Protein 7XGL (pdb70)

CATH classification: 3.20.20.70

Radius of gyration: 25.35 Å; Cα contacts (8 Å, |Δi|>4): 1312; chains: 2; bounding box: 79×54×59 Å

InterPro domains:
  IPR002638 Quinolinate phosphoribosyl transferase, C-terminal [PF01729] (129-296)
  IPR004393 Nicotinate-nucleotide pyrophosphorylase [TIGR00078] (28-297)
  IPR004393 Nicotinate-nucleotide pyrophosphorylase [cd01572] (25-296)
  IPR013785 Aldolase-type TIM barrel [G3DSA:3.20.20.70] (143-287)
  IPR022412 Quinolinate phosphoribosyl transferase, N-terminal [PF02749] (41-127)
  IPR027277 Nicotinate-nucleotide pyrophosphorylase/Putative pyrophosphorylase ModD [PIRSF006250] (23-297)
  IPR027277 Nicotinate-nucleotide pyrophosphorylase/Putative pyrophosphorylase ModD [PTHR32179] (22-300)
  IPR036068 Nicotinate phosphoribosyltransferase-like, C-terminal [SSF51690] (129-297)
  IPR037128 Quinolinate phosphoribosyl transferase, N-terminal domain superfamily [G3DSA:3.90.1170.20] (30-293)

Foldseek 3Di:
DPFFDVVLVVVCVVLVHDVVLLVVLLVVLLCVVDVVHAPVVCPVPPDQQDKFKKWKFFQAKFFWACQSSLVRLLRVLQVNFKDWDDADDGLDIHHGGDTHTIMMGGPSSCVSSFVSSQVLGQQLRLLLGVLLLLQVLLPPFLEAEEEDQLADPSCQRRNQSSNVSNRHHYDDRDPPQAEEADDVLQVVQVHLLSSQVVVCVVCVPHHYEYEDADVVSLVNVLVVLRQEYEHEPDDLVVLLVSVVVNVVSPSNRAYEYEYPDDSVCSNSNSVSPHHYYYDHCSRNPRGTGDIHMGTDD/DDFDVVLVVVCVVLVHDVVLLVVLLVVLLCVLDVVHAPVVCVVPPDQQAKDKKWKFFQAKFFWACVSSLVRLLRVLQVNAKAWDDADDGLDIHHGGDTHTIMMGHPSSCVSSVVSSQVRGQQLRLLLGVLLLLVVLLPPFLEFEEEDPLADPSCQRRNNSSSVSSVHDYDDSDDPQAAEAEPVNCVVVVAQLVSVVVVCVVPVPGQHEYEDADVVNLVSVLVVQHQEYEHEPDDLVVLLVSQVVNVVSVHNYAYEYEYPDDSVCSNSSSPSPHHYYYYHCSHPPRRTRDIDMGD

Organism: NCBI:txid68260

Structure (mmCIF, N/CA/C/O backbone):
data_7XGL
#
_entry.id   7XGL
#
_cell.length_a   120.046
_cell.length_b   150.929
_cell.length_c   55.181
_cell.angle_alpha   90.000
_cell.angle_beta   90.000
_cell.angle_gamma   90.000
#
_symmetry.space_group_name_H-M   'P 21 21 2'
#
loop_
_entity.id
_entity.type
_entity.pdbx_description
1 polymer 'Quinolinate Phosphoribosyl Transferase'
2 non-polymer 'SULFATE ION'
3 non-polymer GLYCEROL
4 non-polymer 'hexanedioic acid'
5 non-polymer 'CHLORIDE ION'
6 non-polymer TRIS-HYDROXYMETHYL-METHYL-AMMONIUM
7 water water
#
loop_
_atom_site.group_PDB
_atom_site.id
_atom_site.type_symbol
_atom_site.label_atom_id
_atom_site.label_alt_id
_atom_site.label_comp_id
_atom_site.label_asym_id
_atom_site.label_entity_id
_atom_site.label_seq_id
_atom_site.pdbx_PDB_ins_code
_atom_site.Cartn_x
_atom_site.Cartn_y
_atom_site.Cartn_z
_atom_site.occupancy
_atom_site.B_iso_or_equiv
_atom_site.auth_seq_id
_atom_site.auth_comp_id
_atom_site.auth_asym_id
_atom_site.auth_atom_id
_atom_site.pdbx_PDB_model_num
ATOM 1 N N . ALA A 1 3 ? 111.47591 194.89421 72.64704 1.000 61.90289 3 ALA A N 1
ATOM 2 C CA . ALA A 1 3 ? 111.80018 195.15799 74.04458 1.000 63.73311 3 ALA A CA 1
ATOM 3 C C . ALA A 1 3 ? 112.97627 196.13705 74.19301 1.000 71.43485 3 ALA A C 1
ATOM 4 O O . ALA A 1 3 ? 113.39011 196.43544 75.31446 1.000 71.01387 3 ALA A O 1
ATOM 6 N N . GLU A 1 4 ? 113.50929 196.60386 73.05500 1.000 69.88425 4 GLU A N 1
ATOM 7 C CA . GLU A 1 4 ? 114.44034 197.73190 72.95840 1.000 71.10982 4 GLU A CA 1
ATOM 8 C C . GLU A 1 4 ? 115.50009 197.80368 74.05391 1.000 71.13412 4 GLU A C 1
ATOM 9 O O . GLU A 1 4 ? 115.27491 198.44698 75.08584 1.000 77.22845 4 GLU A O 1
ATOM 15 N N . ALA A 1 5 ? 116.65516 197.16760 73.82978 1.000 66.90615 5 ALA A N 1
ATOM 16 C CA . ALA A 1 5 ? 117.84772 197.31818 74.66759 1.000 61.56771 5 ALA A CA 1
ATOM 17 C C . ALA A 1 5 ? 117.69572 196.74813 76.07639 1.000 58.05408 5 ALA A C 1
ATOM 18 O O . ALA A 1 5 ? 116.64017 196.87145 76.70556 1.000 58.11207 5 ALA A O 1
ATOM 20 N N . TRP A 1 6 ? 118.76213 196.13411 76.58414 1.000 54.73398 6 TRP A N 1
ATOM 21 C CA . TRP A 1 6 ? 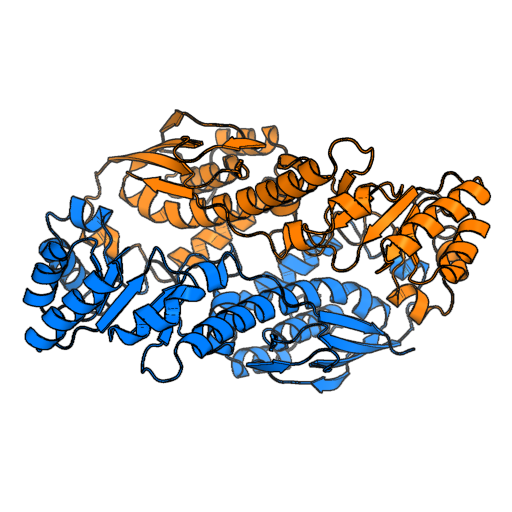118.75627 195.50789 77.89777 1.000 43.38531 6 TRP A CA 1
ATOM 22 C C . TRP A 1 6 ? 119.26729 196.49453 78.95486 1.000 47.50014 6 TRP A C 1
ATOM 23 O O . TRP A 1 6 ? 119.46094 197.68163 78.68662 1.000 48.60358 6 TRP A O 1
ATOM 34 N N . SER A 1 7 ? 119.49934 196.00248 80.18214 1.000 44.52230 7 SER A N 1
ATOM 35 C CA . SER A 1 7 ? 119.82737 196.84911 81.32110 1.000 45.48259 7 SER A CA 1
ATOM 36 C C . SER A 1 7 ? 121.31494 197.19170 81.35752 1.000 49.83873 7 SER A C 1
ATOM 37 O O . SER A 1 7 ? 122.14741 196.43685 80.84687 1.000 47.93720 7 SER A O 1
ATOM 40 N N . PRO A 1 8 ? 121.67038 198.32551 81.97087 1.000 56.31094 8 PRO A N 1
ATOM 41 C CA . PRO A 1 8 ? 123.09550 198.65061 82.14233 1.000 50.77518 8 PRO A CA 1
ATOM 42 C C . PRO A 1 8 ? 123.88030 197.60774 82.92052 1.000 50.04398 8 PRO A C 1
ATOM 43 O O . PRO A 1 8 ? 125.08784 197.46822 82.69007 1.000 49.11097 8 PRO A O 1
ATOM 47 N N . ALA A 1 9 ? 123.24533 196.86751 83.83382 1.000 45.96777 9 ALA A N 1
ATOM 48 C CA . ALA A 1 9 ? 123.95266 195.76810 84.48423 1.000 44.84112 9 ALA A CA 1
ATOM 49 C C . ALA A 1 9 ? 124.43786 194.74386 83.46195 1.000 49.58750 9 ALA A C 1
ATOM 50 O O . ALA A 1 9 ? 125.51695 194.15841 83.62071 1.000 42.90602 9 ALA A O 1
ATOM 52 N N . THR A 1 10 ? 123.65112 194.51037 82.40542 1.000 42.94747 10 THR A N 1
ATOM 53 C CA . THR A 1 10 ? 124.06649 193.55601 81.38361 1.000 39.09219 10 THR A CA 1
ATOM 54 C C . THR A 1 10 ? 125.19943 194.12341 80.53433 1.000 35.08818 10 THR A C 1
ATOM 55 O O . THR A 1 10 ? 126.15978 193.40945 80.21575 1.000 34.80445 10 THR A O 1
ATOM 59 N N . ASP A 1 11 ? 125.12183 195.40983 80.18141 1.000 41.45535 11 ASP A N 1
ATOM 60 C CA . ASP A 1 11 ? 126.24483 196.05587 79.50527 1.000 43.21667 11 ASP A CA 1
ATOM 61 C C . ASP A 1 11 ? 127.52543 195.89965 80.31160 1.000 42.28075 11 ASP A C 1
ATOM 62 O O . ASP A 1 11 ? 128.57627 195.54742 79.76317 1.000 40.53653 11 ASP A O 1
ATOM 67 N N . GLU A 1 12 ? 127.44869 196.14031 81.62553 1.000 39.60194 12 GLU A N 1
ATOM 68 C CA . GLU A 1 12 ? 128.62906 196.01578 82.47672 1.000 44.00543 12 GLU A CA 1
ATOM 69 C C . GLU A 1 12 ? 129.16489 194.59480 82.47913 1.000 36.75870 12 GLU A C 1
ATOM 70 O O . GLU A 1 12 ? 130.38249 194.38549 82.48607 1.000 41.29069 12 GLU A O 1
ATOM 76 N N . ARG A 1 13 ? 128.27335 193.60050 82.50085 1.000 39.27591 13 ARG A N 1
ATOM 77 C CA . ARG A 1 13 ? 128.73793 192.21812 82.48213 1.000 36.91075 13 ARG A CA 1
ATOM 78 C C . ARG A 1 13 ? 129.39334 191.87754 81.14621 1.000 35.01461 13 ARG A C 1
ATOM 79 O O . ARG A 1 13 ? 130.39311 191.15074 81.11018 1.000 30.32228 13 ARG A O 1
ATOM 87 N N . LEU A 1 14 ? 128.85548 192.40088 80.03991 1.000 29.41845 14 LEU A N 1
ATOM 88 C CA . LEU A 1 14 ? 129.48559 192.17578 78.73926 1.000 32.62159 14 LEU A CA 1
ATOM 89 C C . LEU A 1 14 ? 130.86554 192.81536 78.68679 1.000 30.01258 14 LEU A C 1
ATOM 90 O O . LEU A 1 14 ? 131.84414 192.18592 78.26890 1.000 25.61667 14 LEU A O 1
ATOM 95 N N . ARG A 1 15 ? 130.96286 194.07033 79.12058 1.000 34.30245 15 ARG A N 1
ATOM 96 C CA . ARG A 1 15 ? 132.25101 194.75196 79.10201 1.000 33.45420 15 ARG A CA 1
ATOM 97 C C . ARG A 1 15 ? 133.21417 194.13892 80.10671 1.000 30.24384 15 ARG A C 1
ATOM 98 O O . ARG A 1 15 ? 134.41316 194.03219 79.83013 1.000 34.42514 15 ARG A O 1
ATOM 106 N N . ALA A 1 16 ? 132.70876 193.69969 81.26500 1.000 35.04771 16 ALA A N 1
ATOM 107 C CA . ALA A 1 16 ? 133.56521 192.98954 82.21111 1.000 33.50064 16 ALA A CA 1
ATOM 108 C C . ALA A 1 16 ? 134.18634 191.75572 81.57027 1.000 36.89326 16 ALA A C 1
ATOM 109 O O . ALA A 1 16 ? 135.33389 191.40183 81.86286 1.000 36.04846 16 ALA A O 1
ATOM 111 N N . ALA A 1 17 ? 133.43987 191.08648 80.69441 1.000 36.00758 17 ALA A N 1
ATOM 112 C CA . ALA A 1 17 ? 133.91588 189.87787 80.03682 1.000 27.73514 17 ALA A CA 1
ATOM 113 C C . ALA A 1 17 ? 134.79277 190.16261 78.82127 1.000 24.29218 17 ALA A C 1
ATOM 114 O O . ALA A 1 17 ? 135.37111 189.22582 78.26696 1.000 31.06185 17 ALA A O 1
ATOM 116 N N . GLY A 1 18 ? 134.91122 191.41928 78.39752 1.000 30.73143 18 GLY A N 1
ATOM 117 C CA . GLY A 1 18 ? 135.61945 191.72453 77.17029 1.000 29.58349 18 GLY A CA 1
ATOM 118 C C . GLY A 1 18 ? 134.80604 191.52125 75.91022 1.000 30.96559 18 GLY A C 1
ATOM 119 O O . GLY A 1 18 ? 135.38118 191.37299 74.82511 1.000 27.09048 18 GLY A O 1
ATOM 120 N N . ILE A 1 19 ? 133.48124 191.49889 76.02423 1.000 31.82899 19 ILE A N 1
ATOM 121 C CA . ILE A 1 19 ? 132.59248 191.33692 74.88204 1.000 28.32433 19 ILE A CA 1
ATOM 122 C C . ILE A 1 19 ? 132.17987 192.72094 74.39697 1.000 28.27747 19 ILE A C 1
ATOM 123 O O . ILE A 1 19 ? 131.76210 193.56691 75.19672 1.000 28.88575 19 ILE A O 1
ATOM 128 N N . ASP A 1 20 ? 132.29503 192.95681 73.08741 1.000 29.21853 20 ASP A N 1
ATOM 129 C CA . ASP A 1 20 ? 131.83544 194.20859 72.48175 1.000 21.67977 20 ASP A CA 1
ATOM 130 C C . ASP A 1 20 ? 130.31563 194.29652 72.59608 1.000 27.03265 20 ASP A C 1
ATOM 131 O O . ASP A 1 20 ? 129.59204 193.52107 71.96000 1.000 28.69379 20 ASP A O 1
ATOM 136 N N . ALA A 1 21 ? 129.82423 195.25120 73.39007 1.000 25.39064 21 ALA A N 1
ATOM 137 C CA . ALA A 1 21 ? 128.41415 195.24959 73.78124 1.000 29.87602 21 ALA A CA 1
ATOM 138 C C . ALA A 1 21 ? 127.49899 195.72576 72.65693 1.000 28.40255 21 ALA A C 1
ATOM 139 O O . ALA A 1 21 ? 126.36629 195.24386 72.52884 1.000 23.85737 21 ALA A O 1
ATOM 141 N N . GLU A 1 22 ? 127.95522 196.67766 71.84002 1.000 26.76696 22 GLU A N 1
ATOM 142 C CA . GLU A 1 22 ? 127.12469 197.13245 70.72678 1.000 26.01971 22 GLU A CA 1
ATOM 143 C C . GLU A 1 22 ? 127.01002 196.05401 69.65068 1.000 23.25914 22 GLU A C 1
ATOM 144 O O . GLU A 1 22 ? 125.94035 195.85723 69.06125 1.000 22.08983 22 GLU A O 1
ATOM 146 N N . ASP A 1 23 ? 128.10119 195.35069 69.37744 1.000 21.48461 23 ASP A N 1
ATOM 147 C CA . ASP A 1 23 ? 128.03085 194.26490 68.41219 1.000 22.85380 23 ASP A CA 1
ATOM 148 C C . ASP A 1 23 ? 127.14470 193.12845 68.92374 1.000 23.39632 23 ASP A C 1
ATOM 149 O O . ASP A 1 23 ? 126.35428 192.56277 68.16198 1.000 20.82002 23 ASP A O 1
ATOM 154 N N . ALA A 1 24 ? 127.26258 192.78360 70.21394 1.000 23.15232 24 ALA A N 1
ATOM 155 C CA . ALA A 1 24 ? 126.42351 191.73488 70.78410 1.000 19.66199 24 ALA A CA 1
ATOM 156 C C . ALA A 1 24 ? 124.94829 192.11623 70.74244 1.000 20.41142 24 ALA A C 1
ATOM 157 O O . ALA A 1 24 ? 124.09023 191.25701 70.52073 1.000 23.26126 24 ALA A O 1
ATOM 159 N N . ARG A 1 25 ? 124.63238 193.39704 70.92984 1.000 22.18996 25 ARG A N 1
ATOM 160 C CA . ARG A 1 25 ? 123.24176 193.82033 70.84195 1.000 23.81134 25 ARG A CA 1
ATOM 161 C C . ARG A 1 25 ? 122.69338 193.62321 69.43404 1.000 23.70547 25 ARG A C 1
ATOM 162 O O . ARG A 1 25 ? 121.56319 193.14897 69.26251 1.000 22.04427 25 ARG A O 1
ATOM 170 N N . ARG A 1 26 ? 123.47475 193.98236 68.41399 1.000 22.75727 26 ARG A N 1
ATOM 171 C CA . ARG A 1 26 ? 123.03845 193.75927 67.03781 1.000 21.17222 26 ARG A CA 1
ATOM 172 C C . ARG A 1 26 ? 122.76875 192.28110 66.78611 1.000 18.09460 26 ARG A C 1
ATOM 173 O O . ARG A 1 26 ? 121.74354 191.91300 66.19636 1.000 19.78122 26 ARG A O 1
ATOM 181 N N . VAL A 1 27 ? 123.68492 191.41556 67.22743 1.000 20.32925 27 VAL A N 1
ATOM 182 C CA . VAL A 1 27 ? 123.51947 189.97716 67.00376 1.000 20.35382 27 VAL A CA 1
ATOM 183 C C . VAL A 1 27 ? 122.25936 189.47280 67.69574 1.000 18.43412 27 VAL A C 1
ATOM 184 O O . VAL A 1 27 ? 121.44548 188.76043 67.10056 1.000 20.42753 27 VAL A O 1
ATOM 188 N N . VAL A 1 28 ? 122.06287 189.86536 68.95340 1.000 17.57061 28 VAL A N 1
ATOM 189 C CA . VAL A 1 28 ? 120.94030 189.34600 69.73110 1.000 19.89769 28 VAL A CA 1
ATOM 190 C C . VAL A 1 28 ? 119.61267 189.83637 69.15935 1.000 23.36878 28 VAL A C 1
ATOM 191 O O . VAL A 1 28 ? 118.67709 189.05175 68.95002 1.000 18.53767 28 VAL A O 1
ATOM 195 N N . VAL A 1 29 ? 119.51340 191.13836 68.88330 1.000 17.57213 29 VAL A N 1
ATOM 196 C CA . VAL A 1 29 ? 118.25940 191.68001 68.36597 1.000 18.40119 29 VAL A CA 1
ATOM 197 C C . VAL A 1 29 ? 117.92810 191.05959 67.01690 1.000 18.99708 29 VAL A C 1
ATOM 198 O O . VAL A 1 29 ? 116.77344 190.71987 66.74481 1.000 20.13856 29 VAL A O 1
ATOM 202 N N . THR A 1 30 ? 118.93833 190.87104 66.16509 1.000 17.49886 30 THR A N 1
ATOM 203 C CA . THR A 1 30 ? 118.71714 190.21231 64.87841 1.000 22.28179 30 THR A CA 1
ATOM 204 C C . THR A 1 30 ? 118.21731 188.78550 65.05994 1.000 20.87458 30 THR A C 1
ATOM 205 O O . THR A 1 30 ? 117.24858 188.37018 64.40970 1.000 23.23524 30 THR A O 1
ATOM 209 N N . ALA A 1 31 ? 118.86517 188.02393 65.94970 1.000 21.54849 31 ALA A N 1
ATOM 210 C CA . ALA A 1 31 ? 118.51640 186.61616 66.14438 1.000 22.02659 31 ALA A CA 1
ATOM 211 C C . ALA A 1 31 ? 117.08937 186.45843 66.66393 1.000 20.42137 31 ALA A C 1
ATOM 212 O O . ALA A 1 31 ? 116.32037 185.63475 66.15270 1.000 21.64972 31 ALA A O 1
ATOM 214 N N . LEU A 1 32 ? 116.71553 187.23356 67.68612 1.000 20.15875 32 LEU A N 1
ATOM 215 C CA . LEU A 1 32 ? 115.33490 187.18207 68.16772 1.000 20.96505 32 LEU A CA 1
ATOM 216 C C . LEU A 1 32 ? 114.35696 187.50795 67.04531 1.000 20.94635 32 LEU A C 1
ATOM 217 O O . LEU A 1 32 ? 113.30955 186.86086 66.90964 1.000 20.38251 32 LEU A O 1
ATOM 222 N N . GLU A 1 33 ? 114.70277 188.49504 66.21654 1.000 20.96485 33 GLU A N 1
ATOM 223 C CA . GLU A 1 33 ? 113.86948 188.86415 65.07890 1.000 21.55771 33 GLU A CA 1
ATOM 224 C C . GLU A 1 33 ? 113.66878 187.69678 64.11543 1.000 21.83139 33 GLU A C 1
ATOM 225 O O . GLU A 1 33 ? 112.55492 187.48413 63.63037 1.000 22.32971 33 GLU A O 1
ATOM 231 N N . GLU A 1 34 ? 114.72816 186.92281 63.82930 1.000 20.86904 34 GLU A N 1
ATOM 232 C CA . GLU A 1 34 ? 114.58085 185.75175 62.95844 1.000 21.38406 34 GLU A CA 1
ATOM 233 C C . GLU A 1 34 ? 113.53749 184.77205 63.48541 1.000 23.85082 34 GLU A C 1
ATOM 234 O O . GLU A 1 34 ? 112.86185 184.09894 62.69626 1.000 22.61505 34 GLU A O 1
ATOM 240 N N . ASP A 1 35 ? 113.40322 184.66132 64.80654 1.000 22.03028 35 ASP A N 1
ATOM 241 C CA . ASP A 1 35 ? 112.49101 183.69397 65.40984 1.000 20.15747 35 ASP A CA 1
ATOM 242 C C . ASP A 1 35 ? 111.08286 184.24642 65.59669 1.000 18.67907 35 ASP A C 1
ATOM 243 O O . ASP A 1 35 ? 110.12228 183.47083 65.62901 1.000 20.77191 35 ASP A O 1
ATOM 248 N N . LEU A 1 36 ? 110.93485 185.56529 65.72823 1.000 19.82651 36 LEU A N 1
ATOM 249 C CA . LEU A 1 36 ? 109.65254 186.17553 66.06980 1.000 22.07021 36 LEU A CA 1
ATOM 250 C C . LEU A 1 36 ? 108.98023 186.89990 64.90580 1.000 18.92822 36 LEU A C 1
ATOM 251 O O . LEU A 1 36 ? 107.83937 187.33556 65.05429 1.000 19.71040 36 LEU A O 1
ATOM 256 N N . ARG A 1 37 ? 109.62985 187.01451 63.74471 1.000 20.60585 37 ARG A N 1
ATOM 257 C CA . ARG A 1 37 ? 109.06030 187.79274 62.64407 1.000 17.87347 37 ARG A CA 1
ATOM 258 C C . ARG A 1 37 ? 107.80725 187.17160 62.02339 1.000 25.47582 37 ARG A C 1
ATOM 259 O O . ARG A 1 37 ? 107.10591 187.86160 61.27341 1.000 20.93616 37 ARG A O 1
ATOM 267 N N . TYR A 1 38 ? 107.50104 185.90217 62.29274 1.000 22.87538 38 TYR A N 1
ATOM 268 C CA . TYR A 1 38 ? 106.28865 185.29738 61.74971 1.000 21.04810 38 TYR A CA 1
ATOM 269 C C . TYR A 1 38 ? 105.12075 185.38712 62.71885 1.000 22.01065 38 TYR A C 1
ATOM 270 O O . TYR A 1 38 ? 104.02569 184.91316 62.40306 1.000 27.63237 38 TYR A O 1
ATOM 279 N N . GLY A 1 39 ? 105.31945 185.99551 63.87651 1.000 19.93858 39 GLY A N 1
ATOM 280 C CA . GLY A 1 39 ? 104.29202 186.07883 64.89167 1.000 23.84134 39 GLY A CA 1
ATOM 281 C C . GLY A 1 39 ? 104.73796 185.47139 66.21270 1.000 27.29871 39 GLY A C 1
ATOM 282 O O . GLY A 1 39 ? 105.80693 184.86862 66.33637 1.000 23.65638 39 GLY A O 1
ATOM 283 N N . ALA A 1 40 ? 103.86503 185.64042 67.20258 1.000 20.68161 40 ALA A N 1
ATOM 284 C CA . ALA A 1 40 ? 104.10762 185.18039 68.55961 1.000 23.25128 40 ALA A CA 1
ATOM 285 C C . ALA A 1 40 ? 104.29113 183.66324 68.61204 1.000 18.60700 40 ALA A C 1
ATOM 286 O O . ALA A 1 40 ? 103.93155 182.92386 67.69314 1.000 23.02057 40 ALA A O 1
ATOM 288 N N . ASP A 1 41 ? 104.85940 183.20802 69.72111 1.000 21.66505 41 ASP A N 1
ATOM 289 C CA . ASP A 1 41 ? 105.09320 181.79391 69.99126 1.000 23.32400 41 ASP A CA 1
ATOM 290 C C . ASP A 1 41 ? 103.76566 181.07456 70.21765 1.000 21.52169 41 ASP A C 1
ATOM 291 O O . ASP A 1 41 ? 103.31737 180.96806 71.36440 1.000 21.24238 41 ASP A O 1
ATOM 296 N N . VAL A 1 42 ? 103.13897 180.57375 69.13926 1.000 21.87525 42 VAL A N 1
ATOM 297 C CA . VAL A 1 42 ? 101.79514 179.99117 69.24244 1.000 27.41586 42 VAL A CA 1
ATOM 298 C C . VAL A 1 42 ? 101.79223 178.74510 70.11470 1.000 21.98698 42 VAL A C 1
ATOM 299 O O . VAL A 1 42 ? 100.81812 178.48320 70.82476 1.000 22.61407 42 VAL A O 1
ATOM 303 N N . THR A 1 43 ? 102.82975 177.91528 70.01430 1.000 23.10678 43 THR A N 1
ATOM 304 C CA . THR A 1 43 ? 102.84932 176.68166 70.79981 1.000 21.86172 43 THR A CA 1
ATOM 305 C C . THR A 1 43 ? 102.75099 176.98401 72.28696 1.000 23.02464 43 THR A C 1
ATOM 306 O O . THR A 1 43 ? 101.90530 176.42255 72.99529 1.000 22.57760 43 THR A O 1
ATOM 310 N N . SER A 1 44 ? 103.62926 177.86048 72.78004 1.000 19.77444 44 SER A N 1
ATOM 311 C CA . SER A 1 44 ? 103.65581 178.17132 74.20352 1.000 20.29927 44 SER A CA 1
ATOM 312 C C . SER A 1 44 ? 102.39931 178.90813 74.63774 1.000 26.18180 44 SER A C 1
ATOM 313 O O . SER A 1 44 ? 101.90392 178.69503 75.75298 1.000 23.52667 44 SER A O 1
ATOM 316 N N . ASP A 1 45 ? 101.88711 179.80353 73.78508 1.000 25.14208 45 ASP A N 1
ATOM 317 C CA . ASP A 1 45 ? 100.70477 180.57386 74.15205 1.000 26.95255 45 ASP A CA 1
ATOM 318 C C . ASP A 1 45 ? 99.47716 179.68707 74.25211 1.000 27.72702 45 ASP A C 1
ATOM 319 O O . ASP A 1 45 ? 98.54333 180.02499 74.98292 1.000 31.85651 45 ASP A O 1
ATOM 324 N N . ALA A 1 46 ? 99.48171 178.53667 73.58150 1.000 24.25484 46 ALA A N 1
ATOM 325 C CA . ALA A 1 46 ? 98.36399 177.60672 73.66981 1.000 25.52830 46 ALA A CA 1
ATOM 326 C C . ALA A 1 46 ? 98.51807 176.57217 74.77933 1.000 26.28688 46 ALA A C 1
ATOM 327 O O . ALA A 1 46 ? 97.51389 175.99962 75.20814 1.000 30.69435 46 ALA A O 1
ATOM 329 N N . THR A 1 47 ? 99.74111 176.29206 75.24341 1.000 27.60230 47 THR A N 1
ATOM 330 C CA . THR A 1 47 ? 99.96214 175.19604 76.17934 1.000 25.26405 47 THR A CA 1
ATOM 331 C C . THR A 1 47 ? 100.51075 175.62498 77.53221 1.000 28.95214 47 THR A C 1
ATOM 332 O O . THR A 1 47 ? 100.55315 174.79706 78.44714 1.000 28.15966 47 THR A O 1
ATOM 336 N N . VAL A 1 48 ? 100.94466 176.86769 77.68871 1.000 26.36847 48 VAL A N 1
ATOM 337 C CA . VAL A 1 48 ? 101.56492 177.30456 78.93589 1.000 26.37841 48 VAL A CA 1
ATOM 338 C C . VAL A 1 48 ? 100.83395 178.54268 79.43544 1.000 25.39666 48 VAL A C 1
ATOM 339 O O . VAL A 1 48 ? 100.62682 179.49123 78.66262 1.000 26.04530 48 VAL A O 1
ATOM 343 N N . PRO A 1 49 ? 100.41906 178.57470 80.70438 1.000 31.89242 49 PRO A N 1
ATOM 344 C CA . PRO A 1 49 ? 99.75325 179.77303 81.23939 1.000 27.33968 49 PRO A CA 1
ATOM 345 C C . PRO A 1 49 ? 100.67544 180.98435 81.27391 1.000 27.60327 49 PRO A C 1
ATOM 346 O O . PRO A 1 49 ? 101.88358 180.87494 81.49916 1.000 27.20067 49 PRO A O 1
ATOM 350 N N . ALA A 1 50 ? 100.07123 182.15968 81.07174 1.000 23.67350 50 ALA A N 1
ATOM 351 C CA . ALA A 1 50 ? 100.81984 183.41385 81.05762 1.000 28.19740 50 ALA A CA 1
ATOM 352 C C . ALA A 1 50 ? 101.53160 183.69121 82.38054 1.000 35.05369 50 ALA A C 1
ATOM 353 O O . ALA A 1 50 ? 102.56562 184.37351 82.39188 1.000 32.26730 50 ALA A O 1
ATOM 355 N N . ASP A 1 51 ? 101.00206 183.19264 83.50089 1.000 28.16520 51 ASP A N 1
ATOM 356 C CA . ASP A 1 51 ? 101.58829 183.46788 84.80846 1.000 37.46045 51 ASP A CA 1
ATOM 357 C C . ASP A 1 51 ? 102.53778 182.37779 85.28527 1.000 37.33344 51 ASP A C 1
ATOM 358 O O . ASP A 1 51 ? 103.06264 182.48019 86.39796 1.000 32.12141 51 ASP A O 1
ATOM 363 N N . ALA A 1 52 ? 102.76379 181.33846 84.48399 1.000 30.78282 52 ALA A N 1
ATOM 364 C CA . ALA A 1 52 ? 103.68649 180.28689 84.88265 1.000 31.30520 52 ALA A CA 1
ATOM 365 C C . ALA A 1 52 ? 105.10237 180.84313 85.00255 1.000 31.49734 52 ALA A C 1
ATOM 366 O O . ALA A 1 52 ? 105.52689 181.67087 84.19225 1.000 29.04357 52 ALA A O 1
ATOM 368 N N . VAL A 1 53 ? 105.82893 180.41442 86.04213 1.000 27.38279 53 VAL A N 1
ATOM 369 C CA . VAL A 1 53 ? 107.26747 180.64511 86.11598 1.000 31.41393 53 VAL A CA 1
ATOM 370 C C . VAL A 1 53 ? 107.93176 179.30843 86.39732 1.000 32.44135 53 VAL A C 1
ATOM 371 O O . VAL A 1 53 ? 107.32200 178.40248 86.97212 1.000 28.38899 53 VAL A O 1
ATOM 375 N N . THR A 1 54 ? 109.17380 179.16467 85.93757 1.000 28.74960 54 THR A N 1
ATOM 376 C CA . THR A 1 54 ? 109.86779 177.89925 86.10987 1.000 27.26180 54 THR A CA 1
ATOM 377 C C . THR A 1 54 ? 111.35470 178.15578 86.28352 1.000 29.19536 54 THR A C 1
ATOM 378 O O . THR A 1 54 ? 111.88372 179.20840 85.90998 1.000 28.01836 54 THR A O 1
ATOM 382 N N . GLU A 1 55 ? 112.01363 177.17969 86.88274 1.000 26.62422 55 GLU A N 1
ATOM 383 C CA . GLU A 1 55 ? 113.46021 177.12576 86.91375 1.000 27.99016 55 GLU A CA 1
ATOM 384 C C . GLU A 1 55 ? 113.95640 176.33361 85.70961 1.000 31.93936 55 GLU A C 1
ATOM 385 O O . GLU A 1 55 ? 113.30730 175.38232 85.26461 1.000 28.23985 55 GLU A O 1
ATOM 391 N N . ALA A 1 56 ? 115.10742 176.73789 85.17524 1.000 27.94730 56 ALA A N 1
ATOM 392 C CA . ALA A 1 56 ? 115.67332 176.09082 84.00431 1.000 27.49900 56 ALA A CA 1
ATOM 393 C C . ALA A 1 56 ? 117.17191 175.93450 84.20366 1.000 26.25429 56 ALA A C 1
ATOM 394 O O . ALA A 1 56 ? 117.81787 176.76352 84.84903 1.000 27.61040 56 ALA A O 1
ATOM 396 N N . VAL A 1 57 ? 117.71486 174.86258 83.63841 1.000 23.78138 57 VAL A N 1
ATOM 397 C CA . VAL A 1 57 ? 119.13373 174.54873 83.71323 1.000 24.55737 57 VAL A CA 1
ATOM 398 C C . VAL A 1 57 ? 119.68356 174.47887 82.29456 1.000 29.00230 57 VAL A C 1
ATOM 399 O O . VAL A 1 57 ? 119.12811 173.77202 81.44431 1.000 27.29030 57 VAL A O 1
ATOM 403 N N . VAL A 1 58 ? 120.76097 175.21251 82.03474 1.000 24.49699 58 VAL A N 1
ATOM 404 C CA . VAL A 1 58 ? 121.56105 175.00020 80.83142 1.000 24.96022 58 VAL A CA 1
ATOM 405 C C . VAL A 1 58 ? 122.65227 174.00596 81.19643 1.000 25.21525 58 VAL A C 1
ATOM 406 O O . VAL A 1 58 ? 123.45209 174.26647 82.09938 1.000 21.72253 58 VAL A O 1
ATOM 410 N N . ALA A 1 59 ? 122.67710 172.85939 80.51479 1.000 25.44104 59 ALA A N 1
ATOM 411 C CA . ALA A 1 59 ? 123.60273 171.78740 80.84760 1.000 25.95604 59 ALA A CA 1
ATOM 412 C C . ALA A 1 59 ? 124.28252 171.27430 79.58982 1.000 26.45373 59 ALA A C 1
ATOM 413 O O . ALA A 1 59 ? 123.66358 171.19419 78.52580 1.000 27.56228 59 ALA A O 1
ATOM 415 N N . SER A 1 60 ? 125.55129 170.90726 79.72047 1.000 27.82946 60 SER A N 1
ATOM 416 C CA . SER A 1 60 ? 126.28486 170.34638 78.59973 1.000 29.56372 60 SER A CA 1
ATOM 417 C C . SER A 1 60 ? 125.98904 168.85961 78.46088 1.000 32.57979 60 SER A C 1
ATOM 418 O O . SER A 1 60 ? 125.85104 168.14197 79.45515 1.000 33.91311 60 SER A O 1
ATOM 421 N N . ARG A 1 61 ? 125.88906 168.40030 77.21703 1.000 33.35370 61 ARG A N 1
ATOM 422 C CA . ARG A 1 61 ? 125.80392 166.97849 76.92333 1.000 32.61602 61 ARG A CA 1
ATOM 423 C C . ARG A 1 61 ? 127.13106 166.38044 76.47246 1.000 35.19755 61 ARG A C 1
ATOM 424 O O . ARG A 1 61 ? 127.21047 165.16471 76.30064 1.000 35.52571 61 ARG A O 1
ATOM 432 N N . GLN A 1 62 ? 128.15956 167.19370 76.27508 1.000 35.05623 62 GLN A N 1
ATOM 433 C CA . GLN A 1 62 ? 129.45063 166.78193 75.74292 1.000 32.39737 62 GLN A CA 1
ATOM 434 C C . GLN A 1 62 ? 130.52935 167.49027 76.54351 1.000 32.87745 62 GLN A C 1
ATOM 435 O O . GLN A 1 62 ? 130.27487 168.54195 77.13774 1.000 32.74565 62 GLN A O 1
ATOM 441 N N . PRO A 1 63 ? 131.74665 166.95646 76.56245 1.000 30.28306 63 PRO A N 1
ATOM 442 C CA . PRO A 1 63 ? 132.85129 167.70360 77.17138 1.000 29.07574 63 PRO A CA 1
ATOM 443 C C . PRO A 1 63 ? 133.32164 168.81706 76.24196 1.000 29.50198 63 PRO A C 1
ATOM 444 O O . PRO A 1 63 ? 133.37515 168.64957 75.02058 1.000 28.11266 63 PRO A O 1
ATOM 448 N N . GLY A 1 64 ? 133.63603 169.96808 76.82626 1.000 26.37179 64 GLY A N 1
ATOM 449 C CA . GLY A 1 64 ? 134.19442 171.05454 76.04248 1.000 25.88323 64 GLY A CA 1
ATOM 450 C C . GLY A 1 64 ? 134.46411 172.28211 76.88318 1.000 29.12610 64 GLY A C 1
ATOM 451 O O . GLY A 1 64 ? 134.59627 172.20319 78.10699 1.000 27.65266 64 GLY A O 1
ATOM 452 N N . VAL A 1 65 ? 134.55013 173.42818 76.20722 1.000 26.08996 65 VAL A N 1
ATOM 453 C CA . VAL A 1 65 ? 134.84182 174.70659 76.84469 1.000 17.79276 65 VAL A CA 1
ATOM 454 C C . VAL A 1 65 ? 133.65398 175.64186 76.64042 1.000 26.08539 65 VAL A C 1
ATOM 455 O O . VAL A 1 65 ? 133.16906 175.80321 75.50974 1.000 21.78929 65 VAL A O 1
ATOM 459 N N . LEU A 1 66 ? 133.20948 176.27407 77.73115 1.000 18.71818 66 LEU A N 1
ATOM 460 C CA . LEU A 1 66 ? 132.09144 177.20795 77.70275 1.000 21.70206 66 LEU A CA 1
ATOM 461 C C . LEU A 1 66 ? 132.49028 178.57660 77.14481 1.000 25.79459 66 LEU A C 1
ATOM 462 O O . LEU A 1 66 ? 133.53815 179.12747 77.50149 1.000 22.16639 66 LEU A O 1
ATOM 467 N N . ALA A 1 67 ? 131.62604 179.14683 76.29554 1.000 22.16645 67 ALA A N 1
ATOM 468 C CA . ALA A 1 67 ? 131.81176 180.52985 75.86684 1.000 20.73206 67 ALA A CA 1
ATOM 469 C C . ALA A 1 67 ? 130.47533 181.10792 75.43174 1.000 20.79960 67 ALA A C 1
ATOM 470 O O . ALA A 1 67 ? 129.65081 180.40421 74.84417 1.000 22.72132 67 ALA A O 1
ATOM 472 N N . GLY A 1 68 ? 130.26994 182.39258 75.71864 1.000 23.01504 68 GLY A N 1
ATOM 473 C CA . GLY A 1 68 ? 129.04891 183.07667 75.34529 1.000 21.89405 68 GLY A CA 1
ATOM 474 C C . GLY A 1 68 ? 127.97651 183.14617 76.41465 1.000 24.63230 68 GLY A C 1
ATOM 475 O O . GLY A 1 68 ? 126.88935 183.67567 76.14411 1.000 22.40171 68 GLY A O 1
ATOM 476 N N . LEU A 1 69 ? 128.23719 182.64947 77.62205 1.000 23.09261 69 LEU A N 1
ATOM 477 C CA . LEU A 1 69 ? 127.20405 182.72195 78.65588 1.000 24.04832 69 LEU A CA 1
ATOM 478 C C . LEU A 1 69 ? 126.75501 184.15165 78.96469 1.000 21.72384 69 LEU A C 1
ATOM 479 O O . LEU A 1 69 ? 125.53810 184.35505 79.12482 1.000 23.89512 69 LEU A O 1
ATOM 484 N N . PRO A 1 70 ? 127.62869 185.17117 79.03493 1.000 20.71633 70 PRO A N 1
ATOM 485 C CA . PRO A 1 70 ? 127.11309 186.54551 79.20831 1.000 23.14400 70 PRO A CA 1
ATOM 486 C C . PRO A 1 70 ? 126.19129 187.00607 78.08063 1.000 25.81396 70 PRO A C 1
ATOM 487 O O . PRO A 1 70 ? 125.28452 187.81541 78.32314 1.000 21.16816 70 PRO A O 1
ATOM 491 N N . VAL A 1 71 ? 126.40169 186.53962 76.84456 1.000 24.65787 71 VAL A N 1
ATOM 492 C CA . VAL A 1 71 ? 125.51151 186.95232 75.76230 1.000 22.33429 71 VAL A CA 1
ATOM 493 C C . VAL A 1 71 ? 124.16477 186.24927 75.89104 1.000 21.48470 71 VAL A C 1
ATOM 494 O O . VAL A 1 71 ? 123.11051 186.83774 75.62348 1.000 20.27388 71 VAL A O 1
ATOM 498 N N . ALA A 1 72 ? 124.17523 184.97837 76.29853 1.000 19.90872 72 ALA A N 1
ATOM 499 C CA . ALA A 1 72 ? 122.91663 184.27673 76.51801 1.000 22.39095 72 ALA A CA 1
ATOM 500 C C . ALA A 1 72 ? 122.11071 184.93537 77.63424 1.000 22.38531 72 ALA A C 1
ATOM 501 O O . ALA A 1 72 ? 120.88382 185.05196 77.53744 1.000 20.15843 72 ALA A O 1
ATOM 503 N N . LEU A 1 73 ? 122.78205 185.37132 78.70406 1.000 22.71075 73 LEU A N 1
ATOM 504 C CA . LEU A 1 73 ? 122.08857 186.12640 79.74821 1.000 23.07693 73 LEU A CA 1
ATOM 505 C C . LEU A 1 73 ? 121.54671 187.44755 79.22286 1.000 26.27606 73 LEU A C 1
ATOM 506 O O . LEU A 1 73 ? 120.49370 187.90894 79.67752 1.000 26.53391 73 LEU A O 1
ATOM 511 N N . ALA A 1 74 ? 122.25046 188.08261 78.27985 1.000 24.38675 74 ALA A N 1
ATOM 512 C CA . ALA A 1 74 ? 121.72230 189.31080 77.69237 1.000 25.99015 74 ALA A CA 1
ATOM 513 C C . ALA A 1 74 ? 120.43143 189.03907 76.92035 1.000 22.81912 74 ALA A C 1
ATOM 514 O O . ALA A 1 74 ? 119.48399 189.83479 76.98197 1.000 25.80798 74 ALA A O 1
ATOM 516 N N . VAL A 1 75 ? 120.37196 187.91487 76.19494 1.000 21.53862 75 VAL A N 1
ATOM 517 C CA . VAL A 1 75 ? 119.13095 187.51063 75.52635 1.000 19.58051 75 VAL A CA 1
ATOM 518 C C . VAL A 1 75 ? 117.99006 187.41986 76.53341 1.000 21.45226 75 VAL A C 1
ATOM 519 O O . VAL A 1 75 ? 116.90932 187.98906 76.33292 1.000 24.12011 75 VAL A O 1
ATOM 523 N N . LEU A 1 76 ? 118.20186 186.66440 77.61284 1.000 21.11355 76 LEU A N 1
ATOM 524 C CA . LEU A 1 76 ? 117.14782 186.48053 78.60667 1.000 25.46061 76 LEU A CA 1
ATOM 525 C C . LEU A 1 76 ? 116.76997 187.80685 79.25754 1.000 25.01620 76 LEU A C 1
ATOM 526 O O . LEU A 1 76 ? 115.58493 188.08169 79.47725 1.000 23.08740 76 LEU A O 1
ATOM 531 N N . ASP A 1 77 ? 117.76982 188.63273 79.58248 1.000 25.34843 77 ASP A N 1
ATOM 532 C CA . ASP A 1 77 ? 117.51327 189.96508 80.12667 1.000 26.72822 77 ASP A CA 1
ATOM 533 C C . ASP A 1 77 ? 116.58435 190.74365 79.20732 1.000 28.27471 77 ASP A C 1
ATOM 534 O O . ASP A 1 77 ? 115.59527 191.33906 79.65259 1.000 28.26370 77 ASP A O 1
ATOM 539 N N . LEU A 1 78 ? 116.86503 190.70157 77.90188 1.000 28.46176 78 LEU A N 1
ATOM 540 C CA . LEU A 1 78 ? 116.04980 191.42569 76.93506 1.000 28.22781 78 LEU A CA 1
ATOM 541 C C . LEU A 1 78 ? 114.64030 190.84981 76.85505 1.000 27.24105 78 LEU A C 1
ATOM 542 O O . LEU A 1 78 ? 113.65297 191.59336 76.82730 1.000 26.58314 78 LEU A O 1
ATOM 547 N N . VAL A 1 79 ? 114.52394 189.52568 76.79184 1.000 26.26194 79 VAL A N 1
ATOM 548 C CA . VAL A 1 79 ? 113.20544 188.92271 76.62098 1.000 23.51605 79 VAL A CA 1
ATOM 549 C C . VAL A 1 79 ? 112.33768 189.16632 77.85237 1.000 26.91730 79 VAL A C 1
ATOM 550 O O . VAL A 1 79 ? 111.12609 189.38321 77.73807 1.000 26.46723 79 VAL A O 1
ATOM 554 N N . THR A 1 80 ? 112.93518 189.13032 79.04486 1.000 26.10247 80 THR A N 1
ATOM 555 C CA . THR A 1 80 ? 112.19033 189.24637 80.29765 1.000 29.42118 80 THR A CA 1
ATOM 556 C C . THR A 1 80 ? 112.07946 190.67674 80.80742 1.000 32.06200 80 THR A C 1
ATOM 557 O O . THR A 1 80 ? 111.44105 190.89817 81.84364 1.000 35.43961 80 THR A O 1
ATOM 561 N N . GLY A 1 81 ? 112.69823 191.64643 80.13788 1.000 33.26965 81 GLY A N 1
ATOM 562 C CA . GLY A 1 81 ? 112.74939 192.98647 80.70075 1.000 29.35935 81 GLY A CA 1
ATOM 563 C C . GLY A 1 81 ? 113.43541 193.04504 82.04712 1.000 34.12026 81 GLY A C 1
ATOM 564 O O . GLY A 1 81 ? 113.06418 193.86706 82.88990 1.000 36.24747 81 GLY A O 1
ATOM 565 N N . GLY A 1 82 ? 114.43166 192.19037 82.27755 1.000 28.22189 82 GLY A N 1
ATOM 566 C CA . GLY A 1 82 ? 115.13057 192.15729 83.54775 1.000 31.30225 82 GLY A CA 1
ATOM 567 C C . GLY A 1 82 ? 114.53208 191.25046 84.60423 1.000 33.24897 82 GLY A C 1
ATOM 568 O O . GLY A 1 82 ? 115.13313 191.09322 85.67490 1.000 33.81040 82 GLY A O 1
ATOM 569 N N . ARG A 1 83 ? 113.38699 190.62005 84.33650 1.000 31.78101 83 ARG A N 1
ATOM 570 C CA . ARG A 1 83 ? 112.69756 189.82110 85.35055 1.000 29.22507 83 ARG A CA 1
ATOM 571 C C . ARG A 1 83 ? 113.16775 188.36723 85.27235 1.000 27.33919 83 ARG A C 1
ATOM 572 O O . ARG A 1 83 ? 112.50715 187.48570 84.71686 1.000 31.43947 83 ARG A O 1
ATOM 580 N N . PHE A 1 84 ? 114.33552 188.12043 85.85996 1.000 25.85716 84 PHE A N 1
ATOM 581 C CA . PHE A 1 84 ? 114.90032 186.78091 85.96552 1.000 26.94529 84 PHE A CA 1
ATOM 582 C C . PHE A 1 84 ? 115.87228 186.77016 87.13379 1.000 28.22556 84 PHE A C 1
ATOM 583 O O . PHE A 1 84 ? 116.39135 187.80965 87.54014 1.000 31.96713 84 PHE A O 1
ATOM 591 N N . GLU A 1 85 ? 116.12221 185.58280 87.66780 1.000 28.12374 85 GLU A N 1
ATOM 592 C CA . GLU A 1 85 ? 117.06013 185.43529 88.76910 1.000 29.96671 85 GLU A CA 1
ATOM 593 C C . GLU A 1 85 ? 117.97289 184.25590 88.47720 1.000 33.34070 85 GLU A C 1
ATOM 594 O O . GLU A 1 85 ? 117.51411 183.18829 88.05202 1.000 31.41186 85 GLU A O 1
ATOM 600 N N . VAL A 1 86 ? 119.26801 184.47551 88.65290 1.000 30.77755 86 VAL A N 1
ATOM 601 C CA . VAL A 1 86 ? 120.28908 183.46490 88.42496 1.000 28.65342 86 VAL A CA 1
ATOM 602 C C . VAL A 1 86 ? 120.62647 182.82116 89.76195 1.000 28.58226 86 VAL A C 1
ATOM 603 O O . VAL A 1 86 ? 120.94339 183.51662 90.73453 1.000 36.79802 86 VAL A O 1
ATOM 607 N N . ALA A 1 87 ? 120.53574 181.49878 89.82368 1.000 31.68111 87 ALA A N 1
ATOM 608 C CA . ALA A 1 87 ? 120.93342 180.77306 91.01730 1.000 29.23662 87 ALA A CA 1
ATOM 609 C C . ALA A 1 87 ? 122.36144 180.26728 90.94259 1.000 30.58637 87 ALA A C 1
ATOM 610 O O . ALA A 1 87 ? 122.98469 180.05397 91.98643 1.000 27.88230 87 ALA A O 1
ATOM 612 N N . GLU A 1 88 ? 122.89901 180.09297 89.73877 1.000 25.16934 88 GLU A N 1
ATOM 613 C CA . GLU A 1 88 ? 124.16361 179.39302 89.59218 1.000 27.69088 88 GLU A CA 1
ATOM 614 C C . GLU A 1 88 ? 124.67526 179.64950 88.18670 1.000 28.15360 88 GLU A C 1
ATOM 615 O O . GLU A 1 88 ? 123.88495 179.70065 87.24557 1.000 25.92712 88 GLU A O 1
ATOM 621 N N . CYS A 1 89 ? 125.98554 179.82297 88.04625 1.000 23.10867 89 CYS A N 1
ATOM 622 C CA . CYS A 1 89 ? 126.52521 180.05221 86.71590 1.000 25.07024 89 CYS A CA 1
ATOM 623 C C . CYS A 1 89 ? 127.99984 179.70122 86.70430 1.000 26.01936 89 CYS A C 1
ATOM 624 O O . CYS A 1 89 ? 128.71721 179.98473 87.66449 1.000 28.51061 89 CYS A O 1
ATOM 627 N N . ARG A 1 90 ? 128.43356 179.06430 85.62215 1.000 25.10210 90 ARG A N 1
ATOM 628 C CA . ARG A 1 90 ? 129.85017 178.87952 85.35383 1.000 27.53327 90 ARG A CA 1
ATOM 629 C C . ARG A 1 90 ? 130.38107 180.07556 84.56319 1.000 24.89572 90 ARG A C 1
ATOM 630 O O . ARG A 1 90 ? 129.62408 180.93058 84.11209 1.000 28.73338 90 ARG A O 1
ATOM 638 N N . ALA A 1 91 ? 131.69919 180.13970 84.40335 1.000 25.15913 91 ALA A N 1
ATOM 639 C CA . ALA A 1 91 ? 132.34734 181.23783 83.69077 1.000 27.97484 91 ALA A CA 1
ATOM 640 C C . ALA A 1 91 ? 132.81773 180.77365 82.31794 1.000 27.37574 91 ALA A C 1
ATOM 641 O O . ALA A 1 91 ? 133.24740 179.62413 82.15199 1.000 22.24315 91 ALA A O 1
ATOM 643 N N . ASP A 1 92 ? 132.72656 181.67080 81.33546 1.000 24.94038 92 ASP A N 1
ATOM 644 C CA . ASP A 1 92 ? 133.32013 181.40741 80.03307 1.000 21.13057 92 ASP A CA 1
ATOM 645 C C . ASP A 1 92 ? 134.78285 181.03514 80.21021 1.000 24.52155 92 ASP A C 1
ATOM 646 O O . ASP A 1 92 ? 135.49893 181.64962 80.99907 1.000 22.85361 92 ASP A O 1
ATOM 651 N N . GLY A 1 93 ? 135.22168 180.01611 79.48012 1.000 24.23931 93 GLY A N 1
ATOM 652 C CA . GLY A 1 93 ? 136.54062 179.45648 79.64821 1.000 26.68028 93 GLY A CA 1
ATOM 653 C C . GLY A 1 93 ? 136.59138 178.21354 80.51652 1.000 28.37487 93 GLY A C 1
ATOM 654 O O . GLY A 1 93 ? 137.57248 177.47688 80.44918 1.000 24.82270 93 GLY A O 1
ATOM 655 N N . ASP A 1 94 ? 135.56121 177.96226 81.31907 1.000 23.88937 94 ASP A N 1
ATOM 656 C CA . ASP A 1 94 ? 135.53185 176.76877 82.15518 1.000 29.37587 94 ASP A CA 1
ATOM 657 C C . ASP A 1 94 ? 135.39259 175.51411 81.30060 1.000 28.07406 94 ASP A C 1
ATOM 658 O O . ASP A 1 94 ? 134.69097 175.50369 80.28339 1.000 28.63313 94 ASP A O 1
ATOM 663 N N . ARG A 1 95 ? 136.05310 174.44581 81.72845 1.000 30.54475 95 ARG A N 1
ATOM 664 C CA . ARG A 1 95 ? 135.87056 173.13328 81.12523 1.000 27.55253 95 ARG A CA 1
ATOM 665 C C . ARG A 1 95 ? 134.59376 172.49574 81.65441 1.000 33.65761 95 ARG A C 1
ATOM 666 O O . ARG A 1 95 ? 134.36990 172.45665 82.86729 1.000 34.20284 95 ARG A O 1
ATOM 674 N N . LEU A 1 96 ? 133.76408 171.97868 80.75541 1.000 32.39998 96 LEU A N 1
ATOM 675 C CA . LEU A 1 96 ? 132.54401 171.28928 81.14647 1.000 35.47127 96 LEU A CA 1
ATOM 676 C C . LEU A 1 96 ? 132.62808 169.83553 80.71454 1.000 34.91994 96 LEU A C 1
ATOM 677 O O . LEU A 1 96 ? 133.21893 169.52612 79.67707 1.000 32.53140 96 LEU A O 1
ATOM 682 N N . GLY A 1 97 ? 132.04009 168.94787 81.51840 1.000 37.47603 97 GLY A N 1
ATOM 683 C CA . GLY A 1 97 ? 131.84784 167.56880 81.13224 1.000 34.63136 97 GLY A CA 1
ATOM 684 C C . GLY A 1 97 ? 130.36828 167.29818 80.97428 1.000 34.36155 97 GLY A C 1
ATOM 685 O O . GLY A 1 97 ? 129.53913 168.14005 81.32710 1.000 36.50750 97 GLY A O 1
ATOM 686 N N . PRO A 1 98 ? 130.00190 166.13237 80.44032 1.000 35.77059 98 PRO A N 1
ATOM 687 C CA . PRO A 1 98 ? 128.57524 165.82485 80.25466 1.000 38.07650 98 PRO A CA 1
ATOM 688 C C . PRO A 1 98 ? 127.81728 165.90928 81.57346 1.000 37.55797 98 PRO A C 1
ATOM 689 O O . PRO A 1 98 ? 128.25745 165.38957 82.59750 1.000 41.20173 98 PRO A O 1
ATOM 693 N N . GLY A 1 99 ? 126.67844 166.59402 81.54616 1.000 36.85199 99 GLY A N 1
ATOM 694 C CA . GLY A 1 99 ? 125.85568 166.76420 82.71694 1.000 35.51472 99 GLY A CA 1
ATOM 695 C C . GLY A 1 99 ? 126.15617 168.00004 83.53819 1.000 33.78036 99 GLY A C 1
ATOM 696 O O . GLY A 1 99 ? 125.34194 168.36843 84.38541 1.000 31.62495 99 GLY A O 1
ATOM 697 N N . ASP A 1 100 ? 127.29587 168.65233 83.32074 1.000 32.96129 100 ASP A N 1
ATOM 698 C CA . ASP A 1 100 ? 127.61239 169.84892 84.09081 1.000 34.26119 100 ASP A CA 1
ATOM 699 C C . ASP A 1 100 ? 126.62588 170.97004 83.78078 1.000 34.44935 100 ASP A C 1
ATOM 700 O O . ASP A 1 100 ? 126.22014 171.16386 82.63049 1.000 29.97426 100 ASP A O 1
ATOM 705 N N . VAL A 1 101 ? 126.27024 171.72336 84.81703 1.000 29.11898 101 VAL A N 1
ATOM 706 C CA . VAL A 1 101 ? 125.30253 172.81080 84.73685 1.000 29.21087 101 VAL A CA 1
ATOM 707 C C . VAL A 1 101 ? 126.06309 174.12105 84.55206 1.000 34.47467 101 VAL A C 1
ATOM 708 O O . VAL A 1 101 ? 126.88434 174.49588 85.39655 1.000 28.69213 101 VAL A O 1
ATOM 712 N N . ALA A 1 102 ? 125.79750 174.81931 83.44369 1.000 27.58682 102 ALA A N 1
ATOM 713 C CA . ALA A 1 102 ? 126.44549 176.09539 83.17112 1.000 21.57223 102 ALA A CA 1
ATOM 714 C C . ALA A 1 102 ? 125.64867 177.27616 83.69523 1.000 25.19448 102 ALA A C 1
ATOM 715 O O . ALA A 1 102 ? 126.22580 178.34252 83.94865 1.000 21.90645 102 ALA A O 1
ATOM 717 N N . LEU A 1 103 ? 124.34409 177.10840 83.87572 1.000 19.45970 103 LEU A N 1
ATOM 718 C CA . LEU A 1 103 ? 123.50019 178.20218 84.31669 1.000 26.45781 103 LEU A CA 1
ATOM 719 C C . LEU A 1 103 ? 122.22866 177.61160 84.90425 1.000 28.18379 103 LEU A C 1
ATOM 720 O O . LEU A 1 103 ? 121.66203 176.67279 84.34289 1.000 25.27731 103 LEU A O 1
ATOM 725 N N . ARG A 1 104 ? 121.77684 178.17514 86.01623 1.000 23.04490 104 ARG A N 1
ATOM 726 C CA . ARG A 1 104 ? 120.45747 177.86282 86.54867 1.000 30.63676 104 ARG A CA 1
ATOM 727 C C . ARG A 1 104 ? 119.72932 179.17846 86.74362 1.000 25.87734 104 ARG A C 1
ATOM 728 O O . ARG A 1 104 ? 120.23417 180.06970 87.43424 1.000 27.52684 104 ARG A O 1
ATOM 736 N N . VAL A 1 105 ? 118.55624 179.31096 86.11871 1.000 28.79221 105 VAL A N 1
ATOM 737 C CA . VAL A 1 105 ? 117.80987 180.56256 86.12198 1.000 26.67275 105 VAL A CA 1
ATOM 738 C C . VAL A 1 105 ? 116.34186 180.28218 86.40265 1.000 25.47689 105 VAL A C 1
ATOM 739 O O . VAL A 1 105 ? 115.82676 179.19347 86.14036 1.000 29.43918 105 VAL A O 1
ATOM 743 N N . THR A 1 106 ? 115.66896 181.30659 86.91670 1.000 19.64735 106 THR A N 1
ATOM 744 C CA . THR A 1 106 ? 114.22877 181.31476 87.09967 1.000 24.44525 106 THR A CA 1
ATOM 745 C C . THR A 1 106 ? 113.64916 182.51502 86.37344 1.000 25.68536 106 THR A C 1
ATOM 746 O O . THR A 1 106 ? 114.19348 183.62092 86.47060 1.000 27.04830 106 THR A O 1
ATOM 750 N N . ALA A 1 107 ? 112.55713 182.29516 85.64318 1.000 27.22727 107 ALA A N 1
ATOM 751 C CA . ALA A 1 107 ? 111.87537 183.36402 84.92419 1.000 23.68692 107 ALA A CA 1
ATOM 752 C C . ALA A 1 107 ? 110.50076 182.86730 84.50158 1.000 23.66359 107 ALA A C 1
ATOM 753 O O . ALA A 1 107 ? 110.18724 181.67982 84.60575 1.000 25.53684 107 ALA A O 1
ATOM 755 N N . ALA A 1 108 ? 109.68534 183.79457 84.01017 1.000 19.79456 108 ALA A N 1
ATOM 756 C CA . ALA A 1 108 ? 108.40043 183.42806 83.42280 1.000 25.29798 108 ALA A CA 1
ATOM 757 C C . ALA A 1 108 ? 108.59399 182.36162 82.34817 1.000 25.20662 108 ALA A C 1
ATOM 758 O O . ALA A 1 108 ? 109.47206 182.48325 81.48869 1.000 25.78699 108 ALA A O 1
ATOM 760 N N . THR A 1 109 ? 107.77438 181.30807 82.41953 1.000 24.68306 109 THR A N 1
ATOM 761 C CA . THR A 1 109 ? 107.94977 180.14154 81.55822 1.000 24.46185 109 THR A CA 1
ATOM 762 C C . THR A 1 109 ? 107.82172 180.49707 80.07643 1.000 24.86633 109 THR A C 1
ATOM 763 O O . THR A 1 109 ? 108.61379 180.02990 79.25334 1.000 24.42387 109 THR A O 1
ATOM 767 N N . ARG A 1 110 ? 106.81830 181.29781 79.71326 1.000 21.48689 110 ARG A N 1
ATOM 768 C CA . ARG A 1 110 ? 106.67005 181.71282 78.31953 1.000 26.69113 110 ARG A CA 1
ATOM 769 C C . ARG A 1 110 ? 107.89445 182.46489 77.81880 1.000 27.38773 110 ARG A C 1
ATOM 770 O O . ARG A 1 110 ? 108.28225 182.32913 76.65150 1.000 23.22746 110 ARG A O 1
ATOM 778 N N . GLU A 1 111 ? 108.51400 183.26851 78.67984 1.000 21.98597 111 GLU A N 1
ATOM 779 C CA . GLU A 1 111 ? 109.65435 184.03894 78.21338 1.000 24.51356 111 GLU A CA 1
ATOM 780 C C . GLU A 1 111 ? 110.89214 183.16925 78.05621 1.000 26.39052 111 GLU A C 1
ATOM 781 O O . GLU A 1 111 ? 111.67663 183.39854 77.13196 1.000 25.31767 111 GLU A O 1
ATOM 787 N N . LEU A 1 112 ? 111.07220 182.15288 78.91092 1.000 20.70809 112 LEU A N 1
ATOM 788 C CA . LEU A 1 112 ? 112.16849 181.21776 78.69885 1.000 22.17392 112 LEU A CA 1
ATOM 789 C C . LEU A 1 112 ? 112.00076 180.46919 77.38018 1.000 22.99255 112 LEU A C 1
ATOM 790 O O . LEU A 1 112 ? 112.98081 180.22556 76.66779 1.000 23.92685 112 LEU A O 1
ATOM 795 N N . LEU A 1 113 ? 110.76551 180.09118 77.04335 1.000 22.19830 113 LEU A N 1
ATOM 796 C CA . LEU A 1 113 ? 110.51837 179.33116 75.81768 1.000 25.48400 113 LEU A CA 1
ATOM 797 C C . LEU A 1 113 ? 110.82516 180.15060 74.56435 1.000 22.99499 113 LEU A C 1
ATOM 798 O O . LEU A 1 113 ? 111.24031 179.58657 73.54131 1.000 20.15886 113 LEU A O 1
ATOM 803 N N . VAL A 1 114 ? 110.60329 181.46659 74.62649 1.000 18.51342 114 VAL A N 1
ATOM 804 C CA . VAL A 1 114 ? 110.97759 182.37233 73.54252 1.000 22.50463 114 VAL A CA 1
ATOM 805 C C . VAL A 1 114 ? 112.49239 182.54344 73.48366 1.000 23.72422 114 VAL A C 1
ATOM 806 O O . VAL A 1 114 ? 113.09305 182.50475 72.40072 1.000 24.23638 114 VAL A O 1
ATOM 810 N N . ALA A 1 115 ? 113.13756 182.72528 74.64342 1.000 19.44916 115 ALA A N 1
ATOM 811 C CA . ALA A 1 115 ? 114.57949 182.98836 74.66909 1.000 23.94173 115 ALA A CA 1
ATOM 812 C C . ALA A 1 115 ? 115.40348 181.74871 74.33170 1.000 20.36752 115 ALA A C 1
ATOM 813 O O . ALA A 1 115 ? 116.50319 181.86768 73.78412 1.000 21.78020 115 ALA A O 1
ATOM 815 N N . GLU A 1 116 ? 114.88504 180.56622 74.65327 1.000 21.67562 116 GLU A N 1
ATOM 816 C CA . GLU A 1 116 ? 115.68876 179.34617 74.72253 1.000 19.59730 116 GLU A CA 1
ATOM 817 C C . GLU A 1 116 ? 116.56129 179.13320 73.48406 1.000 18.39015 116 GLU A C 1
ATOM 818 O O . GLU A 1 116 ? 117.77915 178.93963 73.59347 1.000 15.99975 116 GLU A O 1
ATOM 824 N N . ARG A 1 117 ? 115.95544 179.16332 72.29569 1.000 16.89833 117 ARG A N 1
ATOM 825 C CA . ARG A 1 117 ? 116.66999 178.71691 71.10040 1.000 19.07796 117 ARG A CA 1
ATOM 826 C C . ARG A 1 117 ? 117.72417 179.73648 70.68510 1.000 18.84073 117 ARG A C 1
ATOM 827 O O . ARG A 1 117 ? 118.82557 179.36091 70.27071 1.000 19.34644 117 ARG A O 1
ATOM 835 N N . THR A 1 118 ? 117.42500 181.02975 70.82589 1.000 18.48757 118 THR A N 1
ATOM 836 C CA . THR A 1 118 ? 118.43875 182.05562 70.57217 1.000 19.96784 118 THR A CA 1
ATOM 837 C C . THR A 1 118 ? 119.60199 181.93774 71.55720 1.000 18.62285 118 THR A C 1
ATOM 838 O O . THR A 1 118 ? 120.77401 181.99566 71.16545 1.000 19.28229 118 THR A O 1
ATOM 842 N N . MET A 1 119 ? 119.29551 181.77226 72.84625 1.000 20.13580 119 MET A N 1
ATOM 843 C CA . MET A 1 119 ? 120.33967 181.55377 73.84500 1.000 19.35069 119 MET A CA 1
ATOM 844 C C . MET A 1 119 ? 121.23136 180.37704 73.46029 1.000 18.38220 119 MET A C 1
ATOM 845 O O . MET A 1 119 ? 122.46236 180.48523 73.46613 1.000 17.09330 119 MET A O 1
ATOM 850 N N . LEU A 1 120 ? 120.61611 179.24353 73.10511 1.000 19.34469 120 LEU A N 1
ATOM 851 C CA . LEU A 1 120 ? 121.39094 178.03692 72.81422 1.000 17.42778 120 LEU A CA 1
ATOM 852 C C . LEU A 1 120 ? 122.14197 178.14213 71.48900 1.000 17.23078 120 LEU A C 1
ATOM 853 O O . LEU A 1 120 ? 123.26763 177.64375 71.37926 1.000 18.69298 120 LEU A O 1
ATOM 858 N N . ASN A 1 121 ? 121.54741 178.76470 70.46073 1.000 16.89173 121 ASN A N 1
ATOM 859 C CA . ASN A 1 121 ? 122.28544 178.88884 69.19753 1.000 17.36098 121 ASN A CA 1
ATOM 860 C C . ASN A 1 121 ? 123.57473 179.67349 69.41005 1.000 19.97037 121 ASN A C 1
ATOM 861 O O . ASN A 1 121 ? 124.61946 179.33308 68.84608 1.000 19.35596 121 ASN A O 1
ATOM 866 N N . LEU A 1 122 ? 123.52495 180.70721 70.25423 1.000 17.30085 122 LEU A N 1
ATOM 867 C CA . LEU A 1 122 ? 124.72811 181.45676 70.59027 1.000 19.26783 122 LEU A CA 1
ATOM 868 C C . LEU A 1 122 ? 125.69088 180.61362 71.42092 1.000 18.51162 122 LEU A C 1
ATOM 869 O O . LEU A 1 122 ? 126.86649 180.46796 71.06637 1.000 18.91356 122 LEU A O 1
ATOM 874 N N . LEU A 1 123 ? 125.20519 180.04985 72.53356 1.000 21.46347 123 LEU A N 1
ATOM 875 C CA . LEU A 1 123 ? 126.06013 179.26540 73.42438 1.000 20.44913 123 LEU A CA 1
ATOM 876 C C . LEU A 1 123 ? 126.72459 178.10190 72.69818 1.000 18.64520 123 LEU A C 1
ATOM 877 O O . LEU A 1 123 ? 127.92518 177.85989 72.85739 1.000 21.95359 123 LEU A O 1
ATOM 882 N N . CYS A 1 124 ? 125.95150 177.34805 71.91547 1.000 21.82122 124 CYS A N 1
ATOM 883 C CA . CYS A 1 124 ? 126.49565 176.14218 71.29582 1.000 18.01742 124 CYS A CA 1
ATOM 884 C C . CYS A 1 124 ? 127.55602 176.47679 70.25282 1.000 20.77007 124 CYS A C 1
ATOM 885 O O . CYS A 1 124 ? 128.57211 175.77415 70.13777 1.000 20.76322 124 CYS A O 1
ATOM 888 N N . HIS A 1 125 ? 127.33522 177.53231 69.47106 1.000 19.33204 125 HIS A N 1
ATOM 889 C CA . HIS A 1 125 ? 128.31672 177.88621 68.45481 1.000 18.46083 125 HIS A CA 1
ATOM 890 C C . HIS A 1 125 ? 129.58719 178.42166 69.09814 1.000 15.43321 125 HIS A C 1
ATOM 891 O O . HIS A 1 125 ? 130.68828 177.95573 68.79899 1.000 17.76987 125 HIS A O 1
ATOM 898 N N . LEU A 1 126 ? 129.45113 179.39242 69.99982 1.000 20.09132 126 LEU A N 1
ATOM 899 C CA . LEU A 1 126 ? 130.63632 180.00540 70.59404 1.000 17.52158 126 LEU A CA 1
ATOM 900 C C . LEU A 1 126 ? 131.39970 179.00100 71.44887 1.000 21.46571 126 LEU A C 1
ATOM 901 O O . LEU A 1 126 ? 132.63728 178.96442 71.41615 1.000 20.57398 126 LEU A O 1
ATOM 906 N N . SER A 1 127 ? 130.68051 178.15534 72.20030 1.000 20.17687 127 SER A N 1
ATOM 907 C CA . SER A 1 127 ? 131.35051 177.08017 72.93365 1.000 19.21107 127 SER A CA 1
ATOM 908 C C . SER A 1 127 ? 132.02762 176.10166 71.97606 1.000 20.98662 127 SER A C 1
ATOM 909 O O . SER A 1 127 ? 133.11397 175.58761 72.26476 1.000 20.70771 127 SER A O 1
ATOM 912 N N . GLY A 1 128 ? 131.41103 175.83726 70.82675 1.000 18.96610 128 GLY A N 1
ATOM 913 C CA . GLY A 1 128 ? 132.07138 174.99684 69.83840 1.000 19.95381 128 GLY A CA 1
ATOM 914 C C . GLY A 1 128 ? 133.38119 175.59679 69.35552 1.000 23.03533 128 GLY A C 1
ATOM 915 O O . GLY A 1 128 ? 134.38286 174.88723 69.20664 1.000 17.30161 128 GLY A O 1
ATOM 916 N N . VAL A 1 129 ? 133.39786 176.91724 69.12038 1.000 16.80941 129 VAL A N 1
ATOM 917 C CA . VAL A 1 129 ? 134.64040 177.58735 68.72673 1.000 18.40266 129 VAL A CA 1
ATOM 918 C C . VAL A 1 129 ? 135.68822 177.47058 69.83325 1.000 18.31046 129 VAL A C 1
ATOM 919 O O . VAL A 1 129 ? 136.84379 177.11205 69.58136 1.000 17.78093 129 VAL A O 1
ATOM 923 N N . ALA A 1 130 ? 135.30989 177.80097 71.06989 1.000 17.18269 130 ALA A N 1
ATOM 924 C CA . ALA A 1 130 ? 136.27778 177.73413 72.16026 1.000 20.53060 130 ALA A CA 1
ATOM 925 C C . ALA A 1 130 ? 136.74171 176.30457 72.39109 1.000 20.39815 130 ALA A C 1
ATOM 926 O O . ALA A 1 130 ? 137.91316 176.07799 72.71976 1.000 20.96275 130 ALA A O 1
ATOM 928 N N . THR A 1 131 ? 135.85521 175.32904 72.17608 1.000 19.67685 131 THR A N 1
ATOM 929 C CA . THR A 1 131 ? 136.22356 173.92822 72.38059 1.000 20.66157 131 THR A CA 1
ATOM 930 C C . THR A 1 131 ? 137.22899 173.46253 71.33411 1.000 21.46632 131 THR A C 1
ATOM 931 O O . THR A 1 131 ? 138.25451 172.85591 71.67141 1.000 20.31841 131 THR A O 1
ATOM 935 N N . LEU A 1 132 ? 136.96245 173.74999 70.05380 1.000 19.82235 132 LEU A N 1
ATOM 936 C CA . LEU A 1 132 ? 137.92827 173.40745 69.01345 1.000 19.01780 132 LEU A CA 1
ATOM 937 C C . LEU A 1 132 ? 139.25933 174.11746 69.23802 1.000 22.39280 132 LEU A C 1
ATOM 938 O O . LEU A 1 132 ? 140.32472 173.51577 69.06741 1.000 23.53472 132 LEU A O 1
ATOM 943 N N . THR A 1 133 ? 139.21737 175.40158 69.60771 1.000 19.56986 133 THR A N 1
ATOM 944 C CA . THR A 1 133 ? 140.45047 176.14051 69.87237 1.000 19.78762 133 THR A CA 1
ATOM 945 C C . THR A 1 133 ? 141.27210 175.46694 70.96710 1.000 22.29249 133 THR A C 1
ATOM 946 O O . THR A 1 133 ? 142.49587 175.33717 70.84932 1.000 20.99973 133 THR A O 1
ATOM 950 N N . ALA A 1 134 ? 140.60809 175.01561 72.03172 1.000 22.94189 134 ALA A N 1
ATOM 951 C CA . ALA A 1 134 ? 141.31418 174.35728 73.12604 1.000 26.39619 134 ALA A CA 1
ATOM 952 C C . ALA A 1 134 ? 141.97166 173.05312 72.66917 1.000 23.17443 134 ALA A C 1
ATOM 953 O O . ALA A 1 134 ? 143.05788 172.70688 73.14512 1.000 26.27711 134 ALA A O 1
ATOM 955 N N . ARG A 1 135 ? 141.33790 172.31545 71.74902 1.000 22.73399 135 ARG A N 1
ATOM 956 C CA . ARG A 1 135 ? 141.97593 171.10789 71.21307 1.000 29.55484 135 ARG A CA 1
ATOM 957 C C . ARG A 1 135 ? 143.27435 171.43716 70.48848 1.000 31.08729 135 ARG A C 1
ATOM 958 O O . ARG A 1 135 ? 144.26436 170.70383 70.60814 1.000 27.08707 135 ARG A O 1
ATOM 966 N N . TRP A 1 136 ? 143.27662 172.51344 69.69645 1.000 26.14599 136 TRP A N 1
ATOM 967 C CA . TRP A 1 136 ? 144.50053 172.93497 69.02622 1.000 22.55488 136 TRP A CA 1
ATOM 968 C C . TRP A 1 136 ? 145.54201 173.37469 70.03854 1.000 23.36503 136 TRP A C 1
ATOM 969 O O . TRP A 1 136 ? 146.71617 172.99557 69.94435 1.000 27.50131 136 TRP A O 1
ATOM 980 N N . ASN A 1 137 ? 145.12384 174.15968 71.03031 1.000 25.78837 137 ASN A N 1
ATOM 981 C CA . ASN A 1 137 ? 146.05486 174.61465 72.05739 1.000 30.24171 137 ASN A CA 1
ATOM 982 C C . ASN A 1 137 ? 146.65894 173.43686 72.81651 1.000 37.53136 137 ASN A C 1
ATOM 983 O O . ASN A 1 137 ? 147.86121 173.43425 73.11053 1.000 36.00178 137 ASN A O 1
ATOM 988 N N . ASP A 1 138 ? 145.84732 172.41288 73.12189 1.000 29.76733 138 ASP A N 1
ATOM 989 C CA . ASP A 1 138 ? 146.36751 171.24026 73.82437 1.000 35.61167 138 ASP A CA 1
ATOM 990 C C . ASP A 1 138 ? 147.36208 170.46013 72.96815 1.000 34.74681 138 ASP A C 1
ATOM 991 O O . ASP A 1 138 ? 148.32782 169.89952 73.49849 1.000 34.32448 138 ASP A O 1
ATOM 996 N N . ALA A 1 139 ? 147.15472 170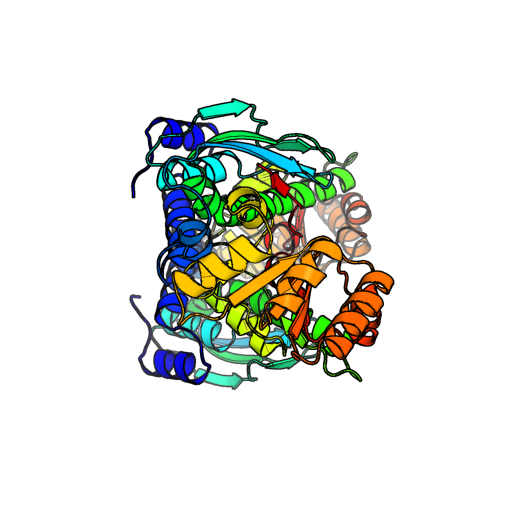.41354 71.65279 1.000 29.28881 139 ALA A N 1
ATOM 997 C CA . ALA A 1 139 ? 148.12289 169.76252 70.78125 1.000 29.69456 139 ALA A CA 1
ATOM 998 C C . ALA A 1 139 ? 149.47035 170.47982 70.75909 1.000 34.79325 139 ALA A C 1
ATOM 999 O O . ALA A 1 139 ? 150.44896 169.90285 70.27422 1.000 34.36836 139 ALA A O 1
ATOM 1001 N N . LEU A 1 140 ? 149.54434 171.70322 71.28205 1.000 32.61659 140 LEU A N 1
ATOM 1002 C CA . LEU A 1 140 ? 150.76768 172.49610 71.31117 1.000 36.30896 140 LEU A CA 1
ATOM 1003 C C . LEU A 1 140 ? 151.47820 172.44740 72.66099 1.000 36.91686 140 LEU A C 1
ATOM 1004 O O . LEU A 1 140 ? 152.48121 173.14784 72.84440 1.000 36.40935 140 LEU A O 1
ATOM 1009 N N . ALA A 1 141 ? 150.97625 171.65725 73.60897 1.000 36.84978 141 ALA A N 1
ATOM 1010 C CA . ALA A 1 141 ? 151.61676 171.54299 74.91452 1.000 37.99184 141 ALA A CA 1
ATOM 1011 C C . ALA A 1 141 ? 153.03592 170.99493 74.77868 1.000 33.85718 141 ALA A C 1
ATOM 1012 O O . ALA A 1 141 ? 153.31741 170.13875 73.93241 1.000 38.30120 141 ALA A O 1
ATOM 1014 N N . GLY A 1 142 ? 153.93397 171.49607 75.62257 1.000 37.04397 142 GLY A N 1
ATOM 1015 C CA . GLY A 1 142 ? 155.32814 171.11431 75.56999 1.000 42.31424 142 GLY A CA 1
ATOM 1016 C C . GLY A 1 142 ? 156.18157 171.95621 74.64644 1.000 47.46332 142 GLY A C 1
ATOM 1017 O O . GLY A 1 142 ? 157.40981 171.80161 74.65223 1.000 41.48394 142 GLY A O 1
ATOM 1018 N N . THR A 1 143 ? 155.57265 172.81986 73.84017 1.000 39.74889 143 THR A N 1
ATOM 1019 C CA . THR A 1 143 ? 156.27223 173.78895 73.01315 1.000 34.00087 143 THR A CA 1
ATOM 1020 C C . THR A 1 143 ? 155.86876 175.18521 73.46220 1.000 39.60875 143 THR A C 1
ATOM 1021 O O . THR A 1 143 ? 155.05716 175.35944 74.37386 1.000 37.88592 143 THR A O 1
ATOM 1025 N N . HIS A 1 144 ? 156.45261 176.19309 72.82816 1.000 37.22659 144 HIS A N 1
ATOM 1026 C CA . HIS A 1 144 ? 156.02444 177.56192 73.06187 1.000 39.86662 144 HIS A CA 1
ATOM 1027 C C . HIS A 1 144 ? 155.05186 178.04627 71.99264 1.000 40.05928 144 HIS A C 1
ATOM 1028 O O . HIS A 1 144 ? 154.60193 179.19552 72.05131 1.000 35.80963 144 HIS A O 1
ATOM 1035 N N . CYS A 1 145 ? 154.68901 177.17707 71.05292 1.000 33.29012 145 CYS A N 1
ATOM 1036 C CA . CYS A 1 145 ? 153.81436 177.53495 69.94563 1.000 34.86269 145 CYS A CA 1
ATOM 1037 C C . CYS A 1 145 ? 152.41119 177.89430 70.44406 1.000 34.75254 145 CYS A C 1
ATOM 1038 O O . CYS A 1 145 ? 151.91669 177.35068 71.43218 1.000 30.95151 145 CYS A O 1
ATOM 1041 N N . LYS A 1 146 ? 151.78111 178.84982 69.76339 1.000 35.65031 146 LYS A N 1
ATOM 1042 C CA . LYS A 1 146 ? 150.41355 179.26698 70.05721 1.000 30.50061 146 LYS A CA 1
ATOM 1043 C C . LYS A 1 146 ? 149.58861 179.16250 68.78422 1.000 27.52025 146 LYS A C 1
ATOM 1044 O O . LYS A 1 146 ? 150.12339 179.18774 67.67272 1.000 29.69820 146 LYS A O 1
ATOM 1050 N N . VAL A 1 147 ? 148.27724 179.03980 68.94179 1.000 24.18828 147 VAL A N 1
ATOM 1051 C CA . VAL A 1 147 ? 147.37708 178.96127 67.79792 1.000 26.10098 147 VAL A CA 1
ATOM 1052 C C . VAL A 1 147 ? 146.66102 180.29694 67.66344 1.000 23.19940 147 VAL A C 1
ATOM 1053 O O . VAL A 1 147 ? 146.32567 180.93806 68.66556 1.000 22.49768 147 VAL A O 1
ATOM 1057 N N . ARG A 1 148 ? 146.47472 180.73950 66.42046 1.000 21.37410 148 ARG A N 1
ATOM 1058 C CA . ARG A 1 148 ? 145.79898 181.99319 66.13934 1.000 22.03719 148 ARG A CA 1
ATOM 1059 C C . ARG A 1 148 ? 144.69127 181.74810 65.12934 1.000 22.69768 148 ARG A C 1
ATOM 1060 O O . ARG A 1 148 ? 144.68773 180.74169 64.42145 1.000 21.12062 148 ARG A O 1
ATOM 1068 N N . ASP A 1 149 ? 143.75575 182.69989 65.06089 1.000 21.68939 149 ASP A N 1
ATOM 1069 C CA . ASP A 1 149 ? 142.62075 182.59978 64.15303 1.000 19.00012 149 ASP A CA 1
ATOM 1070 C C . ASP A 1 149 ? 142.85237 183.42531 62.88604 1.000 23.80894 149 ASP A C 1
ATOM 1071 O O . ASP A 1 149 ? 144.00070 183.66794 62.49102 1.000 21.81155 149 ASP A O 1
ATOM 1076 N N . SER A 1 150 ? 141.77837 183.87717 62.24925 1.000 20.47462 150 SER A N 1
ATOM 1077 C CA . SER A 1 150 ? 141.88798 184.47507 60.92459 1.000 20.33734 150 SER A CA 1
ATOM 1078 C C . SER A 1 150 ? 140.65991 185.34326 60.68374 1.000 20.77554 150 SER A C 1
ATOM 1079 O O . SER A 1 150 ? 139.81957 185.51663 61.56732 1.000 19.81535 150 SER A O 1
ATOM 1082 N N . ARG A 1 151 ? 140.54195 185.87183 59.46430 1.000 18.34789 151 ARG A N 1
ATOM 1083 C CA . ARG A 1 151 ? 139.32111 186.55514 59.06665 1.000 19.19354 151 ARG A CA 1
ATOM 1084 C C . ARG A 1 151 ? 138.31669 185.60389 58.41576 1.000 18.76374 151 ARG A C 1
ATOM 1085 O O . ARG A 1 151 ? 137.31835 186.06442 57.85767 1.000 19.33263 151 ARG A O 1
ATOM 1093 N N . LYS A 1 152 ? 138.54261 184.29009 58.50118 1.000 17.65296 152 LYS A N 1
ATOM 1094 C CA . LYS A 1 152 ? 137.57494 183.30758 58.00172 1.000 19.83929 152 LYS A CA 1
ATOM 1095 C C . LYS A 1 152 ? 136.52863 182.99661 59.07831 1.000 17.59930 152 LYS A C 1
ATOM 1096 O O . LYS A 1 152 ? 136.33458 181.86657 59.51984 1.000 21.92252 152 LYS A O 1
ATOM 1102 N N . THR A 1 153 ? 135.84446 184.05339 59.48492 1.000 21.13699 153 THR A N 1
ATOM 1103 C CA . THR A 1 153 ? 134.75544 184.01836 60.44161 1.000 19.34791 153 THR A CA 1
ATOM 1104 C C . THR A 1 153 ? 133.42021 183.93387 59.70245 1.000 23.81903 153 THR A C 1
ATOM 1105 O O . THR A 1 153 ? 133.33800 184.18253 58.49954 1.000 26.53653 153 THR A O 1
ATOM 1109 N N . LEU A 1 154 ? 132.37142 183.58042 60.43178 1.000 22.46427 154 LEU A N 1
ATOM 1110 C CA . LEU A 1 154 ? 131.04718 183.56476 59.81252 1.000 19.73602 154 LEU A CA 1
ATOM 1111 C C . LEU A 1 154 ? 130.46148 184.97804 59.76988 1.000 22.41314 154 LEU A C 1
ATOM 1112 O O . LEU A 1 154 ? 130.63778 185.75337 60.71762 1.000 20.49968 154 LEU A O 1
ATOM 1117 N N . PRO A 1 155 ? 129.78074 185.33353 58.67936 1.000 22.59462 155 PRO A N 1
ATOM 1118 C CA . PRO A 1 155 ? 129.29207 186.71484 58.50114 1.000 20.39978 155 PRO A CA 1
ATOM 1119 C C . PRO A 1 155 ? 128.46173 187.19586 59.68044 1.000 21.77698 155 PRO A C 1
ATOM 1120 O O . PRO A 1 155 ? 127.51039 186.53390 60.09810 1.000 20.72467 155 PRO A O 1
ATOM 1124 N N . GLY A 1 156 ? 128.81751 188.37043 60.21405 1.000 20.67357 156 GLY A N 1
ATOM 1125 C CA . GLY A 1 156 ? 128.09442 188.94999 61.32817 1.000 17.26963 156 GLY A CA 1
ATOM 1126 C C . GLY A 1 156 ? 128.53024 188.46868 62.70285 1.000 19.93247 156 GLY A C 1
ATOM 1127 O O . GLY A 1 156 ? 128.11578 189.05822 63.71215 1.000 20.48489 156 GLY A O 1
ATOM 1128 N N . LEU A 1 157 ? 129.36602 187.43551 62.78008 1.000 18.88316 157 LEU A N 1
ATOM 1129 C CA . LEU A 1 157 ? 129.75136 186.83776 64.05513 1.000 20.65984 157 LEU A CA 1
ATOM 1130 C C . LEU A 1 157 ? 131.23393 187.01890 64.37095 1.000 21.11650 157 LEU A C 1
ATOM 1131 O O . LEU A 1 157 ? 131.75338 186.34684 65.27102 1.000 20.50553 157 LEU A O 1
ATOM 1136 N N . ARG A 1 158 ? 131.92179 187.93929 63.68527 1.000 16.65183 158 ARG A N 1
ATOM 1137 C CA . ARG A 1 158 ? 133.37332 188.03256 63.84352 1.000 20.30069 158 ARG A CA 1
ATOM 1138 C C . ARG A 1 158 ? 133.77989 188.32081 65.28638 1.000 16.84377 158 ARG A C 1
ATOM 1139 O O . ARG A 1 158 ? 134.61379 187.61124 65.85376 1.000 17.98927 158 ARG A O 1
ATOM 1147 N N . LEU A 1 159 ? 133.23727 189.38038 65.89028 1.000 14.73484 159 LEU A N 1
ATOM 1148 C CA . LEU A 1 159 ? 133.73352 189.77623 67.20895 1.000 20.31814 159 LEU A CA 1
ATOM 1149 C C . LEU A 1 159 ? 133.38589 188.73748 68.27415 1.000 19.03721 159 LEU A C 1
ATOM 1150 O O . LEU A 1 159 ? 134.16115 188.51750 69.21189 1.000 19.62415 159 LEU A O 1
ATOM 1155 N N . LEU A 1 160 ? 132.22100 188.10613 68.16016 1.000 18.18487 160 LEU A N 1
ATOM 1156 C CA . LEU A 1 160 ? 131.85655 187.06207 69.11459 1.000 17.73202 160 LEU A CA 1
ATOM 1157 C C . LEU A 1 160 ? 132.74347 185.83698 68.96002 1.000 16.96872 160 LEU A C 1
ATOM 1158 O O . LEU A 1 160 ? 133.15216 185.23344 69.96146 1.000 17.39415 160 LEU A O 1
ATOM 1163 N N . GLU A 1 161 ? 133.06427 185.46149 67.71397 1.000 16.48047 161 GLU A N 1
ATOM 1164 C CA . GLU A 1 161 ? 133.91659 184.29604 67.47612 1.000 17.48587 161 GLU A CA 1
ATOM 1165 C C . GLU A 1 161 ? 135.36312 184.57028 67.86819 1.000 20.07014 161 GLU A C 1
ATOM 1166 O O . GLU A 1 161 ? 136.06727 183.65648 68.32193 1.000 17.25647 161 GLU A O 1
ATOM 1172 N N . LYS A 1 162 ? 135.83560 185.80778 67.67967 1.000 16.70257 162 LYS A N 1
ATOM 1173 C CA . LYS A 1 162 ? 137.17742 186.15274 68.14849 1.000 18.13077 162 LYS A CA 1
ATOM 1174 C C . LYS A 1 162 ? 137.25890 186.02660 69.66706 1.000 18.09976 162 LYS A C 1
ATOM 1175 O O . LYS A 1 162 ? 138.25903 185.53386 70.20875 1.000 17.37124 162 LYS A O 1
ATOM 1181 N N . TYR A 1 163 ? 136.20974 186.48204 70.35979 1.000 15.33151 163 TYR A N 1
ATOM 1182 C CA . TYR A 1 163 ? 136.10106 186.32066 71.80633 1.000 20.39630 163 TYR A CA 1
ATOM 1183 C C . TYR A 1 163 ? 136.14610 184.84346 72.20298 1.000 22.18812 163 TYR A C 1
ATOM 1184 O O . TYR A 1 163 ? 136.88361 184.45068 73.11765 1.000 20.28254 163 TYR A O 1
ATOM 1193 N N . ALA A 1 164 ? 135.37806 184.00467 71.50092 1.000 17.70406 164 ALA A N 1
ATOM 1194 C CA . ALA A 1 164 ? 135.35347 182.57561 71.80812 1.000 17.88619 164 ALA A CA 1
ATOM 1195 C C . ALA A 1 164 ? 136.72965 181.94263 71.63456 1.000 20.97014 164 ALA A C 1
ATOM 1196 O O . ALA A 1 164 ? 137.12192 181.07020 72.41978 1.000 20.58484 164 ALA A O 1
ATOM 1198 N N . VAL A 1 165 ? 137.46592 182.34902 70.59549 1.000 18.00176 165 VAL A N 1
ATOM 1199 C CA . VAL 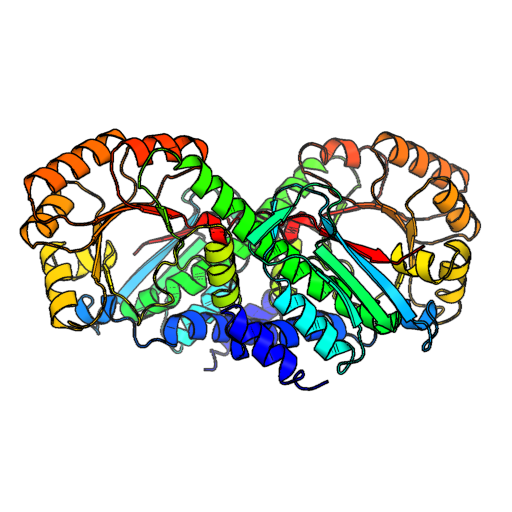A 1 165 ? 138.82661 181.85043 70.39767 1.000 18.63514 165 VAL A CA 1
ATOM 1200 C C . VAL A 1 165 ? 139.71141 182.18301 71.60492 1.000 22.43947 165 VAL A C 1
ATOM 1201 O O . VAL A 1 165 ? 140.45350 181.32354 72.10086 1.000 20.26631 165 VAL A O 1
ATOM 1205 N N . ARG A 1 166 ? 139.63719 183.42475 72.10609 1.000 19.62397 166 ARG A N 1
ATOM 1206 C CA . ARG A 1 166 ? 140.36547 183.76875 73.32828 1.000 24.51214 166 ARG A CA 1
ATOM 1207 C C . ARG A 1 166 ? 139.94849 182.87183 74.49235 1.000 25.37822 166 ARG A C 1
ATOM 1208 O O . ARG A 1 166 ? 140.80495 182.38206 75.23985 1.000 24.82341 166 ARG A O 1
ATOM 1216 N N . ARG A 1 167 ? 138.64127 182.62589 74.65493 1.000 19.45995 167 ARG A N 1
ATOM 1217 C CA . ARG A 1 167 ? 138.19897 181.79825 75.77243 1.000 22.86180 167 ARG A CA 1
ATOM 1218 C C . ARG A 1 167 ? 138.70141 180.37098 75.66360 1.000 23.43450 167 ARG A C 1
ATOM 1219 O O . ARG A 1 167 ? 138.76532 179.68067 76.68177 1.000 25.60348 167 ARG A O 1
ATOM 1227 N N . GLY A 1 168 ? 139.07933 179.92021 74.47131 1.000 21.40724 168 GLY A N 1
ATOM 1228 C CA . GLY A 1 168 ? 139.66250 178.60343 74.31007 1.000 22.35824 168 GLY A CA 1
ATOM 1229 C C . GLY A 1 168 ? 141.17491 178.55504 74.37668 1.000 21.57102 168 GLY A C 1
ATOM 1230 O O . GLY A 1 168 ? 141.76621 177.51173 74.08622 1.000 22.33793 168 GLY A O 1
ATOM 1231 N N . GLY A 1 169 ? 141.83177 179.64875 74.74591 1.000 24.67797 169 GLY A N 1
ATOM 1232 C CA . GLY A 1 169 ? 143.27958 179.66290 74.80588 1.000 25.72480 169 GLY A CA 1
ATOM 1233 C C . GLY A 1 169 ? 143.98708 180.11408 73.54031 1.000 27.19919 169 GLY A C 1
ATOM 1234 O O . GLY A 1 169 ? 145.22124 180.07057 73.49758 1.000 25.04576 169 GLY A O 1
ATOM 1235 N N . GLY A 1 170 ? 143.25053 180.52063 72.49224 1.000 23.27839 170 GLY A N 1
ATOM 1236 C CA . GLY A 1 170 ? 143.88315 180.98896 71.27252 1.000 19.52611 170 GLY A CA 1
ATOM 1237 C C . GLY A 1 170 ? 144.15026 182.47852 71.31518 1.000 19.72382 170 GLY A C 1
ATOM 1238 O O . GLY A 1 170 ? 143.71410 183.18170 72.22169 1.000 24.48901 170 GLY A O 1
ATOM 1239 N N . GLN A 1 171 ? 144.88430 182.96351 70.31770 1.000 19.78893 171 GLN A N 1
ATOM 1240 C CA . GLN A 1 171 ? 145.17811 184.38996 70.20356 1.000 25.54482 171 GLN A CA 1
ATOM 1241 C C . GLN A 1 171 ? 144.54685 184.96178 68.93713 1.000 23.64014 171 GLN A C 1
ATOM 1242 O O . GLN A 1 171 ? 144.50311 184.29713 67.89998 1.000 27.63548 171 GLN A O 1
ATOM 1248 N N . ASN A 1 172 ? 144.05562 186.19047 69.01245 1.000 21.43496 172 ASN A N 1
ATOM 1249 C CA . ASN A 1 172 ? 143.38726 186.77212 67.85811 1.000 24.20083 172 ASN A CA 1
ATOM 1250 C C . ASN A 1 172 ? 144.40367 187.25888 66.83325 1.000 26.06649 172 ASN A C 1
ATOM 1251 O O . ASN A 1 172 ? 145.35538 187.96829 67.16522 1.000 25.08711 172 ASN A O 1
ATOM 1256 N N . HIS A 1 173 ? 144.18771 186.87561 65.58552 1.000 20.49862 173 HIS A N 1
ATOM 1257 C CA . HIS A 1 173 ? 144.78696 187.56008 64.45642 1.000 24.37829 173 HIS A CA 1
ATOM 1258 C C . HIS A 1 173 ? 144.04710 188.88650 64.23633 1.000 26.65218 173 HIS A C 1
ATOM 1259 O O . HIS A 1 173 ? 143.09860 189.21982 64.95298 1.000 26.68709 173 HIS A O 1
ATOM 1266 N N . ARG A 1 174 ? 144.46373 189.65421 63.22798 1.000 20.26531 174 ARG A N 1
ATOM 1267 C CA . ARG A 1 174 ? 143.88450 190.97783 63.00481 1.000 21.70169 174 ARG A CA 1
ATOM 1268 C C . ARG A 1 174 ? 142.37169 190.88720 62.80850 1.000 22.93630 174 ARG A C 1
ATOM 1269 O O . ARG A 1 174 ? 141.83348 189.85568 62.38889 1.000 18.79113 174 ARG A O 1
ATOM 1277 N N . LEU A 1 175 ? 141.67484 191.98524 63.10240 1.000 19.88735 175 LEU A N 1
ATOM 1278 C CA . LEU A 1 175 ? 140.21216 191.97527 63.05713 1.000 20.92271 175 LEU A CA 1
ATOM 1279 C C . LEU A 1 175 ? 139.62527 192.40948 61.71737 1.000 22.03104 175 LEU A C 1
ATOM 1280 O O . LEU A 1 175 ? 138.43084 192.20399 61.49760 1.000 18.31009 175 LEU A O 1
ATOM 1285 N N . GLY A 1 176 ? 140.41127 193.01089 60.83463 1.000 19.31632 176 GLY A N 1
ATOM 1286 C CA . GLY A 1 176 ? 139.87546 193.48916 59.57336 1.000 18.83766 176 GLY A CA 1
ATOM 1287 C C . GLY A 1 176 ? 141.00066 193.85338 58.62946 1.000 20.66125 176 GLY A C 1
ATOM 1288 O O . GLY A 1 176 ? 142.16185 193.53170 58.86809 1.000 22.81292 176 GLY A O 1
ATOM 1289 N N . LEU A 1 177 ? 140.64765 194.53255 57.54415 1.000 20.19638 177 LEU A N 1
ATOM 1290 C CA . LEU A 1 177 ? 141.65955 194.89085 56.55728 1.000 20.71505 177 LEU A CA 1
ATOM 1291 C C . LEU A 1 177 ? 142.46908 196.12430 56.95129 1.000 23.69567 177 LEU A C 1
ATOM 1292 O O . LEU A 1 177 ? 143.58992 196.30646 56.45633 1.000 21.95166 177 LEU A O 1
ATOM 1297 N N . GLY A 1 178 ? 141.94817 196.95922 57.84213 1.000 22.62776 178 GLY A N 1
ATOM 1298 C CA . GLY A 1 178 ? 142.59428 198.20923 58.15715 1.000 20.51557 178 GLY A CA 1
ATOM 1299 C C . GLY A 1 178 ? 143.39773 198.25217 59.43035 1.000 24.50540 178 GLY A C 1
ATOM 1300 O O . GLY A 1 178 ? 144.04689 199.26763 59.69125 1.000 26.66825 178 GLY A O 1
ATOM 1301 N N . ASP A 1 179 ? 143.38107 197.20393 60.25260 1.000 21.33099 179 ASP A N 1
ATOM 1302 C CA . ASP A 1 179 ? 144.07722 197.30081 61.52989 1.000 25.21899 179 ASP A CA 1
ATOM 1303 C C . ASP A 1 179 ? 145.44822 196.65553 61.50691 1.000 22.85341 179 ASP A C 1
ATOM 1304 O O . ASP A 1 179 ? 146.17484 196.77330 62.49369 1.000 28.10830 179 ASP A O 1
ATOM 1309 N N . ALA A 1 180 ? 145.83910 196.02354 60.39923 1.000 21.94078 180 ALA A N 1
ATOM 1310 C CA . ALA A 1 180 ? 147.15118 195.39789 60.30703 1.000 22.88883 180 ALA A CA 1
ATOM 1311 C C . ALA A 1 180 ? 147.42053 195.01689 58.86251 1.000 24.39899 180 ALA A C 1
ATOM 1312 O O . ALA A 1 180 ? 146.49056 194.72987 58.09782 1.000 24.04713 180 ALA A O 1
ATOM 1314 N N . ILE A 1 181 ? 148.70573 194.99847 58.51280 1.000 21.48772 181 ILE A N 1
ATOM 1315 C CA . ILE A 1 181 ? 149.17211 194.60737 57.18847 1.000 22.93475 181 ILE A CA 1
ATOM 1316 C C . ILE A 1 181 ? 149.38053 193.09987 57.15389 1.000 23.09819 181 ILE A C 1
ATOM 1317 O O . ILE A 1 181 ? 150.01765 192.52720 58.04773 1.000 19.16126 181 ILE A O 1
ATOM 1322 N N . LEU A 1 182 ? 148.87292 192.45589 56.10797 1.000 20.24458 182 LEU A N 1
ATOM 1323 C CA . LEU A 1 182 ? 149.22631 191.06250 55.84412 1.000 21.30771 182 LEU A CA 1
ATOM 1324 C C . LEU A 1 182 ? 149.43272 190.93909 54.33742 1.000 23.65648 182 LEU A C 1
ATOM 1325 O O . LEU A 1 182 ? 148.46611 190.85661 53.56978 1.000 21.22991 182 LEU A O 1
ATOM 1330 N N . ILE A 1 183 ? 150.69429 190.93056 53.93237 1.000 21.59899 183 ILE A N 1
ATOM 1331 C CA . ILE A 1 183 ? 151.06648 190.83938 52.52589 1.000 20.65631 183 ILE A CA 1
ATOM 1332 C C . ILE A 1 183 ? 150.92486 189.39679 52.06765 1.000 20.08801 183 ILE A C 1
ATOM 1333 O O . ILE A 1 183 ? 151.49149 188.48274 52.67633 1.000 17.50208 183 ILE A O 1
ATOM 1338 N N . LYS A 1 184 ? 150.19676 189.19404 50.97756 1.000 20.37071 184 LYS A N 1
ATOM 1339 C CA . LYS A 1 184 ? 149.97288 187.88197 50.38673 1.000 22.65506 184 LYS A CA 1
ATOM 1340 C C . LYS A 1 184 ? 150.43712 187.88965 48.92887 1.000 25.95456 184 LYS A C 1
ATOM 1341 O O . LYS A 1 184 ? 150.92021 188.90654 48.40933 1.000 19.93632 184 LYS A O 1
ATOM 1347 N N . ASP A 1 185 ? 150.24090 186.74295 48.26432 1.000 24.05958 185 ASP A N 1
ATOM 1348 C CA . ASP A 1 185 ? 150.83994 186.51206 46.94920 1.000 26.06662 185 ASP A CA 1
ATOM 1349 C C . ASP A 1 185 ? 150.38543 187.53794 45.90636 1.000 24.51615 185 ASP A C 1
ATOM 1350 O O . ASP A 1 185 ? 151.19598 187.99039 45.08779 1.000 26.64999 185 ASP A O 1
ATOM 1355 N N . ASN A 1 186 ? 149.09809 187.91512 45.90866 1.000 23.61288 186 ASN A N 1
ATOM 1356 C CA . ASN A 1 186 ? 148.64435 188.97010 44.99860 1.000 24.32266 186 ASN A CA 1
ATOM 1357 C C . ASN A 1 186 ? 149.37597 190.28868 45.25037 1.000 28.50534 186 ASN A C 1
ATOM 1358 O O . ASN A 1 186 ? 149.63390 191.05770 44.31389 1.000 25.56036 186 ASN A O 1
ATOM 1363 N N . HIS A 1 187 ? 149.69471 190.58367 46.51166 1.000 23.44398 187 HIS A N 1
ATOM 1364 C CA . HIS A 1 187 ? 150.44403 191.79876 46.80152 1.000 24.54548 187 HIS A CA 1
ATOM 1365 C C . HIS A 1 187 ? 151.89785 191.66718 46.35155 1.000 29.41666 187 HIS A C 1
ATOM 1366 O O . HIS A 1 187 ? 152.49712 192.64799 45.88675 1.000 25.30332 187 HIS A O 1
ATOM 1373 N N . ILE A 1 188 ? 152.46762 190.46381 46.45678 1.000 23.25141 188 ILE A N 1
ATOM 1374 C CA . ILE A 1 188 ? 153.84615 190.25190 46.02658 1.000 23.53777 188 ILE A CA 1
ATOM 1375 C C . ILE A 1 188 ? 153.94514 190.32690 44.50505 1.000 32.36879 188 ILE A C 1
ATOM 1376 O O . ILE A 1 188 ? 154.87722 190.93728 43.95519 1.000 30.84240 188 ILE A O 1
ATOM 1381 N N . VAL A 1 189 ? 152.98549 189.72031 43.80043 1.000 26.38272 189 VAL A N 1
ATOM 1382 C CA . VAL A 1 189 ? 152.94502 189.84881 42.34696 1.000 29.75712 189 VAL A CA 1
ATOM 1383 C C . VAL A 1 189 ? 152.85867 191.31827 41.95159 1.000 30.20460 189 VAL A C 1
ATOM 1384 O O . VAL A 1 189 ? 153.67047 191.81857 41.16431 1.000 30.89759 189 VAL A O 1
ATOM 1388 N N . ALA A 1 190 ? 151.89424 192.03998 42.51861 1.000 28.41523 190 ALA A N 1
ATOM 1389 C CA . ALA A 1 190 ? 151.72454 193.44292 42.16057 1.000 29.15344 190 ALA A CA 1
ATOM 1390 C C . ALA A 1 190 ? 152.98166 194.24690 42.48279 1.000 33.83611 190 ALA A C 1
ATOM 1391 O O . ALA A 1 190 ? 153.49125 194.98581 41.63279 1.000 32.42443 190 ALA A O 1
ATOM 1393 N N . GLY A 1 191 ? 153.52353 194.07416 43.69513 1.000 32.11434 191 GLY A N 1
ATOM 1394 C CA . GLY A 1 191 ? 154.59370 194.94261 44.16655 1.000 30.39298 191 GLY A CA 1
ATOM 1395 C C . GLY A 1 191 ? 155.91204 194.77115 43.43265 1.000 38.69986 191 GLY A C 1
ATOM 1396 O O . GLY A 1 191 ? 156.70524 195.71812 43.34897 1.000 37.36181 191 GLY A O 1
ATOM 1397 N N . GLY A 1 192 ? 156.16573 193.57964 42.89036 1.000 34.94250 192 GLY A N 1
ATOM 1398 C CA . GLY A 1 192 ? 157.37924 193.28792 42.14967 1.000 33.82972 192 GLY A CA 1
ATOM 1399 C C . GLY A 1 192 ? 158.25723 192.22639 42.77996 1.000 41.16051 192 GLY A C 1
ATOM 1400 O O . GLY A 1 192 ? 159.08672 191.62328 42.07791 1.000 39.79186 192 GLY A O 1
ATOM 1401 N N . SER A 1 193 ? 158.09438 191.96948 44.07744 1.000 29.84609 193 SER A N 1
ATOM 1402 C CA . SER A 1 193 ? 158.87833 191.01232 44.84751 1.000 27.21780 193 SER A CA 1
ATOM 1403 C C . SER A 1 193 ? 158.32981 191.05137 46.26767 1.000 30.59315 193 SER A C 1
ATOM 1404 O O . SER A 1 193 ? 157.58244 191.96523 46.63179 1.000 27.26543 193 SER A O 1
ATOM 1407 N N . ALA A 1 194 ? 158.72749 190.05958 47.07646 1.000 24.97090 194 ALA A N 1
ATOM 1408 C CA . ALA A 1 194 ? 158.34848 190.08525 48.48534 1.000 28.92107 194 ALA A CA 1
ATOM 1409 C C . ALA A 1 194 ? 158.96295 191.28890 49.18356 1.000 28.43560 194 ALA A C 1
ATOM 1410 O O . ALA A 1 194 ? 158.28596 191.98843 49.94617 1.000 27.90448 194 ALA A O 1
ATOM 1412 N N . GLY A 1 195 ? 160.24154 191.55846 48.91601 1.000 24.98540 195 GLY A N 1
ATOM 1413 C CA . GLY A 1 195 ? 160.88703 192.70059 49.53856 1.000 24.63294 195 GLY A CA 1
ATOM 1414 C C . GLY A 1 195 ? 160.23066 194.02182 49.18854 1.000 23.61327 195 GLY A C 1
ATOM 1415 O O . GLY A 1 195 ? 160.04474 194.88127 50.05386 1.000 26.27993 195 GLY A O 1
ATOM 1416 N N . ALA A 1 196 ? 159.86808 194.20090 47.91639 1.000 25.23204 196 ALA A N 1
ATOM 1417 C CA . ALA A 1 196 ? 159.25202 195.45338 47.49380 1.000 24.63462 196 ALA A CA 1
ATOM 1418 C C . ALA A 1 196 ? 157.89926 195.65917 48.16227 1.000 28.46556 196 ALA A C 1
ATOM 1419 O O . ALA A 1 196 ? 157.56962 196.77888 48.58079 1.000 26.84815 196 ALA A O 1
ATOM 1421 N N . ALA A 1 197 ? 157.08938 194.59458 48.25751 1.000 25.03591 197 ALA A N 1
ATOM 1422 C CA . ALA A 1 197 ? 155.79581 194.73228 48.92453 1.000 26.09615 197 ALA A CA 1
ATOM 1423 C C . ALA A 1 197 ? 155.97834 195.03392 50.40634 1.000 21.06674 197 ALA A C 1
ATOM 1424 O O . ALA A 1 197 ? 155.29461 195.90308 50.95574 1.000 24.12920 197 ALA A O 1
ATOM 1426 N N . LEU A 1 198 ? 156.92206 194.35429 51.06068 1.000 21.10265 198 LEU A N 1
ATOM 1427 C CA . LEU A 1 198 ? 157.19763 194.63862 52.46505 1.000 22.81153 198 LEU A CA 1
ATOM 1428 C C . LEU A 1 198 ? 157.62823 196.09120 52.65834 1.000 26.86503 198 LEU A C 1
ATOM 1429 O O . LEU A 1 198 ? 157.13062 196.78144 53.55542 1.000 25.44427 198 LEU A O 1
ATOM 1434 N N . GLN A 1 199 ? 158.53444 196.58659 51.80344 1.000 25.35428 199 GLN A N 1
ATOM 1435 C CA . GLN A 1 199 ? 158.98430 197.97061 51.94163 1.000 25.98839 199 GLN A CA 1
ATOM 1436 C C . GLN A 1 199 ? 157.85548 198.95563 51.64725 1.000 26.31938 199 GLN A C 1
ATOM 1437 O O . GLN A 1 199 ? 157.74797 199.99757 52.30691 1.000 23.92331 199 GLN A O 1
ATOM 1443 N N . ALA A 1 200 ? 157.00291 198.64984 50.66130 1.000 24.63239 200 ALA A N 1
ATOM 1444 C CA . ALA A 1 200 ? 155.89778 199.55480 50.34927 1.000 24.91650 200 ALA A CA 1
ATOM 1445 C C . ALA A 1 200 ? 154.89509 199.61979 51.49629 1.000 27.39147 200 ALA A C 1
ATOM 1446 O O . ALA A 1 200 ? 154.38679 200.70180 51.82405 1.000 25.10382 200 ALA A O 1
ATOM 1448 N N . ALA A 1 201 ? 154.60224 198.47703 52.12660 1.000 25.52102 201 ALA A N 1
ATOM 1449 C CA . ALA A 1 201 ? 153.67348 198.48783 53.25712 1.000 25.51591 201 ALA A CA 1
ATOM 1450 C C . ALA A 1 201 ? 154.25476 199.24554 54.44549 1.000 28.14007 201 ALA A C 1
ATOM 1451 O O . ALA A 1 201 ? 153.55654 200.03993 55.07913 1.000 29.92771 201 ALA A O 1
ATOM 1453 N N . ARG A 1 202 ? 155.53197 199.01504 54.76233 1.000 31.71365 202 ARG A N 1
ATOM 1454 C CA . ARG A 1 202 ? 156.16598 199.72218 55.87302 1.000 29.26703 202 ARG A CA 1
ATOM 1455 C C . ARG A 1 202 ? 156.14314 201.22714 55.66476 1.000 30.68044 202 ARG A C 1
ATOM 1456 O O . ARG A 1 202 ? 155.97573 201.99222 56.61997 1.000 32.50197 202 ARG A O 1
ATOM 1464 N N . ALA A 1 203 ? 156.34668 201.67199 54.42929 1.000 28.36157 203 ALA A N 1
ATOM 1465 C CA . ALA A 1 203 ? 156.39464 203.10191 54.16398 1.000 30.81562 203 ALA A CA 1
ATOM 1466 C C . ALA A 1 203 ? 154.99924 203.71314 54.18383 1.000 32.48337 203 ALA A C 1
ATOM 1467 O O . ALA A 1 203 ? 154.81511 204.82403 54.69237 1.000 26.92432 203 ALA A O 1
ATOM 1469 N N . HIS A 1 204 ? 154.00508 202.98990 53.65459 1.000 27.91691 204 HIS A N 1
ATOM 1470 C CA . HIS A 1 204 ? 152.66375 203.55063 53.50142 1.000 28.76189 204 HIS A CA 1
ATOM 1471 C C . HIS A 1 204 ? 151.95612 203.70829 54.84834 1.000 33.15404 204 HIS A C 1
ATOM 1472 O O . HIS A 1 204 ? 151.27394 204.71269 55.07900 1.000 33.29008 204 HIS A O 1
ATOM 1479 N N . THR A 1 205 ? 152.09280 202.73586 55.75028 1.000 30.64571 205 THR A N 1
ATOM 1480 C CA . THR A 1 205 ? 151.48865 202.81482 57.08424 1.000 28.47433 205 THR A CA 1
ATOM 1481 C C . THR A 1 205 ? 152.51250 202.33186 58.10136 1.000 32.32609 205 THR A C 1
ATOM 1482 O O . THR A 1 205 ? 152.46537 201.18731 58.56668 1.000 30.31586 205 THR A O 1
ATOM 1486 N N . PRO A 1 206 ? 153.46214 203.19348 58.48248 1.000 32.08924 206 PRO A N 1
ATOM 1487 C CA . PRO A 1 206 ? 154.53217 202.74180 59.38719 1.000 32.56453 206 PRO A CA 1
ATOM 1488 C C . PRO A 1 206 ? 154.05578 202.39023 60.78745 1.000 35.68220 206 PRO A C 1
ATOM 1489 O O . PRO A 1 206 ? 154.76373 201.65666 61.48890 1.000 35.00830 206 PRO A O 1
ATOM 1493 N N . GLY A 1 207 ? 152.88989 202.86361 61.21796 1.000 31.05944 207 GLY A N 1
ATOM 1494 C CA . GLY A 1 207 ? 152.44671 202.55512 62.56132 1.000 36.25435 207 GLY A CA 1
ATOM 1495 C C . GLY A 1 207 ? 151.66514 201.26565 62.75184 1.000 42.17598 207 GLY A C 1
ATOM 1496 O O . GLY A 1 207 ? 151.16699 201.03042 63.85812 1.000 37.13989 207 GLY A O 1
ATOM 1497 N N . LEU A 1 208 ? 151.53978 200.40605 61.72170 1.000 31.65025 208 LEU A N 1
ATOM 1498 C CA . LEU A 1 208 ? 150.66889 199.24865 61.91363 1.000 28.69871 208 LEU A CA 1
ATOM 1499 C C . LEU A 1 208 ? 151.48880 197.96875 62.01864 1.000 24.94872 208 LEU A C 1
ATOM 1500 O O . LEU A 1 208 ? 152.56402 197.87234 61.42021 1.000 27.37313 208 LEU A O 1
ATOM 1505 N N . PRO A 1 209 ? 151.01004 196.96045 62.75241 1.000 25.84328 209 PRO A N 1
ATOM 1506 C CA . PRO A 1 209 ? 151.66832 195.64525 62.70095 1.000 25.09947 209 PRO A CA 1
ATOM 1507 C C . PRO A 1 209 ? 151.77849 195.17257 61.25398 1.000 27.23298 209 PRO A C 1
ATOM 1508 O O . PRO A 1 209 ? 150.88465 195.40816 60.43553 1.000 24.62415 209 PRO A O 1
ATOM 1512 N N . CYS A 1 210 ? 152.88879 194.51319 60.92823 1.000 23.77257 210 CYS A N 1
ATOM 1513 C CA . CYS A 1 210 ? 153.17107 194.13014 59.55054 1.000 27.89022 210 CYS A CA 1
ATOM 1514 C C . CYS A 1 210 ? 153.64014 192.68166 59.49574 1.000 29.12799 210 CYS A C 1
ATOM 1515 O O . CYS A 1 210 ? 154.65013 192.32276 60.10777 1.000 29.98204 210 CYS A O 1
ATOM 1518 N N . GLU A 1 211 ? 152.91146 191.86161 58.75135 1.000 27.20591 211 GLU A N 1
ATOM 1519 C CA . GLU A 1 211 ? 153.24901 190.46640 58.52085 1.000 21.19469 211 GLU A CA 1
ATOM 1520 C C . GLU A 1 211 ? 153.26671 190.21609 57.01735 1.000 22.13430 211 GLU A C 1
ATOM 1521 O O . GLU A 1 211 ? 152.47689 190.80469 56.27302 1.000 21.65904 211 GLU A O 1
ATOM 1527 N N . VAL A 1 212 ? 154.18071 189.36700 56.55852 1.000 19.48980 212 VAL A N 1
ATOM 1528 C CA . VAL A 1 212 ? 154.27921 189.03244 55.14374 1.000 21.43816 212 VAL A CA 1
ATOM 1529 C C . VAL A 1 212 ? 154.18687 187.51598 54.99008 1.000 21.60787 212 VAL A C 1
ATOM 1530 O O . VAL A 1 212 ? 154.91150 186.76652 55.65669 1.000 22.72290 212 VAL A O 1
ATOM 1534 N N . GLU A 1 213 ? 153.26612 187.07200 54.14658 1.000 19.05155 213 GLU A N 1
ATOM 1535 C CA . GLU A 1 213 ? 153.07829 185.65569 53.86050 1.000 23.22515 213 GLU A CA 1
ATOM 1536 C C . GLU A 1 213 ? 153.92842 185.25794 52.66281 1.000 23.51462 213 GLU A C 1
ATOM 1537 O O . GLU A 1 213 ? 153.88138 185.91459 51.61742 1.000 24.57623 213 GLU A O 1
ATOM 1543 N N . VAL A 1 214 ? 154.69163 184.17976 52.80592 1.000 21.89099 214 VAL A N 1
ATOM 1544 C CA . VAL A 1 214 ? 155.52292 183.69593 51.71347 1.000 23.18199 214 VAL A CA 1
ATOM 1545 C C . VAL A 1 214 ? 155.13863 182.25911 51.38522 1.000 28.97536 214 VAL A C 1
ATOM 1546 O O . VAL A 1 214 ? 154.66971 181.50106 52.24411 1.000 23.42269 214 VAL A O 1
ATOM 1550 N N . THR A 1 215 ? 155.33391 181.89248 50.11402 1.000 28.89710 215 THR A N 1
ATOM 1551 C CA . THR A 1 215 ? 155.06978 180.54031 49.64295 1.000 29.54838 215 THR A CA 1
ATOM 1552 C C . THR A 1 215 ? 156.32507 179.76354 49.29343 1.000 33.50524 215 THR A C 1
ATOM 1553 O O . THR A 1 215 ? 156.22085 178.56555 49.00537 1.000 25.46694 215 THR A O 1
ATOM 1557 N N . THR A 1 216 ? 157.49777 180.40219 49.29913 1.000 30.02349 216 THR A N 1
ATOM 1558 C CA . THR A 1 216 ? 158.75014 179.72724 48.97904 1.000 29.92835 216 THR A CA 1
ATOM 1559 C C . THR A 1 216 ? 159.83789 180.18570 49.93541 1.000 30.99417 216 THR A C 1
ATOM 1560 O O . THR A 1 216 ? 159.75400 181.25623 50.53928 1.000 27.87434 216 THR A O 1
ATOM 1564 N N . LEU A 1 217 ? 160.88561 179.36472 50.03991 1.000 29.63640 217 LEU A N 1
ATOM 1565 C CA . LEU A 1 217 ? 162.02980 179.71784 50.87118 1.000 31.30195 217 LEU A CA 1
ATOM 1566 C C . LEU A 1 217 ? 162.81556 180.88347 50.27694 1.000 29.09415 217 LEU A C 1
ATOM 1567 O O . LEU A 1 217 ? 163.45430 181.64195 51.01788 1.000 28.94231 217 LEU A O 1
ATOM 1572 N N . ALA A 1 218 ? 162.75980 181.05232 48.95287 1.000 30.86142 218 ALA A N 1
ATOM 1573 C CA . ALA A 1 218 ? 163.40327 182.19305 48.31020 1.000 29.94271 218 ALA A CA 1
ATOM 1574 C C . ALA A 1 218 ? 162.75980 183.50811 48.74288 1.000 31.44840 218 ALA A C 1
ATOM 1575 O O . ALA A 1 218 ? 163.46106 184.48034 49.05227 1.000 32.45732 218 ALA A O 1
ATOM 1577 N N . GLU A 1 219 ? 161.42171 183.56451 48.76446 1.000 29.30727 219 GLU A N 1
ATOM 1578 C CA . GLU A 1 219 ? 160.75010 184.75447 49.28986 1.000 28.50368 219 GLU A CA 1
ATOM 1579 C C . GLU A 1 219 ? 161.10981 184.97711 50.74668 1.000 26.99259 219 GLU A C 1
ATOM 1580 O O . GLU A 1 219 ? 161.30149 186.11936 51.18438 1.000 26.72975 219 GLU A O 1
ATOM 1586 N N . LEU A 1 220 ? 161.20892 183.89365 51.51432 1.000 27.41746 220 LEU A N 1
ATOM 1587 C CA . LEU A 1 220 ? 161.58193 184.01891 52.91531 1.000 26.23081 220 LEU A CA 1
ATOM 1588 C C . LEU A 1 220 ? 162.94998 184.67223 53.06876 1.000 26.01201 220 LEU A C 1
ATOM 1589 O O . LEU A 1 220 ? 163.13836 185.52760 53.94562 1.000 24.37956 220 LEU A O 1
ATOM 1594 N N . ASP A 1 221 ? 163.92271 184.28472 52.23098 1.000 27.86143 221 ASP A N 1
ATOM 1595 C CA . ASP A 1 221 ? 165.25268 184.88438 52.35063 1.000 28.08892 221 ASP A CA 1
ATOM 1596 C C . ASP A 1 221 ? 165.19104 186.39176 52.13678 1.000 23.89894 221 ASP A C 1
ATOM 1597 O O . ASP A 1 221 ? 165.86297 187.15213 52.84362 1.000 26.87320 221 ASP A O 1
ATOM 1602 N N . GLU A 1 222 ? 164.36869 186.84151 51.18281 1.000 20.83665 222 GLU A N 1
ATOM 1603 C CA . GLU A 1 222 ? 164.24428 188.27493 50.92563 1.000 25.63273 222 GLU A CA 1
ATOM 1604 C C . GLU A 1 222 ? 163.74866 189.01413 52.15757 1.000 25.65091 222 GLU A C 1
ATOM 1605 O O . GLU A 1 222 ? 164.34936 190.00974 52.57077 1.000 27.44254 222 GLU A O 1
ATOM 1611 N N . VAL A 1 223 ? 162.65472 188.53673 52.77112 1.000 22.47657 223 VAL A N 1
ATOM 1612 C CA . VAL A 1 223 ? 162.07710 189.32097 53.85948 1.000 23.25311 223 VAL A CA 1
ATOM 1613 C C . VAL A 1 223 ? 162.90709 189.18672 55.13302 1.000 23.44723 223 VAL A C 1
ATOM 1614 O O . VAL A 1 223 ? 162.93556 190.11393 55.95638 1.000 25.51284 223 VAL A O 1
ATOM 1618 N N . LEU A 1 224 ? 163.61753 188.07182 55.31480 1.000 22.23270 224 LEU A N 1
ATOM 1619 C CA . LEU A 1 224 ? 164.58080 188.00999 56.41503 1.000 25.99948 224 LEU A CA 1
ATOM 1620 C C . LEU A 1 224 ? 165.70265 189.02897 56.21247 1.000 25.38811 224 LEU A C 1
ATOM 1621 O O . LEU A 1 224 ? 166.09503 189.72796 57.15236 1.000 25.69394 224 LEU A O 1
ATOM 1626 N N . ALA A 1 225 ? 166.20435 189.15065 54.97971 1.000 27.23371 225 ALA A N 1
ATOM 1627 C CA . ALA A 1 225 ? 167.25260 190.12964 54.69532 1.000 29.66032 225 ALA A CA 1
ATOM 1628 C C . ALA A 1 225 ? 166.78942 191.55244 54.98882 1.000 30.12094 225 ALA A C 1
ATOM 1629 O O . ALA A 1 225 ? 167.61058 192.42138 55.30266 1.000 29.12615 225 ALA A O 1
ATOM 1631 N N . LEU A 1 226 ? 165.48585 191.81051 54.91659 1.000 26.71620 226 LEU A N 1
ATOM 1632 C CA . LEU A 1 226 ? 164.94170 193.11126 55.28242 1.000 26.34432 226 LEU A CA 1
ATOM 1633 C C . LEU A 1 226 ? 164.42265 193.15174 56.71429 1.000 29.78503 226 LEU A C 1
ATOM 1634 O O . LEU A 1 226 ? 163.74104 194.10986 57.08435 1.000 29.46471 226 LEU A O 1
ATOM 1639 N N . GLY A 1 227 ? 164.71907 192.13992 57.52527 1.000 30.72854 227 GLY A N 1
ATOM 1640 C CA . GLY A 1 227 ? 164.32721 192.20302 58.92745 1.000 32.18885 227 GLY A CA 1
ATOM 1641 C C . GLY A 1 227 ? 162.83535 192.28451 59.18950 1.000 30.66787 227 GLY A C 1
ATOM 1642 O O . GLY A 1 227 ? 162.41092 192.99665 60.10810 1.000 30.39136 227 GLY A O 1
ATOM 1643 N N . ALA A 1 228 ? 162.02409 191.57213 58.40468 1.000 28.24572 228 ALA A N 1
ATOM 1644 C CA . ALA A 1 228 ? 160.59162 191.49612 58.68464 1.000 28.66147 228 ALA A CA 1
ATOM 1645 C C . ALA A 1 228 ? 160.34713 191.03905 60.12054 1.000 27.19626 228 ALA A C 1
ATOM 1646 O O . ALA A 1 228 ? 161.04807 190.16248 60.63239 1.000 26.37750 228 ALA A O 1
ATOM 1648 N N . ASP A 1 229 ? 159.33651 191.63807 60.76802 1.000 26.83947 229 ASP A N 1
ATOM 1649 C CA . ASP A 1 229 ? 158.99156 191.26666 62.14327 1.000 31.04325 229 ASP A CA 1
ATOM 1650 C C . ASP A 1 229 ? 158.31514 189.90385 62.21775 1.000 29.59930 229 ASP A C 1
ATOM 1651 O O . ASP A 1 229 ? 158.47600 189.17855 63.20687 1.000 23.87582 229 ASP A O 1
ATOM 1656 N N . GLU A 1 230 ? 157.54343 189.54778 61.19898 1.000 26.25822 230 GLU A N 1
ATOM 1657 C CA . GLU A 1 230 ? 156.67328 188.38453 61.28867 1.000 24.96430 230 GLU A CA 1
ATOM 1658 C C . GLU A 1 230 ? 156.40122 187.88464 59.87875 1.000 22.25790 230 GLU A C 1
ATOM 1659 O O . GLU A 1 230 ? 156.03264 188.67505 59.00297 1.000 23.31042 230 GLU A O 1
ATOM 1665 N N . VAL A 1 231 ? 156.60409 186.58739 59.65986 1.000 20.33375 231 VAL A N 1
ATOM 1666 C CA . VAL A 1 231 ? 156.46454 185.96159 58.34730 1.000 21.17501 231 VAL A CA 1
ATOM 1667 C C . VAL A 1 231 ? 155.50332 184.78884 58.48257 1.000 23.50772 231 VAL A C 1
ATOM 1668 O O . VAL A 1 231 ? 155.65840 183.95368 59.37898 1.000 22.78345 231 VAL A O 1
ATOM 1672 N N . MET A 1 232 ? 154.49364 184.74769 57.62065 1.000 21.57361 232 MET A N 1
ATOM 1673 C CA . MET A 1 232 ? 153.56373 183.62863 57.57466 1.000 24.91144 232 MET A CA 1
ATOM 1674 C C . MET A 1 232 ? 154.05671 182.63666 56.51821 1.000 22.00311 232 MET A C 1
ATOM 1675 O O . MET A 1 232 ? 154.26542 183.01504 55.36155 1.000 22.48635 232 MET A O 1
ATOM 1680 N N . LEU A 1 233 ? 154.26324 181.37680 56.91902 1.000 24.04688 233 LEU A N 1
ATOM 1681 C CA . LEU A 1 233 ? 154.76329 180.33466 56.01811 1.000 21.65302 233 LEU A CA 1
ATOM 1682 C C . LEU A 1 233 ? 153.57424 179.57385 55.44259 1.000 26.44473 233 LEU A C 1
ATOM 1683 O O . LEU A 1 233 ? 152.91942 178.79483 56.14947 1.000 28.42487 233 LEU A O 1
ATOM 1688 N N . ASP A 1 234 ? 153.29291 179.79328 54.16097 1.000 26.01714 234 ASP A N 1
ATOM 1689 C CA . ASP A 1 234 ? 152.04961 179.33112 53.54471 1.000 27.05131 234 ASP A CA 1
ATOM 1690 C C . ASP A 1 234 ? 152.25423 177.95182 52.91328 1.000 28.69262 234 ASP A C 1
ATOM 1691 O O . ASP A 1 234 ? 152.98187 177.81741 51.92477 1.000 28.91586 234 ASP A O 1
ATOM 1696 N N . ASN A 1 235 ? 151.59530 176.93081 53.47513 1.000 28.18199 235 ASN A N 1
ATOM 1697 C CA . ASN A 1 235 ? 151.63536 175.56018 52.94745 1.000 29.48248 235 ASN A CA 1
ATOM 1698 C C . ASN A 1 235 ? 153.06205 175.02325 52.85587 1.000 28.90946 235 ASN A C 1
ATOM 1699 O O . ASN A 1 235 ? 153.46461 174.44640 51.84643 1.000 30.46397 235 ASN A O 1
ATOM 1704 N N . PHE A 1 236 ? 153.83346 175.22740 53.91971 1.000 28.84492 236 PHE A N 1
ATOM 1705 C CA . PHE A 1 236 ? 155.14220 174.59519 54.04362 1.000 29.86634 236 PHE A CA 1
ATOM 1706 C C . PHE A 1 236 ? 154.96622 173.18399 54.59952 1.000 34.28267 236 PHE A C 1
ATOM 1707 O O . PHE A 1 236 ? 154.10133 172.94252 55.44658 1.000 29.91433 236 PHE A O 1
ATOM 1715 N N . THR A 1 237 ? 155.78669 172.25022 54.12847 1.000 32.94054 237 THR A N 1
ATOM 1716 C CA . THR A 1 237 ? 155.85687 170.95596 54.79449 1.000 32.56510 237 THR A CA 1
ATOM 1717 C C . THR A 1 237 ? 156.59943 171.10436 56.12010 1.000 32.05695 237 THR A C 1
ATOM 1718 O O . THR A 1 237 ? 157.20742 172.13904 56.40413 1.000 35.11362 237 THR A O 1
ATOM 1722 N N . VAL A 1 238 ? 156.55293 170.05031 56.94198 1.000 36.43335 238 VAL A N 1
ATOM 1723 C CA . VAL A 1 238 ? 157.23294 170.09131 58.23734 1.000 36.16815 238 VAL A CA 1
ATOM 1724 C C . VAL A 1 238 ? 158.73011 170.30898 58.04660 1.000 33.07854 238 VAL A C 1
ATOM 1725 O O . VAL A 1 238 ? 159.36535 171.06729 58.79029 1.000 33.77451 238 VAL A O 1
ATOM 1729 N N . GLU A 1 239 ? 159.31310 169.64928 57.04624 1.000 33.36204 239 GLU A N 1
ATOM 1730 C CA . GLU A 1 239 ? 160.73747 169.80468 56.77533 1.000 39.85737 239 GLU A CA 1
ATOM 1731 C C . GLU A 1 239 ? 161.06468 171.20980 56.26784 1.000 34.14251 239 GLU A C 1
ATOM 1732 O O . GLU A 1 239 ? 162.12918 171.74980 56.58772 1.000 31.94647 239 GLU A O 1
ATOM 1738 N N . GLN A 1 240 ? 160.16800 171.82030 55.48831 1.000 29.74452 240 GLN A N 1
ATOM 1739 C CA . GLN A 1 240 ? 160.40574 173.19671 55.06284 1.000 34.76456 240 GLN A CA 1
ATOM 1740 C C . GLN A 1 240 ? 160.32216 174.16283 56.23760 1.000 32.90715 240 GLN A C 1
ATOM 1741 O O . GLN A 1 240 ? 161.06150 175.15480 56.27694 1.000 34.11189 240 GLN A O 1
ATOM 1747 N N . CYS A 1 241 ? 159.46752 173.87026 57.22188 1.000 29.51684 241 CYS A N 1
ATOM 1748 C CA . CYS A 1 241 ? 159.42983 174.69646 58.42018 1.000 31.21495 241 CYS A CA 1
ATOM 1749 C C . CYS A 1 241 ? 160.74140 174.60901 59.18495 1.000 32.30325 241 CYS A C 1
ATOM 1750 O O . CYS A 1 241 ? 161.27541 175.63491 59.62506 1.000 28.28515 241 CYS A O 1
ATOM 1753 N N . VAL A 1 242 ? 161.28531 173.39469 59.34052 1.000 33.22446 242 VAL A N 1
ATOM 1754 C CA . VAL A 1 242 ? 162.58397 173.23405 60.00260 1.000 34.14334 242 VAL A CA 1
ATOM 1755 C C . VAL A 1 242 ? 163.63901 174.09102 59.30348 1.000 28.55294 242 VAL A C 1
ATOM 1756 O O . VAL A 1 242 ? 164.39265 174.83131 59.94802 1.000 29.42667 242 VAL A O 1
ATOM 1760 N N . GLU A 1 243 ? 163.67392 174.03577 57.97045 1.000 30.03057 243 GLU A N 1
ATOM 1761 C CA . GLU A 1 243 ? 164.60658 174.86913 57.21452 1.000 31.32585 243 GLU A CA 1
ATOM 1762 C C . GLU A 1 243 ? 164.30841 176.35725 57.41430 1.000 35.03711 243 GLU A C 1
ATOM 1763 O O . GLU A 1 243 ? 165.21559 177.15090 57.69197 1.000 32.91296 243 GLU A O 1
ATOM 1769 N N . ALA A 1 244 ? 163.03189 176.74812 57.31330 1.000 30.85398 244 ALA A N 1
ATOM 1770 C CA . ALA A 1 244 ? 162.65530 178.13798 57.56377 1.000 29.34304 244 ALA A CA 1
ATOM 1771 C C . ALA A 1 244 ? 163.12280 178.60328 58.94260 1.000 31.67386 244 ALA A C 1
ATOM 1772 O O . ALA A 1 244 ? 163.66460 179.70854 59.09095 1.000 26.74931 244 ALA A O 1
ATOM 1774 N N . VAL A 1 245 ? 162.91858 177.77072 59.96824 1.000 24.96516 245 VAL A N 1
ATOM 1775 C CA . VAL A 1 245 ? 163.34557 178.12709 61.32040 1.000 23.69702 245 VAL A CA 1
ATOM 1776 C C . VAL A 1 245 ? 164.86691 178.23165 61.38579 1.000 31.05003 245 VAL A C 1
ATOM 1777 O O . VAL A 1 245 ? 165.41890 179.11668 62.05625 1.000 28.06386 245 VAL A O 1
ATOM 1781 N N . ARG A 1 246 ? 165.56599 177.33177 60.68717 1.000 26.54124 246 ARG A N 1
ATOM 1782 C CA . ARG A 1 246 ? 167.02564 177.37561 60.64998 1.000 32.07913 246 ARG A CA 1
ATOM 1783 C C . ARG A 1 246 ? 167.52259 178.69448 60.06513 1.000 32.44775 246 ARG A C 1
ATOM 1784 O O . ARG A 1 246 ? 168.40695 179.34875 60.63353 1.000 32.07090 246 ARG A O 1
ATOM 1792 N N . ARG A 1 247 ? 166.95373 179.10515 58.92686 1.000 30.22239 247 ARG A N 1
ATOM 1793 C CA . ARG A 1 247 ? 167.33836 180.37938 58.32952 1.000 29.54696 247 ARG A CA 1
ATOM 1794 C C . ARG A 1 247 ? 166.95908 181.55552 59.22263 1.000 32.35797 247 ARG A C 1
ATOM 1795 O O . ARG A 1 247 ? 167.72451 182.52567 59.32998 1.000 31.55637 247 ARG A O 1
ATOM 1803 N N . ARG A 1 248 ? 165.79150 181.48928 59.88004 1.000 29.12233 248 ARG A N 1
ATOM 1804 C CA . ARG A 1 248 ? 165.41043 182.54524 60.81788 1.000 28.03639 248 ARG A CA 1
ATOM 1805 C C . ARG A 1 248 ? 166.42654 182.66471 61.94636 1.000 31.16986 248 ARG A C 1
ATOM 1806 O O . ARG A 1 248 ? 166.85231 183.77142 62.30082 1.000 32.63698 248 ARG A O 1
ATOM 1814 N N . ASP A 1 249 ? 166.81049 181.53185 62.54172 1.000 31.83725 249 ASP A N 1
ATOM 1815 C CA . ASP A 1 249 ? 167.73009 181.57706 63.67522 1.000 36.62546 249 ASP A CA 1
ATOM 1816 C C . ASP A 1 249 ? 169.09318 182.13266 63.26783 1.000 31.74074 249 ASP A C 1
ATOM 1817 O O . ASP A 1 249 ? 169.74729 182.80997 64.06466 1.000 35.26754 249 ASP A O 1
ATOM 1822 N N . ALA A 1 250 ? 169.52968 181.85782 62.03367 1.000 33.83578 250 ALA A N 1
ATOM 1823 C CA . ALA A 1 250 ? 170.81327 182.35611 61.54644 1.000 37.20943 250 ALA A CA 1
ATOM 1824 C C . ALA A 1 250 ? 170.75814 183.83086 61.17216 1.000 40.17366 250 ALA A C 1
ATOM 1825 O O . ALA A 1 250 ? 171.75266 184.54099 61.33277 1.000 41.16169 250 ALA A O 1
ATOM 1827 N N . ALA A 1 251 ? 169.61971 184.31810 60.68005 1.000 42.53989 251 ALA A N 1
ATOM 1828 C CA . ALA A 1 251 ? 169.52535 185.73761 60.35744 1.000 38.26197 251 ALA A CA 1
ATOM 1829 C C . ALA A 1 251 ? 169.62465 186.60836 61.59901 1.000 43.88085 251 ALA A C 1
ATOM 1830 O O . ALA A 1 251 ? 169.90757 187.80468 61.48254 1.000 43.23743 251 ALA A O 1
ATOM 1832 N N . ARG A 1 252 ? 169.39518 186.03086 62.78194 1.000 55.97653 252 ARG A N 1
ATOM 1833 C CA . ARG A 1 252 ? 169.47779 186.73952 64.06722 1.000 56.44897 252 ARG A CA 1
ATOM 1834 C C . ARG A 1 252 ? 168.68032 188.04104 64.06228 1.000 65.32883 252 ARG A C 1
ATOM 1835 O O . ARG A 1 252 ? 168.99537 188.98618 64.79896 1.000 62.10920 252 ARG A O 1
ATOM 1843 N N . THR A 1 253 ? 167.64241 188.09424 63.21845 1.000 65.52226 253 THR A N 1
ATOM 1844 C CA . THR A 1 253 ? 166.65510 189.16127 63.27396 1.000 52.32580 253 THR A CA 1
ATOM 1845 C C . THR A 1 253 ? 165.53497 188.84152 64.24465 1.000 57.31278 253 THR A C 1
ATOM 1846 O O . THR A 1 253 ? 164.81966 189.75580 64.67064 1.000 69.80556 253 THR A O 1
ATOM 1850 N N . ARG A 1 254 ? 165.38906 187.57060 64.61736 1.000 58.68173 254 ARG A N 1
ATOM 1851 C CA . ARG A 1 254 ? 164.29968 187.11421 65.47401 1.000 59.90241 254 ARG A CA 1
ATOM 1852 C C . ARG A 1 254 ? 162.95194 187.60490 64.93766 1.000 49.70767 254 ARG A C 1
ATOM 1853 O O . ARG A 1 254 ? 162.15423 188.25465 65.61783 1.000 49.41644 254 ARG A O 1
ATOM 1861 N N . THR A 1 255 ? 162.75600 187.32154 63.66106 1.000 41.40066 255 THR A N 1
ATOM 1862 C CA . THR A 1 255 ? 161.45602 187.32315 63.02116 1.000 32.69521 255 THR A CA 1
ATOM 1863 C C . THR A 1 255 ? 160.57688 186.22154 63.60309 1.000 29.52783 255 THR A C 1
ATOM 1864 O O . THR A 1 255 ? 161.02814 185.08485 63.76566 1.000 33.16384 255 THR A O 1
ATOM 1868 N N . ARG A 1 256 ? 159.32210 186.54180 63.91491 1.000 27.51364 256 ARG A N 1
ATOM 1869 C CA . ARG A 1 256 ? 158.37120 185.49857 64.27993 1.000 25.48600 256 ARG A CA 1
ATOM 1870 C C . ARG A 1 256 ? 157.90718 184.76155 63.02913 1.000 27.91512 256 ARG A C 1
ATOM 1871 O O . ARG A 1 256 ? 157.70186 185.37014 61.97156 1.000 26.06390 256 ARG A O 1
ATOM 1879 N N . LEU A 1 257 ? 157.75616 183.44360 63.14874 1.000 21.05066 257 LEU A N 1
ATOM 1880 C CA . LEU A 1 257 ? 157.27673 182.59560 62.06448 1.000 22.98883 257 LEU A CA 1
ATOM 1881 C C . LEU A 1 257 ? 155.90505 182.03353 62.42018 1.000 27.06667 257 LEU A C 1
ATOM 1882 O O . LEU A 1 257 ? 155.70087 181.53188 63.53308 1.000 27.89018 257 LEU A O 1
ATOM 1887 N N . GLU A 1 258 ? 154.97891 182.10025 61.46965 1.000 24.77639 258 GLU A N 1
ATOM 1888 C CA . GLU A 1 258 ? 153.60439 181.63513 61.65244 1.000 26.55612 258 GLU A CA 1
ATOM 1889 C C . GLU A 1 258 ? 153.26825 180.68710 60.51301 1.000 24.45857 258 GLU A C 1
ATOM 1890 O O . GLU A 1 258 ? 153.18481 181.11439 59.35946 1.000 29.04723 258 GLU A O 1
ATOM 1896 N N . ALA A 1 259 ? 153.05757 179.41230 60.82082 1.000 25.27990 259 ALA A N 1
ATOM 1897 C CA . ALA A 1 259 ? 152.67504 178.46113 59.78336 1.000 26.19178 259 ALA A CA 1
ATOM 1898 C C . ALA A 1 259 ? 151.17334 178.52122 59.51179 1.000 28.08093 259 ALA A C 1
ATOM 1899 O O . ALA A 1 259 ? 150.36042 178.69781 60.42568 1.000 24.24669 259 ALA A O 1
ATOM 1901 N N . SER A 1 260 ? 150.80615 178.34930 58.24540 1.000 26.44551 260 SER A N 1
ATOM 1902 C CA . SER A 1 260 ? 149.40685 178.43199 57.85358 1.000 30.26477 260 SER A CA 1
ATOM 1903 C C . SER A 1 260 ? 149.20233 177.66251 56.55747 1.000 33.17962 260 SER A C 1
ATOM 1904 O O . SER A 1 260 ? 150.10915 177.57554 55.72297 1.000 30.11307 260 SER A O 1
ATOM 1907 N N . GLY A 1 261 ? 147.99597 177.12036 56.39644 1.000 28.27290 261 GLY A N 1
ATOM 1908 C CA . GLY A 1 261 ? 147.64526 176.38194 55.19791 1.000 30.60623 261 GLY A CA 1
ATOM 1909 C C . GLY A 1 261 ? 148.13611 174.94997 55.24707 1.000 33.43803 261 GLY A C 1
ATOM 1910 O O . GLY A 1 261 ? 149.28184 174.69060 55.63036 1.000 32.28477 261 GLY A O 1
ATOM 1911 N N . GLY A 1 262 ? 147.27401 174.01065 54.86871 1.000 33.54082 262 GLY A N 1
ATOM 1912 C CA . GLY A 1 262 ? 147.62370 172.60327 54.92584 1.000 35.17385 262 GLY A CA 1
ATOM 1913 C C . GLY A 1 262 ? 147.67587 171.99421 56.31401 1.000 41.53578 262 GLY A C 1
ATOM 1914 O O . GLY A 1 262 ? 148.22998 170.90249 56.47408 1.000 41.38812 262 GLY A O 1
ATOM 1915 N N . LEU A 1 263 ? 147.11414 172.65617 57.32803 1.000 32.85091 263 LEU A N 1
ATOM 1916 C CA . LEU A 1 263 ? 147.24381 172.20341 58.70833 1.000 35.03552 263 LEU A CA 1
ATOM 1917 C C . LEU A 1 263 ? 145.98763 171.46678 59.14761 1.000 37.22512 263 LEU A C 1
ATOM 1918 O O . LEU A 1 263 ? 144.86725 171.89094 58.84782 1.000 37.18603 263 LEU A O 1
ATOM 1923 N N . THR A 1 264 ? 146.18883 170.36522 59.86659 1.000 37.68342 264 THR A N 1
ATOM 1924 C CA . THR A 1 264 ? 145.11856 169.63149 60.52638 1.000 34.78098 264 THR A CA 1
ATOM 1925 C C . THR A 1 264 ? 145.54847 169.33776 61.95389 1.000 33.19652 264 THR A C 1
ATOM 1926 O O . THR A 1 264 ? 146.73018 169.42676 62.30312 1.000 35.08640 264 THR A O 1
ATOM 1930 N N . LEU A 1 265 ? 144.57206 168.97763 62.78227 1.000 32.94320 265 LEU A N 1
ATOM 1931 C CA . LEU A 1 265 ? 144.85634 168.75636 64.19460 1.000 34.26340 265 LEU A CA 1
ATOM 1932 C C . LEU A 1 265 ? 145.84319 167.61042 64.40227 1.000 35.16791 265 LEU A C 1
ATOM 1933 O O . LEU A 1 265 ? 146.64242 167.63810 65.34818 1.000 31.98298 265 LEU A O 1
ATOM 1938 N N . ASP A 1 266 ? 145.84490 166.61817 63.51601 1.000 36.87441 266 ASP A N 1
ATOM 1939 C CA . ASP A 1 266 ? 146.76427 165.50502 63.72144 1.000 45.19355 266 ASP A CA 1
ATOM 1940 C C . ASP A 1 266 ? 148.21943 165.82635 63.36327 1.000 44.31230 266 ASP A C 1
ATOM 1941 O O . ASP A 1 266 ? 149.10740 165.06628 63.76571 1.000 44.67142 266 ASP A O 1
ATOM 1946 N N . VAL A 1 267 ? 148.50693 166.91981 62.64705 1.000 40.41268 267 VAL A N 1
ATOM 1947 C CA . VAL A 1 267 ? 149.89469 167.32822 62.40382 1.000 35.45262 267 VAL A CA 1
ATOM 1948 C C . VAL A 1 267 ? 150.29492 168.55361 63.20628 1.000 35.64847 267 VAL A C 1
ATOM 1949 O O . VAL A 1 267 ? 151.42278 169.04022 63.04735 1.000 41.41227 267 VAL A O 1
ATOM 1953 N N . ALA A 1 268 ? 149.42108 169.06135 64.07696 1.000 33.96319 268 ALA A N 1
ATOM 1954 C CA . ALA A 1 268 ? 149.70434 170.32185 64.75781 1.000 33.13379 268 ALA A CA 1
ATOM 1955 C C . ALA A 1 268 ? 150.91745 170.21157 65.67570 1.000 40.20003 268 ALA A C 1
ATOM 1956 O O . ALA A 1 268 ? 151.73319 171.14186 65.75675 1.000 33.67838 268 ALA A O 1
ATOM 1958 N N . ALA A 1 269 ? 151.04818 169.08937 66.38887 1.000 36.71545 269 ALA A N 1
ATOM 1959 C CA . ALA A 1 269 ? 152.18874 168.92224 67.28470 1.000 36.32839 269 ALA A CA 1
ATOM 1960 C C . ALA A 1 269 ? 153.48946 168.80109 66.49916 1.000 32.84319 269 ALA A C 1
ATOM 1961 O O . ALA A 1 269 ? 154.52679 169.32003 66.92509 1.000 34.73492 269 ALA A O 1
ATOM 1963 N N . ALA A 1 270 ? 153.45237 168.12665 65.35049 1.000 34.07447 270 ALA A N 1
ATOM 1964 C CA . ALA A 1 270 ? 154.64316 168.02788 64.51390 1.000 39.28355 270 ALA A CA 1
ATOM 1965 C C . ALA A 1 270 ? 155.12317 169.41164 64.07383 1.000 42.16077 270 ALA A C 1
ATOM 1966 O O . ALA A 1 270 ? 156.31746 169.72123 64.16547 1.000 40.72704 270 ALA A O 1
ATOM 1968 N N . TYR A 1 271 ? 154.20236 170.26976 63.61024 1.000 37.00763 271 TYR A N 1
ATOM 1969 C CA . TYR A 1 271 ? 154.60126 171.61416 63.19394 1.000 34.56832 271 TYR A CA 1
ATOM 1970 C C . TYR A 1 271 ? 155.15259 172.41476 64.36328 1.000 31.96925 271 TYR A C 1
ATOM 1971 O O . TYR A 1 271 ? 156.17793 173.09107 64.23107 1.000 33.57690 271 TYR A O 1
ATOM 1980 N N . ALA A 1 272 ? 154.49237 172.35113 65.51982 1.000 32.35264 272 ALA A N 1
ATOM 1981 C CA . ALA A 1 272 ? 154.97578 173.10468 66.67104 1.000 32.85590 272 ALA A CA 1
ATOM 1982 C C . ALA A 1 272 ? 156.38271 172.67869 67.06739 1.000 39.87786 272 ALA A C 1
ATOM 1983 O O . ALA A 1 272 ? 157.16887 173.50318 67.55450 1.000 38.73173 272 ALA A O 1
ATOM 1985 N N . ARG A 1 273 ? 156.72134 171.40456 66.85450 1.000 33.55480 273 ARG A N 1
ATOM 1986 C CA . ARG A 1 273 ? 158.03856 170.90802 67.23055 1.000 39.35537 273 ARG A CA 1
ATOM 1987 C C . ARG A 1 273 ? 159.14594 171.46029 66.33474 1.000 38.31818 273 ARG A C 1
ATOM 1988 O O . ARG A 1 273 ? 160.30660 171.48245 66.75673 1.000 41.06085 273 ARG A O 1
ATOM 1996 N N . THR A 1 274 ? 158.81699 171.93168 65.12653 1.000 39.01923 274 THR A N 1
ATOM 1997 C CA . THR A 1 274 ? 159.82338 172.56021 64.27053 1.000 33.60301 274 THR A CA 1
ATOM 1998 C C . THR A 1 274 ? 160.36400 173.85676 64.86236 1.000 34.41627 274 THR A C 1
ATOM 1999 O O . THR A 1 274 ? 161.44808 174.29839 64.47161 1.000 37.18878 274 THR A O 1
ATOM 2003 N N . GLY A 1 275 ? 159.64298 174.48186 65.78480 1.000 33.96485 275 GLY A N 1
ATOM 2004 C CA . GLY A 1 275 ? 160.07866 175.73594 66.35684 1.000 29.81948 275 GLY A CA 1
ATOM 2005 C C . GLY A 1 275 ? 159.40998 176.98150 65.80319 1.000 33.27590 275 GLY A C 1
ATOM 2006 O O . GLY A 1 275 ? 159.79582 178.08894 66.19824 1.000 30.76921 275 GLY A O 1
ATOM 2007 N N . VAL A 1 276 ? 158.43413 176.84743 64.89740 1.000 29.52668 276 VAL A N 1
ATOM 2008 C CA . VAL A 1 276 ? 157.63519 178.01025 64.51436 1.000 25.37496 276 VAL A CA 1
ATOM 2009 C C . VAL A 1 276 ? 156.91977 178.55001 65.74943 1.000 28.34390 276 VAL A C 1
ATOM 2010 O O . VAL A 1 276 ? 156.61127 177.81179 66.69280 1.000 30.64344 276 VAL A O 1
ATOM 2014 N N . ASP A 1 277 ? 156.66605 179.85475 65.75494 1.000 24.54466 277 ASP A N 1
ATOM 2015 C CA . ASP A 1 277 ? 156.08203 180.48814 66.92861 1.000 27.03764 277 ASP A CA 1
ATOM 2016 C C . ASP A 1 277 ? 154.55700 180.39550 66.97887 1.000 32.08339 277 ASP A C 1
ATOM 2017 O O . ASP A 1 277 ? 153.98051 180.44750 68.07234 1.000 26.70775 277 ASP A O 1
ATOM 2022 N N . LEU A 1 278 ? 153.89301 180.27592 65.82795 1.000 26.52827 278 LEU A N 1
ATOM 2023 C CA . LEU A 1 278 ? 152.44171 180.38943 65.75277 1.000 27.14173 278 LEU A CA 1
ATOM 2024 C C . LEU A 1 278 ? 151.90752 179.46346 64.67195 1.000 22.22768 278 LEU A C 1
ATOM 2025 O O . LEU A 1 278 ? 152.57971 179.20220 63.67419 1.000 25.80963 278 LEU A O 1
ATOM 2030 N N . LEU A 1 279 ? 150.68605 178.97646 64.87037 1.000 23.36909 279 LEU A N 1
ATOM 2031 C CA . LEU A 1 279 ? 149.90888 178.36195 63.80119 1.000 22.53567 279 LEU A CA 1
ATOM 2032 C C . LEU A 1 279 ? 148.66600 179.21586 63.57719 1.000 23.88288 279 LEU A C 1
ATOM 2033 O O . LEU 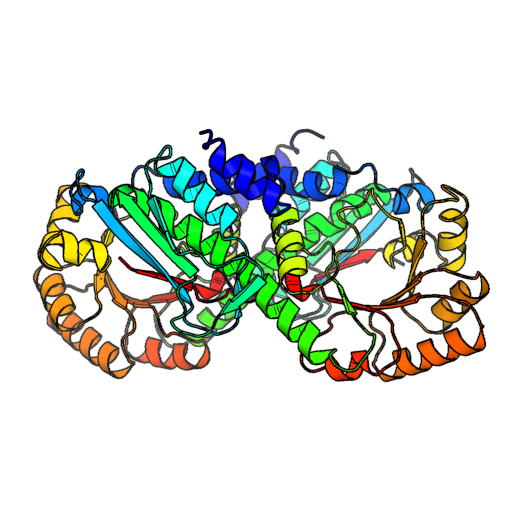A 1 279 ? 148.00490 179.62011 64.54140 1.000 25.34125 279 LEU A O 1
ATOM 2038 N N . ALA A 1 280 ? 148.37382 179.52475 62.31670 1.000 22.86740 280 ALA A N 1
ATOM 2039 C CA . ALA A 1 280 ? 147.17241 180.26711 61.95326 1.000 23.27234 280 ALA A CA 1
ATOM 2040 C C . ALA A 1 280 ? 146.17798 179.26886 61.37429 1.000 24.90373 280 ALA A C 1
ATOM 2041 O O . ALA A 1 280 ? 146.49149 178.56834 60.40635 1.000 23.05373 280 ALA A O 1
ATOM 2043 N N . VAL A 1 281 ? 144.99603 179.17994 61.98076 1.000 23.71728 281 VAL A N 1
ATOM 2044 C CA . VAL A 1 281 ? 144.04663 178.11346 61.67562 1.000 22.89329 281 VAL A CA 1
ATOM 2045 C C . VAL A 1 281 ? 142.69200 178.73115 61.36136 1.000 19.19420 281 VAL A C 1
ATOM 2046 O O . VAL A 1 281 ? 142.04230 179.29625 62.24814 1.000 20.45748 281 VAL A O 1
ATOM 2050 N N . GLY A 1 282 ? 142.25347 178.60649 60.10806 1.000 23.20502 282 GLY A N 1
ATOM 2051 C CA . GLY A 1 282 ? 140.94919 179.13315 59.73944 1.000 20.40020 282 GLY A CA 1
ATOM 2052 C C . GLY A 1 282 ? 139.80133 178.33181 60.31948 1.000 19.71265 282 GLY A C 1
ATOM 2053 O O . GLY A 1 282 ? 138.77282 178.89683 60.70279 1.000 18.04712 282 GLY A O 1
ATOM 2054 N N . ALA A 1 283 ? 139.97454 177.00994 60.41876 1.000 20.50935 283 ALA A N 1
ATOM 2055 C CA . ALA A 1 283 ? 138.90086 176.10818 60.82901 1.000 22.29624 283 ALA A CA 1
ATOM 2056 C C . ALA A 1 283 ? 138.35983 176.41227 62.21853 1.000 21.57095 283 ALA A C 1
ATOM 2057 O O . ALA A 1 283 ? 137.21489 176.04091 62.51534 1.000 21.31079 283 ALA A O 1
ATOM 2059 N N . LEU A 1 284 ? 139.16225 177.05310 63.08009 1.000 21.17816 284 LEU A N 1
ATOM 2060 C CA . LEU A 1 284 ? 138.69727 177.42844 64.41254 1.000 18.63422 284 LEU A CA 1
ATOM 2061 C C . LEU A 1 284 ? 137.36317 178.15309 64.35181 1.000 21.64764 284 LEU A C 1
ATOM 2062 O O . LEU A 1 284 ? 136.50542 177.96444 65.22077 1.000 21.53807 284 LEU A O 1
ATOM 2067 N N . THR A 1 285 ? 137.17345 179.00170 63.34035 1.000 22.05241 285 THR A N 1
ATOM 2068 C CA . THR A 1 285 ? 135.93942 179.76809 63.22227 1.000 21.45967 285 THR A CA 1
ATOM 2069 C C . THR A 1 285 ? 135.04546 179.32944 62.06569 1.000 22.70784 285 THR A C 1
ATOM 2070 O O . THR A 1 285 ? 133.82271 179.40576 62.19931 1.000 24.84486 285 THR A O 1
ATOM 2074 N N . HIS A 1 286 ? 135.59539 178.83614 60.94913 1.000 19.34743 286 HIS A N 1
ATOM 2075 C CA . HIS A 1 286 ? 134.71730 178.45557 59.84703 1.000 22.83788 286 HIS A CA 1
ATOM 2076 C C . HIS A 1 286 ? 134.26118 176.99772 59.88459 1.000 25.78134 286 HIS A C 1
ATOM 2077 O O . HIS A 1 286 ? 133.34529 176.65011 59.13731 1.000 24.84070 286 HIS A O 1
ATOM 2084 N N . SER A 1 287 ? 134.85469 176.13329 60.71144 1.000 21.54601 287 SER A N 1
ATOM 2085 C CA . SER A 1 287 ? 134.41986 174.73254 60.76188 1.000 24.12402 287 SER A CA 1
ATOM 2086 C C . SER A 1 287 ? 134.49951 174.19444 62.18914 1.000 22.59579 287 SER A C 1
ATOM 2087 O O . SER A 1 287 ? 135.05119 173.12697 62.44563 1.000 24.46814 287 SER A O 1
ATOM 2090 N N . ALA A 1 288 ? 133.93863 174.93128 63.14019 1.000 22.08784 288 ALA A N 1
ATOM 2091 C CA . ALA A 1 288 ? 133.90683 174.47688 64.52217 1.000 24.53430 288 ALA A CA 1
ATOM 2092 C C . ALA A 1 288 ? 132.56986 173.80087 64.79580 1.000 26.47644 288 ALA A C 1
ATOM 2093 O O . ALA A 1 288 ? 131.53061 174.47668 64.75710 1.000 26.50058 288 ALA A O 1
ATOM 2095 N N . PRO A 1 289 ? 132.52943 172.49384 65.05525 1.000 25.21059 289 PRO A N 1
ATOM 2096 C CA . PRO A 1 289 ? 131.24583 171.86108 65.39197 1.000 24.95969 289 PRO A CA 1
ATOM 2097 C C . PRO A 1 289 ? 130.68775 172.43698 66.68843 1.000 25.98831 289 PRO A C 1
ATOM 2098 O O . PRO A 1 289 ? 131.43015 172.76667 67.61807 1.000 25.14950 289 PRO A O 1
ATOM 2102 N N . ALA A 1 290 ? 129.36958 172.60178 66.72757 1.000 21.37465 290 ALA A N 1
ATOM 2103 C CA . ALA A 1 290 ? 128.74962 173.15886 67.92032 1.000 23.08432 290 ALA A CA 1
ATOM 2104 C C . ALA A 1 290 ? 128.95462 172.22135 69.10570 1.000 23.53598 290 ALA A C 1
ATOM 2105 O O . ALA A 1 290 ? 129.04293 171.00281 68.95213 1.000 27.74812 290 ALA A O 1
ATOM 2107 N N . LEU A 1 291 ? 129.06999 172.80071 70.29352 1.000 23.74232 291 LEU A N 1
ATOM 2108 C CA . LEU A 1 291 ? 129.02222 172.01524 71.51743 1.000 22.40350 291 LEU A CA 1
ATOM 2109 C C . LEU A 1 291 ? 127.55669 171.82446 71.89080 1.000 25.26511 291 LEU A C 1
ATOM 2110 O O . LEU A 1 291 ? 126.76796 172.77588 71.84066 1.000 25.89367 291 LEU A O 1
ATOM 2115 N N . ASP A 1 292 ? 127.19227 170.60005 72.24648 1.000 24.18848 292 ASP A N 1
ATOM 2116 C CA . ASP A 1 292 ? 125.79344 170.24765 72.47886 1.000 28.11218 292 ASP A CA 1
ATOM 2117 C C . ASP A 1 292 ? 125.41826 170.63456 73.90464 1.000 27.29598 292 ASP A C 1
ATOM 2118 O O . ASP A 1 292 ? 125.73437 169.92339 74.85888 1.000 30.04653 292 ASP A O 1
ATOM 2123 N N . LEU A 1 293 ? 124.76524 171.77896 74.05914 1.000 23.95474 293 LEU A N 1
ATOM 2124 C CA . LEU A 1 293 ? 124.16615 172.17360 75.32930 1.000 26.04365 293 LEU A CA 1
ATOM 2125 C C . LEU A 1 293 ? 122.65916 172.24501 75.14783 1.000 28.41696 293 LEU A C 1
ATOM 2126 O O . LEU A 1 293 ? 122.16496 172.55810 74.05914 1.000 26.48241 293 LEU A O 1
ATOM 2131 N N . GLY A 1 294 ? 121.92983 171.93050 76.21908 1.000 27.10792 294 GLY A N 1
ATOM 2132 C CA . GLY A 1 294 ? 120.48771 171.99826 76.19808 1.000 25.89972 294 GLY A CA 1
ATOM 2133 C C . GLY A 1 294 ? 119.97490 172.79743 77.38267 1.000 27.15403 294 GLY A C 1
ATOM 2134 O O . GLY A 1 294 ? 120.68488 173.03242 78.35561 1.000 23.47935 294 GLY A O 1
ATOM 2135 N N . LEU A 1 295 ? 118.72543 173.23409 77.26456 1.000 26.70433 295 LEU A N 1
ATOM 2136 C CA . LEU A 1 295 ? 118.02755 173.92976 78.33750 1.000 26.44536 295 LEU A CA 1
ATOM 2137 C C . LEU A 1 295 ? 116.86807 173.05287 78.79421 1.000 31.97814 295 LEU A C 1
ATOM 2138 O O . LEU A 1 295 ? 116.00048 172.69732 77.98982 1.000 28.40298 295 LEU A O 1
ATOM 2143 N N . ASP A 1 296 ? 116.85754 172.69455 80.07566 1.000 26.37697 296 ASP A N 1
ATOM 2144 C CA . ASP A 1 296 ? 115.87396 171.76321 80.61020 1.000 29.62360 296 ASP A CA 1
ATOM 2145 C C . ASP A 1 296 ? 115.11223 172.41023 81.75755 1.000 29.57034 296 ASP A C 1
ATOM 2146 O O . ASP A 1 296 ? 115.72339 172.96602 82.67585 1.000 27.21116 296 ASP A O 1
ATOM 2151 N N . PHE A 1 297 ? 1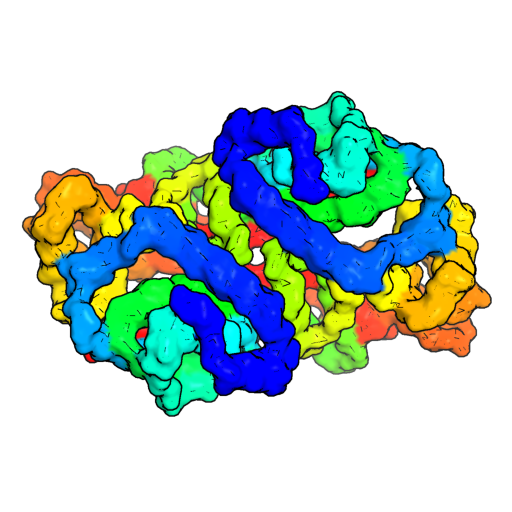13.78174 172.33910 81.70107 1.000 27.91836 297 PHE A N 1
ATOM 2152 C CA . PHE A 1 297 ? 112.95292 172.88774 82.76399 1.000 30.50356 297 PHE A CA 1
ATOM 2153 C C . PHE A 1 297 ? 112.97301 171.97112 83.98387 1.000 32.31454 297 PHE A C 1
ATOM 2154 O O . PHE A 1 297 ? 113.13591 170.75402 83.87080 1.000 29.49191 297 PHE A O 1
ATOM 2162 N N . ALA A 1 298 ? 112.83516 172.57228 85.16073 1.000 30.99055 298 ALA A N 1
ATOM 2163 C CA . ALA A 1 298 ? 112.76343 171.78049 86.38614 1.000 43.00835 298 ALA A CA 1
ATOM 2164 C C . ALA A 1 298 ? 111.48141 170.94871 86.39525 1.000 50.83858 298 ALA A C 1
ATOM 2165 O O . ALA A 1 298 ? 110.41151 171.45218 86.03455 1.000 48.66785 298 ALA A O 1
ATOM 2167 N N . PRO A 1 299 ? 111.55229 169.67243 86.81386 1.000 56.16589 299 PRO A N 1
ATOM 2168 C CA . PRO A 1 299 ? 110.45168 168.69751 86.74075 1.000 56.36255 299 PRO A CA 1
ATOM 2169 C C . PRO A 1 299 ? 109.27227 169.00346 87.66411 1.000 51.31950 299 PRO A C 1
ATOM 2170 O O . PRO A 1 299 ? 109.16931 170.11109 88.19191 1.000 55.55174 299 PRO A O 1
ATOM 2174 N N . GLU B 1 4 ? 125.46153 202.23153 49.11039 1.000 57.98201 4 GLU B N 1
ATOM 2175 C CA . GLU B 1 4 ? 125.09742 201.07082 49.92060 1.000 65.41263 4 GLU B CA 1
ATOM 2176 C C . GLU B 1 4 ? 123.83128 200.38320 49.39734 1.000 70.00028 4 GLU B C 1
ATOM 2177 O O . GLU B 1 4 ? 123.14014 199.66985 50.14353 1.000 64.39461 4 GLU B O 1
ATOM 2183 N N . ALA B 1 5 ? 123.53569 200.61390 48.11634 1.000 60.90894 5 ALA B N 1
ATOM 2184 C CA . ALA B 1 5 ? 122.51691 199.88443 47.37658 1.000 52.15971 5 ALA B CA 1
ATOM 2185 C C . ALA B 1 5 ? 123.16274 199.20627 46.17618 1.000 48.55892 5 ALA B C 1
ATOM 2186 O O . ALA B 1 5 ? 124.11661 199.72822 45.58887 1.000 47.58042 5 ALA B O 1
ATOM 2188 N N . TRP B 1 6 ? 122.65612 198.03101 45.81520 1.000 40.37439 6 TRP B N 1
ATOM 2189 C CA . TRP B 1 6 ? 123.19138 197.33529 44.65938 1.000 42.22135 6 TRP B CA 1
ATOM 2190 C C . TRP B 1 6 ? 122.25473 197.50477 43.46849 1.000 36.00192 6 TRP B C 1
ATOM 2191 O O . TRP B 1 6 ? 121.21497 198.15744 43.54191 1.000 39.62232 6 TRP B O 1
ATOM 2202 N N . SER B 1 7 ? 122.63609 196.90096 42.36425 1.000 32.50217 7 SER B N 1
ATOM 2203 C CA . SER B 1 7 ? 121.99773 197.15451 41.09220 1.000 32.46565 7 SER B CA 1
ATOM 2204 C C . SER B 1 7 ? 120.65448 196.44067 41.00421 1.000 48.19028 7 SER B C 1
ATOM 2205 O O . SER B 1 7 ? 120.35969 195.53664 41.79999 1.000 38.26736 7 SER B O 1
ATOM 2208 N N . PRO B 1 8 ? 119.80149 196.85547 40.05571 1.000 49.24058 8 PRO B N 1
ATOM 2209 C CA . PRO B 1 8 ? 118.58798 196.06864 39.77827 1.000 41.03569 8 PRO B CA 1
ATOM 2210 C C . PRO B 1 8 ? 118.89247 194.65548 39.33225 1.000 35.37885 8 PRO B C 1
ATOM 2211 O O . PRO B 1 8 ? 118.14835 193.72999 39.67895 1.000 40.75728 8 PRO B O 1
ATOM 2215 N N . ALA B 1 9 ? 119.96755 194.45976 38.56045 1.000 35.03731 9 ALA B N 1
ATOM 2216 C CA . ALA B 1 9 ? 120.33304 193.10862 38.14343 1.000 39.25605 9 ALA B CA 1
ATOM 2217 C C . ALA B 1 9 ? 120.54619 192.18868 39.34325 1.000 42.30777 9 ALA B C 1
ATOM 2218 O O . ALA B 1 9 ? 120.26244 190.98588 39.26621 1.000 43.11331 9 ALA B O 1
ATOM 2220 N N . THR B 1 10 ? 121.02895 192.73102 40.46141 1.000 36.01944 10 THR B N 1
ATOM 2221 C CA . THR B 1 10 ? 121.26211 191.89033 41.62759 1.000 35.19702 10 THR B CA 1
ATOM 2222 C C . THR B 1 10 ? 119.96213 191.57412 42.35469 1.000 29.24241 10 THR B C 1
ATOM 2223 O O . THR B 1 10 ? 119.72144 190.41944 42.72605 1.000 29.20789 10 THR B O 1
ATOM 2227 N N . ASP B 1 11 ? 119.10666 192.57560 42.54981 1.000 29.03484 11 ASP B N 1
ATOM 2228 C CA . ASP B 1 11 ? 117.77374 192.30753 43.07323 1.000 35.70671 11 ASP B CA 1
ATOM 2229 C C . ASP B 1 11 ? 117.07049 191.23675 42.24744 1.000 36.50241 11 ASP B C 1
ATOM 2230 O O . ASP B 1 11 ? 116.42326 190.33814 42.79820 1.000 32.87740 11 ASP B O 1
ATOM 2235 N N . GLU B 1 12 ? 117.22112 191.29557 40.92448 1.000 33.75525 12 GLU B N 1
ATOM 2236 C CA . GLU B 1 12 ? 116.59694 190.30064 40.06216 1.000 37.82383 12 GLU B CA 1
ATOM 2237 C C . GLU B 1 12 ? 117.19646 188.92042 40.30065 1.000 35.28998 12 GLU B C 1
ATOM 2238 O O . GLU B 1 12 ? 116.46236 187.94382 40.48037 1.000 34.42241 12 GLU B O 1
ATOM 2244 N N . ARG B 1 13 ? 118.53360 188.82751 40.31170 1.000 32.49044 13 ARG B N 1
ATOM 2245 C CA . ARG B 1 13 ? 119.22338 187.57240 40.61280 1.000 29.87235 13 ARG B CA 1
ATOM 2246 C C . ARG B 1 13 ? 118.75268 186.96303 41.93501 1.000 26.63691 13 ARG B C 1
ATOM 2247 O O . ARG B 1 13 ? 118.44901 185.76962 42.00814 1.000 23.95798 13 ARG B O 1
ATOM 2255 N N . LEU B 1 14 ? 118.70837 187.76852 42.99840 1.000 24.09567 14 LEU B N 1
ATOM 2256 C CA . LEU B 1 14 ? 118.32093 187.24429 44.30599 1.000 27.24094 14 LEU B CA 1
ATOM 2257 C C . LEU B 1 14 ? 116.88612 186.73365 44.28624 1.000 28.23775 14 LEU B C 1
ATOM 2258 O O . LEU B 1 14 ? 116.59507 185.65098 44.81077 1.000 27.15448 14 LEU B O 1
ATOM 2263 N N . ARG B 1 15 ? 115.98102 187.48491 43.65632 1.000 27.62399 15 ARG B N 1
ATOM 2264 C CA . ARG B 1 15 ? 114.59123 187.04529 43.56105 1.000 31.52236 15 ARG B CA 1
ATOM 2265 C C . ARG B 1 15 ? 114.46134 185.77162 42.72729 1.000 27.22588 15 ARG B C 1
ATOM 2266 O O . ARG B 1 15 ? 113.73599 184.84943 43.10860 1.000 28.88843 15 ARG B O 1
ATOM 2268 N N . ALA B 1 16 ? 115.15583 185.69140 41.58705 1.000 26.68113 16 ALA B N 1
ATOM 2269 C CA . ALA B 1 16 ? 115.05546 184.47743 40.78395 1.000 26.70744 16 ALA B CA 1
ATOM 2270 C C . ALA B 1 16 ? 115.51246 183.25182 41.56691 1.000 28.14964 16 ALA B C 1
ATOM 2271 O O . ALA B 1 16 ? 114.98517 182.15341 41.36583 1.000 28.15438 16 ALA B O 1
ATOM 2273 N N . ALA B 1 17 ? 116.46297 183.41844 42.48879 1.000 29.42810 17 ALA B N 1
ATOM 2274 C CA . ALA B 1 17 ? 116.95233 182.28754 43.26617 1.000 25.76244 17 ALA B CA 1
ATOM 2275 C C . ALA B 1 17 ? 116.05178 181.94347 44.44694 1.000 28.14824 17 ALA B C 1
ATOM 2276 O O . ALA B 1 17 ? 116.26073 180.90610 45.08927 1.000 30.11674 17 ALA B O 1
ATOM 2278 N N . GLY B 1 18 ? 115.05081 182.76433 44.74262 1.000 25.17954 18 GLY B N 1
ATOM 2279 C CA . GLY B 1 18 ? 114.29784 182.56534 45.96290 1.000 30.08537 18 GLY B CA 1
ATOM 2280 C C . GLY B 1 18 ? 114.99136 183.02322 47.23276 1.000 31.59078 18 GLY B C 1
ATOM 2281 O O . GLY B 1 18 ? 114.67613 182.50845 48.30751 1.000 32.08450 18 GLY B O 1
ATOM 2282 N N . ILE B 1 19 ? 115.92618 183.97591 47.14141 1.000 29.88955 19 ILE B N 1
ATOM 2283 C CA . ILE B 1 19 ? 116.65531 184.51822 48.28966 1.000 24.14006 19 ILE B CA 1
ATOM 2284 C C . ILE B 1 19 ? 115.95043 185.78724 48.75606 1.000 25.62770 19 ILE B C 1
ATOM 2285 O O . ILE B 1 19 ? 115.63925 186.66649 47.94449 1.000 26.73750 19 ILE B O 1
ATOM 2290 N N . ASP B 1 20 ? 115.68880 185.88676 50.05898 1.000 24.48557 20 ASP B N 1
ATOM 2291 C CA . ASP B 1 20 ? 115.13053 187.10973 50.62706 1.000 24.34615 20 ASP B CA 1
ATOM 2292 C C . ASP B 1 20 ? 116.14900 188.24486 50.50449 1.000 25.36891 20 ASP B C 1
ATOM 2293 O O . ASP B 1 20 ? 117.23009 188.18421 51.10098 1.000 23.31856 20 ASP B O 1
ATOM 2298 N N . ALA B 1 21 ? 115.80713 189.28559 49.74086 1.000 24.82728 21 ALA B N 1
ATOM 2299 C CA . ALA B 1 21 ? 116.80105 190.29210 49.36942 1.000 25.35546 21 ALA B CA 1
ATOM 2300 C C . ALA B 1 21 ? 117.10878 191.25879 50.50900 1.000 26.30519 21 ALA B C 1
ATOM 2301 O O . ALA B 1 21 ? 118.25331 191.71094 50.64879 1.000 26.30958 21 ALA B O 1
ATOM 2303 N N . GLU B 1 22 ? 116.10699 191.62228 51.30588 1.000 18.95145 22 GLU B N 1
ATOM 2304 C CA . GLU B 1 22 ? 116.36652 192.49832 52.44223 1.000 24.70859 22 GLU B CA 1
ATOM 2305 C C . GLU B 1 22 ? 117.22491 191.80512 53.49727 1.000 21.69321 22 GLU B C 1
ATOM 2306 O O . GLU B 1 22 ? 118.13102 192.42083 54.06471 1.000 21.76894 22 GLU B O 1
ATOM 2312 N N . ASP B 1 23 ? 116.96272 190.52374 53.77104 1.000 22.65799 23 ASP B N 1
ATOM 2313 C CA . ASP B 1 23 ? 117.82861 189.79216 54.68948 1.000 21.19386 23 ASP B CA 1
ATOM 2314 C C . ASP B 1 23 ? 119.24689 189.68380 54.13301 1.000 19.24205 23 ASP B C 1
ATOM 2315 O O . ASP B 1 23 ? 120.22205 189.91476 54.85472 1.000 19.48106 23 ASP B O 1
ATOM 2320 N N . ALA B 1 24 ? 119.37564 189.36318 52.83919 1.000 21.68167 24 ALA B N 1
ATOM 2321 C CA . ALA B 1 24 ? 120.69131 189.25722 52.21326 1.000 20.50340 24 ALA B CA 1
ATOM 2322 C C . ALA B 1 24 ? 121.43692 190.58539 52.25726 1.000 21.70514 24 ALA B C 1
ATOM 2323 O O . ALA B 1 24 ? 122.65073 190.60775 52.48714 1.000 18.70620 24 ALA B O 1
ATOM 2325 N N . ARG B 1 25 ? 120.73139 191.70342 52.04635 1.000 20.45643 25 ARG B N 1
ATOM 2326 C CA . ARG B 1 25 ? 121.37604 193.01212 52.16499 1.000 19.79888 25 ARG B CA 1
ATOM 2327 C C . ARG B 1 25 ? 121.91940 193.22953 53.57192 1.000 20.48337 25 ARG B C 1
ATOM 2328 O O . ARG B 1 25 ? 123.05214 193.70292 53.74818 1.000 19.31384 25 ARG B O 1
ATOM 2336 N N . ARG B 1 26 ? 121.11851 192.90354 54.59396 1.000 18.90652 26 ARG B N 1
ATOM 2337 C CA . ARG B 1 26 ? 121.59225 193.05877 55.96516 1.000 17.68074 26 ARG B CA 1
ATOM 2338 C C . ARG B 1 26 ? 122.85385 192.23200 56.20424 1.000 19.66205 26 ARG B C 1
ATOM 2339 O O . ARG B 1 26 ? 123.83189 192.71904 56.78799 1.000 19.04842 26 ARG B O 1
ATOM 2347 N N . VAL B 1 27 ? 122.85336 190.97803 55.74643 1.000 16.72977 27 VAL B N 1
ATOM 2348 C CA . VAL B 1 27 ? 124.00454 190.09814 55.96093 1.000 18.31364 27 VAL B CA 1
ATOM 2349 C C . VAL B 1 27 ? 125.24593 190.64954 55.25990 1.000 19.35152 27 VAL B C 1
ATOM 2350 O O . VAL B 1 27 ? 126.33850 190.70680 55.84403 1.000 19.06994 27 VAL B O 1
ATOM 2354 N N . VAL B 1 28 ? 125.09042 191.09492 54.01120 1.000 21.32861 28 VAL B N 1
ATOM 2355 C CA . VAL B 1 28 ? 126.23439 191.55225 53.22462 1.000 18.72419 28 VAL B CA 1
ATOM 2356 C C . VAL B 1 28 ? 126.80795 192.84504 53.80390 1.000 18.74437 28 VAL B C 1
ATOM 2357 O O . VAL B 1 28 ? 128.02239 192.96488 54.01888 1.000 20.73590 28 VAL B O 1
ATOM 2361 N N . VAL B 1 29 ? 125.94119 193.82018 54.08901 1.000 18.18146 29 VAL B N 1
ATOM 2362 C CA . VAL B 1 29 ? 126.40461 195.11019 54.59805 1.000 20.67407 29 VAL B CA 1
ATOM 2363 C C . VAL B 1 29 ? 127.05629 194.93469 55.96204 1.000 21.76424 29 VAL B C 1
ATOM 2364 O O . VAL B 1 29 ? 128.10512 195.52187 56.24470 1.000 20.73637 29 VAL B O 1
ATOM 2368 N N . THR B 1 30 ? 126.45458 194.11321 56.82148 1.000 19.87585 30 THR B N 1
ATOM 2369 C CA . THR B 1 30 ? 127.04410 193.83934 58.12610 1.000 16.30768 30 THR B CA 1
ATOM 2370 C C . THR B 1 30 ? 128.41352 193.20119 57.97684 1.000 19.18980 30 THR B C 1
ATOM 2371 O O . THR B 1 30 ? 129.37355 193.60703 58.64288 1.000 21.53133 30 THR B O 1
ATOM 2375 N N . ALA B 1 31 ? 128.52781 192.20906 57.08155 1.000 16.75280 31 ALA B N 1
ATOM 2376 C CA . ALA B 1 31 ? 129.79548 191.50208 56.91673 1.000 19.21244 31 ALA B CA 1
ATOM 2377 C C . ALA B 1 31 ? 130.88352 192.41483 56.36154 1.000 21.81582 31 ALA B C 1
ATOM 2378 O O . ALA B 1 31 ? 132.04932 192.31177 56.76404 1.000 21.45349 31 ALA B O 1
ATOM 2380 N N . LEU B 1 32 ? 130.53660 193.29688 55.41771 1.000 22.46389 32 LEU B N 1
ATOM 2381 C CA . LEU B 1 32 ? 131.53463 194.23500 54.89762 1.000 21.93292 32 LEU B CA 1
ATOM 2382 C C . LEU B 1 32 ? 132.00495 195.20093 55.98052 1.000 22.74639 32 LEU B C 1
ATOM 2383 O O . LEU B 1 32 ? 133.20657 195.49040 56.08688 1.000 23.35778 32 LEU B O 1
ATOM 2388 N N . GLU B 1 33 ? 131.07268 195.69688 56.80368 1.000 20.69132 33 GLU B N 1
ATOM 2389 C CA . GLU B 1 33 ? 131.43442 196.57868 57.91210 1.000 25.39263 33 GLU B CA 1
ATOM 2390 C C . GLU B 1 33 ? 132.39905 195.90418 58.88380 1.000 26.16753 33 GLU B C 1
ATOM 2391 O O . GLU B 1 33 ? 133.30672 196.55552 59.41383 1.000 23.46911 33 GLU B O 1
ATOM 2397 N N . GLU B 1 34 ? 132.20617 194.60409 59.15192 1.000 21.05977 34 GLU B N 1
ATOM 2398 C CA . GLU B 1 34 ? 133.14494 193.87541 60.00482 1.000 22.70831 34 GLU B CA 1
ATOM 2399 C C . GLU B 1 34 ? 134.57278 193.97375 59.47694 1.000 23.28512 34 GLU B C 1
ATOM 2400 O O . GLU B 1 34 ? 135.52996 194.03230 60.25929 1.000 23.13710 34 GLU B O 1
ATOM 2406 N N . ASP B 1 35 ? 134.73804 193.97715 58.15040 1.000 18.36404 35 ASP B N 1
ATOM 2407 C CA . ASP B 1 35 ? 136.06815 193.99705 57.54609 1.000 22.62195 35 ASP B CA 1
ATOM 2408 C C . ASP B 1 35 ? 136.61351 195.40515 57.32900 1.000 21.33830 35 ASP B C 1
ATOM 2409 O O . ASP B 1 35 ? 137.83987 195.58016 57.27394 1.000 19.69689 35 ASP B O 1
ATOM 2414 N N . LEU B 1 36 ? 135.74040 196.40436 57.20844 1.000 19.26531 36 LEU B N 1
ATOM 2415 C CA . LEU B 1 36 ? 136.14280 197.75110 56.81483 1.000 24.79169 36 LEU B CA 1
ATOM 2416 C C . LEU B 1 36 ? 136.06991 198.77290 57.94144 1.000 27.16651 36 LEU B C 1
ATOM 2417 O O . LEU B 1 36 ? 136.45134 199.92875 57.72807 1.000 24.91418 36 LEU B O 1
ATOM 2422 N N . ARG B 1 37 ? 135.61325 198.38459 59.13695 1.000 20.56913 37 ARG B N 1
ATOM 2423 C CA . ARG B 1 37 ? 135.41838 199.36430 60.19452 1.000 24.44692 37 ARG B CA 1
ATOM 2424 C C . ARG B 1 37 ? 136.73087 199.87264 60.77857 1.000 24.76233 37 ARG B C 1
ATOM 2425 O O . ARG B 1 37 ? 136.72022 200.89232 61.47058 1.000 23.38296 37 ARG B O 1
ATOM 2433 N N . TYR B 1 38 ? 137.85010 199.19522 60.53500 1.000 20.88030 38 TYR B N 1
ATOM 2434 C CA . TYR B 1 38 ? 139.14081 199.64028 61.05436 1.000 24.25997 38 TYR B CA 1
ATOM 2435 C C . TYR B 1 38 ? 139.90746 200.52929 60.07852 1.000 26.15904 38 TYR B C 1
ATOM 2436 O O . TYR B 1 38 ? 141.03985 200.91416 60.37859 1.000 26.57686 38 TYR B O 1
ATOM 2445 N N . GLY B 1 39 ? 139.33129 200.86508 58.93358 1.000 24.81792 39 GLY B N 1
ATOM 2446 C CA . GLY B 1 39 ? 140.01633 201.63596 57.91632 1.000 23.13516 39 GLY B CA 1
ATOM 2447 C C . GLY B 1 39 ? 140.11122 200.87644 56.60476 1.000 26.69716 39 GLY B C 1
ATOM 2448 O O . GLY B 1 39 ? 139.59239 199.77152 56.44710 1.000 23.41689 39 GLY B O 1
ATOM 2449 N N . ALA B 1 40 ? 140.79331 201.50543 55.65462 1.000 25.24569 40 ALA B N 1
ATOM 2450 C CA . ALA B 1 40 ? 140.88871 200.98654 54.30074 1.000 26.49396 40 ALA B CA 1
ATOM 2451 C C . ALA B 1 40 ? 141.79882 199.75996 54.25461 1.000 27.48494 40 ALA B C 1
ATOM 2452 O O . ALA B 1 40 ? 142.51993 199.44905 55.20426 1.000 26.08058 40 ALA B O 1
ATOM 2454 N N . ASP B 1 41 ? 141.76520 199.06211 53.11666 1.000 22.53101 41 ASP B N 1
ATOM 2455 C CA . ASP B 1 41 ? 142.66873 197.94235 52.84449 1.000 22.73596 41 ASP B CA 1
ATOM 2456 C C . ASP B 1 41 ? 144.07826 198.49992 52.66850 1.000 23.78078 41 ASP B C 1
ATOM 2457 O O . ASP B 1 41 ? 144.55820 198.72031 51.55411 1.000 24.20226 41 ASP B O 1
ATOM 2462 N N . VAL B 1 42 ? 144.75247 198.71708 53.80472 1.000 21.60082 42 VAL B N 1
ATOM 2463 C CA . VAL B 1 42 ? 146.07713 199.33694 53.79885 1.000 23.87626 42 VAL B CA 1
ATOM 2464 C C . VAL B 1 42 ? 147.09226 198.48456 53.04386 1.000 25.92280 42 VAL B C 1
ATOM 2465 O O . VAL B 1 42 ? 148.00108 199.02359 52.40430 1.000 25.52620 42 VAL B O 1
ATOM 2469 N N . THR B 1 43 ? 146.96572 197.15083 53.09944 1.000 21.32281 43 THR B N 1
ATOM 2470 C CA . THR B 1 43 ? 147.91785 196.29375 52.39172 1.000 21.27989 43 THR B CA 1
ATOM 2471 C C . THR B 1 43 ? 147.83632 196.50044 50.88080 1.000 21.93382 43 THR B C 1
ATOM 2472 O O . THR B 1 43 ? 148.85590 196.69241 50.20682 1.000 21.06118 43 THR B O 1
ATOM 2476 N N . SER B 1 44 ? 146.62849 196.43577 50.32485 1.000 20.87511 44 SER B N 1
ATOM 2477 C CA . SER B 1 44 ? 146.48961 196.59645 48.88616 1.000 20.96163 44 SER B CA 1
ATOM 2478 C C . SER B 1 44 ? 146.75897 198.03455 48.45774 1.000 24.57979 44 SER B C 1
ATOM 2479 O O . SER B 1 44 ? 147.31637 198.26094 47.37637 1.000 23.19221 44 SER B O 1
ATOM 2482 N N . ASP B 1 45 ? 146.38449 199.01295 49.28730 1.000 22.25976 45 ASP B N 1
ATOM 2483 C CA . ASP B 1 45 ? 146.60746 200.40685 48.91106 1.000 28.78235 45 ASP B CA 1
ATOM 2484 C C . ASP B 1 45 ? 148.09220 200.70383 48.73916 1.000 26.00040 45 ASP B C 1
ATOM 2485 O O . ASP B 1 45 ? 148.46440 201.51836 47.89203 1.000 26.60098 45 ASP B O 1
ATOM 2490 N N . ALA B 1 46 ? 148.95303 200.02010 49.49850 1.000 24.36235 46 ALA B N 1
ATOM 2491 C CA . ALA B 1 46 ? 150.39370 200.20998 49.38700 1.000 27.17909 46 ALA B CA 1
ATOM 2492 C C . ALA B 1 46 ? 151.01483 199.47290 48.20500 1.000 27.35360 46 ALA B C 1
ATOM 2493 O O . ALA B 1 46 ? 152.09949 199.86002 47.75404 1.000 25.71892 46 ALA B O 1
ATOM 2495 N N . THR B 1 47 ? 150.37840 198.41748 47.69465 1.000 20.93747 47 THR B N 1
ATOM 2496 C CA . THR B 1 47 ? 151.06288 197.53906 46.75564 1.000 23.25794 47 THR B CA 1
ATOM 2497 C C . THR B 1 47 ? 150.37059 197.35050 45.41433 1.000 25.63993 47 THR B C 1
ATOM 2498 O O . THR B 1 47 ? 151.03108 196.91357 44.46715 1.000 27.84375 47 THR B O 1
ATOM 2502 N N . VAL B 1 48 ? 149.08304 197.63945 45.29959 1.000 24.11955 48 VAL B N 1
ATOM 2503 C CA . VAL B 1 48 ? 148.30984 197.34536 44.09383 1.000 20.34354 48 VAL B CA 1
ATOM 2504 C C . VAL B 1 48 ? 147.97623 198.66452 43.41640 1.000 22.94259 48 VAL B C 1
ATOM 2505 O O . VAL B 1 48 ? 147.43517 199.55943 44.07305 1.000 23.21113 48 VAL B O 1
ATOM 2509 N N . PRO B 1 49 ? 148.27167 198.83141 42.11791 1.000 21.35863 49 PRO B N 1
ATOM 2510 C CA . PRO B 1 49 ? 147.93192 200.09459 41.43944 1.000 25.25344 49 PRO B CA 1
ATOM 2511 C C . PRO B 1 49 ? 146.43444 200.37307 41.48514 1.000 28.46449 49 PRO B C 1
ATOM 2512 O O . PRO B 1 49 ? 145.60387 199.46380 41.38257 1.000 30.04487 49 PRO B O 1
ATOM 2516 N N . ALA B 1 50 ? 146.09861 201.65364 41.63056 1.000 25.52970 50 ALA B N 1
ATOM 2517 C CA . ALA B 1 50 ? 144.70150 202.06339 41.70686 1.000 28.74045 50 ALA B CA 1
ATOM 2518 C C . ALA B 1 50 ? 143.93605 201.75491 40.42361 1.000 33.35858 50 ALA B C 1
ATOM 2519 O O . ALA B 1 50 ? 142.72884 201.50174 40.47551 1.000 30.36408 50 ALA B O 1
ATOM 2521 N N . ASP B 1 51 ? 144.60083 201.79162 39.26765 1.000 30.15052 51 ASP B N 1
ATOM 2522 C CA . ASP B 1 51 ? 143.94436 201.52426 37.99108 1.000 31.27050 51 ASP B CA 1
ATOM 2523 C C . ASP B 1 51 ? 143.96808 200.05401 37.61171 1.000 30.43654 51 ASP B C 1
ATOM 2524 O O . ASP B 1 51 ? 143.52501 199.70589 36.51300 1.000 28.21905 51 ASP B O 1
ATOM 2529 N N . ALA B 1 52 ? 144.51795 199.18997 38.45234 1.000 24.33966 52 ALA B N 1
ATOM 2530 C CA . ALA B 1 52 ? 144.68902 197.80232 38.05001 1.000 21.68229 52 ALA B CA 1
ATOM 2531 C C . ALA B 1 52 ? 143.33417 197.10677 37.94485 1.000 28.80593 52 ALA B C 1
ATOM 2532 O O . ALA B 1 52 ? 142.42497 1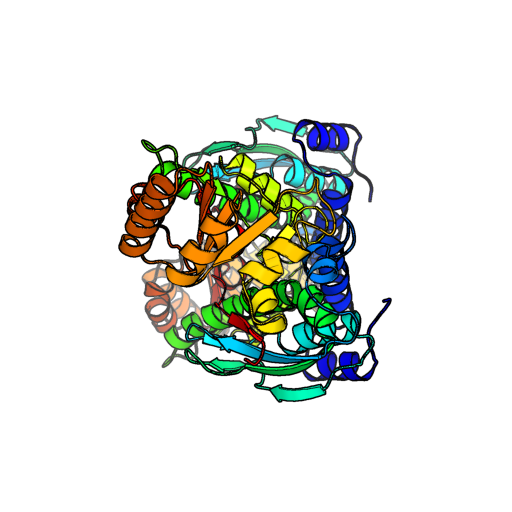97.35872 38.74341 1.000 23.86519 52 ALA B O 1
ATOM 2534 N N . VAL B 1 53 ? 143.20781 196.23733 36.93775 1.000 26.71748 53 VAL B N 1
ATOM 2535 C CA . VAL B 1 53 ? 142.00388 195.45973 36.65715 1.000 26.37823 53 VAL B CA 1
ATOM 2536 C C . VAL B 1 53 ? 142.43796 194.01421 36.46636 1.000 29.65557 53 VAL B C 1
ATOM 2537 O O . VAL B 1 53 ? 143.51983 193.76184 35.92952 1.000 25.76977 53 VAL B O 1
ATOM 2541 N N . THR B 1 54 ? 141.62578 193.06353 36.93540 1.000 26.05113 54 THR B N 1
ATOM 2542 C CA . THR B 1 54 ? 141.97817 191.65944 36.76222 1.000 24.59494 54 THR B CA 1
ATOM 2543 C C . THR B 1 54 ? 140.73107 190.78487 36.65075 1.000 28.25168 54 THR B C 1
ATOM 2544 O O . THR B 1 54 ? 139.65871 191.11041 37.17043 1.000 24.92806 54 THR B O 1
ATOM 2548 N N . GLU B 1 55 ? 140.89445 189.66772 35.95893 1.000 26.89456 55 GLU B N 1
ATOM 2549 C CA . GLU B 1 55 ? 139.93516 188.58346 35.98687 1.000 28.48310 55 GLU B CA 1
ATOM 2550 C C . GLU B 1 55 ? 140.25892 187.68345 37.16884 1.000 30.24306 55 GLU B C 1
ATOM 2551 O O . GLU B 1 55 ? 141.42269 187.53231 37.55110 1.000 30.58657 55 GLU B O 1
ATOM 2557 N N . ALA B 1 56 ? 139.21500 187.10912 37.76154 1.000 25.65440 56 ALA B N 1
ATOM 2558 C CA . ALA B 1 56 ? 139.34182 186.27718 38.94712 1.000 27.83758 56 ALA B CA 1
ATOM 2559 C C . ALA B 1 56 ? 138.40516 185.08484 38.81171 1.000 30.44027 56 ALA B C 1
ATOM 2560 O O . ALA B 1 56 ? 137.32681 185.18367 38.21789 1.000 29.24701 56 ALA B O 1
ATOM 2562 N N . VAL B 1 57 ? 138.82782 183.96000 39.37361 1.000 24.51392 57 VAL B N 1
ATOM 2563 C CA . VAL B 1 57 ? 138.11389 182.69771 39.26833 1.000 26.62981 57 VAL B CA 1
ATOM 2564 C C . VAL B 1 57 ? 137.82034 182.18605 40.67254 1.000 26.51416 57 VAL B C 1
ATOM 2565 O O . VAL B 1 57 ? 138.73063 182.07881 41.50255 1.000 27.57419 57 VAL B O 1
ATOM 2569 N N . VAL B 1 58 ? 136.55442 181.88454 40.94010 1.000 23.01584 58 VAL B N 1
ATOM 2570 C CA . VAL B 1 58 ? 136.17544 181.13182 42.13000 1.000 27.28902 58 VAL B CA 1
ATOM 2571 C C . VAL B 1 58 ? 136.14728 179.65527 41.74849 1.000 24.45639 58 VAL B C 1
ATOM 2572 O O . VAL B 1 58 ? 135.38691 179.25092 40.86167 1.000 23.66385 58 VAL B O 1
ATOM 2576 N N . ALA B 1 59 ? 136.97606 178.84757 42.40192 1.000 23.42944 59 ALA B N 1
ATOM 2577 C CA . ALA B 1 59 ? 137.04870 177.42720 42.08002 1.000 27.27383 59 ALA B CA 1
ATOM 2578 C C . ALA B 1 59 ? 137.03223 176.58615 43.34833 1.000 27.76449 59 ALA B C 1
ATOM 2579 O O . ALA B 1 59 ? 137.53308 176.99655 44.39845 1.000 27.91305 59 ALA B O 1
ATOM 2581 N N . SER B 1 60 ? 136.44894 175.39788 43.23941 1.000 29.04858 60 SER B N 1
ATOM 2582 C CA . SER B 1 60 ? 136.37469 174.49587 44.37855 1.000 33.10504 60 SER B CA 1
ATOM 2583 C C . SER B 1 60 ? 137.64273 173.66460 44.48760 1.000 32.64954 60 SER B C 1
ATOM 2584 O O . SER B 1 60 ? 138.17205 173.17943 43.48412 1.000 33.56747 60 SER B O 1
ATOM 2587 N N . ARG B 1 61 ? 138.14095 173.51629 45.71064 1.000 27.97079 61 ARG B N 1
ATOM 2588 C CA . ARG B 1 61 ? 139.22000 172.57424 45.96365 1.000 33.07283 61 ARG B CA 1
ATOM 2589 C C . ARG B 1 61 ? 138.71080 171.19782 46.36700 1.000 38.64949 61 ARG B C 1
ATOM 2590 O O . ARG B 1 61 ? 139.49877 170.24768 46.39074 1.000 35.01299 61 ARG B O 1
ATOM 2598 N N . GLN B 1 62 ? 137.43047 171.06608 46.68519 1.000 34.02737 62 GLN B N 1
ATOM 2599 C CA . GLN B 1 62 ? 136.87390 169.82479 47.19491 1.000 33.65955 62 GLN B CA 1
ATOM 2600 C C . GLN B 1 62 ? 135.54897 169.55845 46.48684 1.000 32.84910 62 GLN B C 1
ATOM 2601 O O . GLN B 1 62 ? 134.94480 170.48051 45.93565 1.000 34.04908 62 GLN B O 1
ATOM 2607 N N . PRO B 1 63 ? 135.09139 168.30451 46.47826 1.000 31.12477 63 PRO B N 1
ATOM 2608 C CA . PRO B 1 63 ? 133.76639 168.02654 45.90623 1.000 33.55481 63 PRO B CA 1
ATOM 2609 C C . PRO B 1 63 ? 132.66225 168.49829 46.84195 1.000 32.52275 63 PRO B C 1
ATOM 2610 O O . PRO B 1 63 ? 132.76767 168.38030 48.06549 1.000 30.91483 63 PRO B O 1
ATOM 2614 N N . GLY B 1 64 ? 131.59685 169.03382 46.25985 1.000 30.91005 64 GLY B N 1
ATOM 2615 C CA . GLY B 1 64 ? 130.47251 169.46137 47.07067 1.000 27.55130 64 GLY B CA 1
ATOM 2616 C C . GLY B 1 64 ? 129.39743 170.08729 46.21446 1.000 31.51796 64 GLY B C 1
ATOM 2617 O O . GLY B 1 64 ? 129.40259 169.97236 44.98519 1.000 34.01618 64 GLY B O 1
ATOM 2618 N N . VAL B 1 65 ? 128.46975 170.75623 46.89301 1.000 23.06044 65 VAL B N 1
ATOM 2619 C CA . VAL B 1 65 ? 127.33338 171.41750 46.26797 1.000 20.42262 65 VAL B CA 1
ATOM 2620 C C . VAL B 1 65 ? 127.48533 172.92024 46.46756 1.000 26.06507 65 VAL B C 1
ATOM 2621 O O . VAL B 1 65 ? 127.78319 173.37937 47.57824 1.000 22.59116 65 VAL B O 1
ATOM 2625 N N . LEU B 1 66 ? 127.26852 173.68283 45.39808 1.000 21.81407 66 LEU B N 1
ATOM 2626 C CA . LEU B 1 66 ? 127.37372 175.13485 45.45113 1.000 18.94766 66 LEU B CA 1
ATOM 2627 C C . LEU B 1 66 ? 126.11041 175.76162 46.03109 1.000 24.12370 66 LEU B C 1
ATOM 2628 O O . LEU B 1 66 ? 124.99147 175.33046 45.72818 1.000 22.88098 66 LEU B O 1
ATOM 2633 N N . ALA B 1 67 ? 126.29545 176.79255 46.86326 1.000 19.64079 67 ALA B N 1
ATOM 2634 C CA . ALA B 1 67 ? 125.17857 177.58804 47.34753 1.000 19.15603 67 ALA B CA 1
ATOM 2635 C C . ALA B 1 67 ? 125.70123 178.95304 47.77853 1.000 19.13758 67 ALA B C 1
ATOM 2636 O O . ALA B 1 67 ? 126.77979 179.05150 48.36057 1.000 22.55545 67 ALA B O 1
ATOM 2638 N N . GLY B 1 68 ? 124.93456 180.00126 47.48203 1.000 19.67709 68 GLY B N 1
ATOM 2639 C CA . GLY B 1 68 ? 125.30371 181.35382 47.84898 1.000 18.94827 68 GLY B CA 1
ATOM 2640 C C . GLY B 1 68 ? 125.89698 182.20859 46.74286 1.000 20.77425 68 GLY B C 1
ATOM 2641 O O . GLY B 1 68 ? 126.25155 183.36177 47.00987 1.000 21.08077 68 GLY B O 1
ATOM 2642 N N . LEU B 1 69 ? 126.00853 181.69429 45.51642 1.000 20.56535 69 LEU B N 1
ATOM 2643 C CA . LEU B 1 69 ? 126.64781 182.46713 44.44922 1.000 20.50612 69 LEU B CA 1
ATOM 2644 C C . LEU B 1 69 ? 125.95090 183.79422 44.14756 1.000 19.50126 69 LEU B C 1
ATOM 2645 O O . LEU B 1 69 ? 126.65876 184.80863 44.00877 1.000 21.22488 69 LEU B O 1
ATOM 2650 N N . PRO B 1 70 ? 124.61610 183.88523 44.07499 1.000 21.96401 70 PRO B N 1
ATOM 2651 C CA . PRO B 1 70 ? 124.00296 185.21042 43.90841 1.000 20.57177 70 PRO B CA 1
ATOM 2652 C C . PRO B 1 70 ? 124.31526 186.16845 45.04943 1.000 24.16566 70 PRO B C 1
ATOM 2653 O O . PRO B 1 70 ? 124.37072 187.38084 44.82233 1.000 20.95150 70 PRO B O 1
ATOM 2657 N N . VAL B 1 71 ? 124.51179 185.66781 46.27201 1.000 22.47640 71 VAL B N 1
ATOM 2658 C CA . VAL B 1 71 ? 124.84984 186.55793 47.37663 1.000 17.36747 71 VAL B CA 1
ATOM 2659 C C . VAL B 1 71 ? 126.28942 187.03808 47.24888 1.000 21.07680 71 VAL B C 1
ATOM 2660 O O . VAL B 1 71 ? 126.58232 188.21636 47.48319 1.000 19.88887 71 VAL B O 1
ATOM 2664 N N . ALA B 1 72 ? 127.21198 186.13984 46.88574 1.000 15.12799 72 ALA B N 1
ATOM 2665 C CA . ALA B 1 72 ? 128.58615 186.56712 46.63785 1.000 20.79748 72 ALA B CA 1
ATOM 2666 C C . ALA B 1 72 ? 128.64723 187.64013 45.55123 1.000 20.62015 72 ALA B C 1
ATOM 2667 O O . ALA B 1 72 ? 129.40080 188.61182 45.67099 1.000 22.83168 72 ALA B O 1
ATOM 2669 N N . LEU B 1 73 ? 127.83567 187.50803 44.50214 1.000 22.32127 73 LEU B N 1
ATOM 2670 C CA . LEU B 1 73 ? 127.81663 188.54209 43.46605 1.000 22.54321 73 LEU B CA 1
ATOM 2671 C C . LEU B 1 73 ? 127.22228 189.84616 43.97634 1.000 27.18490 73 LEU B C 1
ATOM 2672 O O . LEU B 1 73 ? 127.63649 190.92266 43.53233 1.000 24.92358 73 LEU B O 1
ATOM 2677 N N . ALA B 1 74 ? 126.26202 189.77889 44.90406 1.000 21.06432 74 ALA B N 1
ATOM 2678 C CA . ALA B 1 74 ? 125.74699 191.00173 45.50905 1.000 21.62750 74 ALA B CA 1
ATOM 2679 C C . ALA B 1 74 ? 126.82956 191.72959 46.29552 1.000 23.90896 74 ALA B C 1
ATOM 2680 O O . ALA B 1 74 ? 126.85744 192.96628 46.31912 1.000 21.32185 74 ALA B O 1
ATOM 2682 N N . VAL B 1 75 ? 127.70371 190.98177 46.98360 1.000 22.72074 75 VAL B N 1
ATOM 2683 C CA . VAL B 1 75 ? 128.85113 191.59910 47.65528 1.000 18.43418 75 VAL B CA 1
ATOM 2684 C C . VAL B 1 75 ? 129.69576 192.37429 46.64885 1.000 20.53935 75 VAL B C 1
ATOM 2685 O O . VAL B 1 75 ? 130.04560 193.54069 46.86130 1.000 21.73586 75 VAL B O 1
ATOM 2689 N N . LEU B 1 76 ? 130.06629 191.71626 45.55249 1.000 19.40179 76 LEU B N 1
ATOM 2690 C CA . LEU B 1 76 ? 130.92066 192.34849 44.55742 1.000 21.42306 76 LEU B CA 1
ATOM 2691 C C . LEU B 1 76 ? 130.22182 193.54712 43.91919 1.000 24.57177 76 LEU B C 1
ATOM 2692 O O . LEU B 1 76 ? 130.84921 194.58656 43.68084 1.000 21.84882 76 LEU B O 1
ATOM 2697 N N . ASP B 1 77 ? 128.91758 193.41835 43.65145 1.000 22.55686 77 ASP B N 1
ATOM 2698 C CA . ASP B 1 77 ? 128.12610 194.52961 43.11787 1.000 27.89069 77 ASP B CA 1
ATOM 2699 C C . ASP B 1 77 ? 128.21959 195.75656 44.02791 1.000 27.64545 77 ASP B C 1
ATOM 2700 O O . ASP B 1 77 ? 128.55433 196.85425 43.57356 1.000 28.29332 77 ASP B O 1
ATOM 2705 N N . LEU B 1 78 ? 127.96701 195.57626 45.32866 1.000 26.35691 78 LEU B N 1
ATOM 2706 C CA . LEU B 1 78 ? 128.08208 196.67572 46.28192 1.000 23.45315 78 LEU B CA 1
ATOM 2707 C C . LEU B 1 78 ? 129.47802 197.29211 46.28254 1.000 26.34531 78 LEU B C 1
ATOM 2708 O O . LEU B 1 78 ? 129.62655 198.51877 46.27910 1.000 30.57438 78 LEU B O 1
ATOM 2713 N N . VAL B 1 79 ? 130.51829 196.46054 46.35737 1.000 26.52615 79 VAL B N 1
ATOM 2714 C CA . VAL B 1 79 ? 131.86402 196.99911 46.54333 1.000 24.25871 79 VAL B CA 1
ATOM 2715 C C . VAL B 1 79 ? 132.31481 197.77002 45.30395 1.000 26.67080 79 VAL B C 1
ATOM 2716 O O . VAL B 1 79 ? 132.97444 198.80631 45.41618 1.000 26.54401 79 VAL B O 1
ATOM 2720 N N . THR B 1 80 ? 131.97334 197.27935 44.11212 1.000 24.77280 80 THR B N 1
ATOM 2721 C CA . THR B 1 80 ? 132.37245 197.91216 42.86044 1.000 30.11582 80 THR B CA 1
ATOM 2722 C C . THR B 1 80 ? 131.39981 198.97984 42.37385 1.000 29.82627 80 THR B C 1
ATOM 2723 O O . THR B 1 80 ? 131.67574 199.61519 41.35432 1.000 32.65290 80 THR B O 1
ATOM 2727 N N . GLY B 1 81 ? 130.26423 199.16617 43.04191 1.000 30.03920 81 GLY B N 1
ATOM 2728 C CA . GLY B 1 81 ? 129.20324 199.99012 42.49219 1.000 22.43772 81 GLY B CA 1
ATOM 2729 C C . GLY B 1 81 ? 128.68505 199.51775 41.14979 1.000 31.89876 81 GLY B C 1
ATOM 2730 O O . GLY B 1 81 ? 128.31317 200.34324 40.31222 1.000 35.00908 81 GLY B O 1
ATOM 2731 N N . GLY B 1 82 ? 128.65064 198.20641 40.91260 1.000 29.09975 82 GLY B N 1
ATOM 2732 C CA . GLY B 1 82 ? 128.16381 197.68583 39.65140 1.000 22.90666 82 GLY B CA 1
ATOM 2733 C C . GLY B 1 82 ? 129.20032 197.55551 38.55569 1.000 30.82728 82 GLY B C 1
ATOM 2734 O O . GLY B 1 82 ? 128.87205 197.05762 37.47114 1.000 31.59123 82 GLY B O 1
ATOM 2735 N N . ARG B 1 83 ? 130.44767 197.95846 38.79852 1.000 27.28474 83 ARG B N 1
ATOM 2736 C CA . ARG B 1 83 ? 131.48534 197.88807 37.76839 1.000 26.56452 83 ARG B CA 1
ATOM 2737 C C . ARG B 1 83 ? 132.19683 196.54034 37.85208 1.000 26.82763 83 ARG B C 1
ATOM 2738 O O . ARG B 1 83 ? 133.28091 196.39956 38.42031 1.000 28.30520 83 ARG B O 1
ATOM 2746 N N . PHE B 1 84 ? 131.57017 195.52983 37.26134 1.000 26.73331 84 PHE B N 1
ATOM 2747 C CA . PHE B 1 84 ? 132.17621 194.21150 37.18532 1.000 26.25413 84 PHE B CA 1
ATOM 2748 C C . PHE B 1 84 ? 131.53427 193.46484 36.02896 1.000 25.69118 84 PHE B C 1
ATOM 2749 O O . PHE B 1 84 ? 130.38793 193.73356 35.67386 1.000 29.98519 84 PHE B O 1
ATOM 2757 N N . GLU B 1 85 ? 132.27741 192.52259 35.45368 1.000 24.29270 85 GLU B N 1
ATOM 2758 C CA . GLU B 1 85 ? 131.80140 191.72229 34.33090 1.000 34.54393 85 GLU B CA 1
ATOM 2759 C C . GLU B 1 85 ? 131.81882 190.25045 34.71655 1.000 30.54698 85 GLU B C 1
ATOM 2760 O O . GLU B 1 85 ? 132.83748 189.75041 35.19762 1.000 33.19483 85 GLU B O 1
ATOM 2766 N N . VAL B 1 86 ? 130.71667 189.54953 34.47667 1.000 29.22404 86 VAL B N 1
ATOM 2767 C CA . VAL B 1 86 ? 130.65462 188.10597 34.68801 1.000 28.11403 86 VAL B CA 1
ATOM 2768 C C . VAL B 1 86 ? 130.85622 187.42642 33.34283 1.000 28.90818 86 VAL B C 1
ATOM 2769 O O . VAL B 1 86 ? 130.11375 187.69021 32.39220 1.000 33.00489 86 VAL B O 1
ATOM 2773 N N . ALA B 1 87 ? 131.85517 186.54933 33.26403 1.000 27.61959 87 ALA B N 1
ATOM 2774 C CA . ALA B 1 87 ? 132.10378 185.74709 32.07551 1.000 31.35440 87 ALA B CA 1
ATOM 2775 C C . ALA B 1 87 ? 131.55481 184.33300 32.16895 1.000 31.58786 87 ALA B C 1
ATOM 2776 O O . ALA B 1 87 ? 131.24526 183.73786 31.13418 1.000 31.09660 87 ALA B O 1
ATOM 2778 N N A GLU B 1 88 ? 131.48343 183.76088 33.37046 0.463 29.07825 88 GLU B N 1
ATOM 2779 N N B GLU B 1 88 ? 131.36279 183.80824 33.37647 0.537 29.08380 88 GLU B N 1
ATOM 2780 C CA A GLU B 1 88 ? 131.07912 182.37475 33.57410 0.463 28.44325 88 GLU B CA 1
ATOM 2781 C CA B GLU B 1 88 ? 131.01423 182.40358 33.52158 0.537 28.28253 88 GLU B CA 1
ATOM 2782 C C A GLU B 1 88 ? 130.42671 182.28046 34.94346 0.463 29.75526 88 GLU B C 1
ATOM 2783 C C B GLU B 1 88 ? 130.54080 182.14871 34.94455 0.537 29.83419 88 GLU B C 1
ATOM 2784 O O A GLU B 1 88 ? 130.77368 183.03759 35.85430 0.463 27.28276 88 GLU B O 1
ATOM 2785 O O B GLU B 1 88 ? 131.14117 182.65622 35.89515 0.537 27.08854 88 GLU B O 1
ATOM 2796 N N . CYS B 1 89 ? 129.47900 181.35406 35.08591 1.000 23.47279 89 CYS B N 1
ATOM 2797 C CA . CYS B 1 89 ? 128.94468 181.06113 36.40912 1.000 29.61251 89 CYS B CA 1
ATOM 2798 C C . CYS B 1 89 ? 128.19184 179.73915 36.39203 1.000 29.75445 89 CYS B C 1
ATOM 2799 O O . CYS B 1 89 ? 127.48811 179.42775 35.42989 1.000 26.96702 89 CYS B O 1
ATOM 2802 N N . ARG B 1 90 ? 128.36338 178.96493 37.45997 1.000 25.72034 90 ARG B N 1
ATOM 2803 C CA . ARG B 1 90 ? 127.49755 177.83712 37.75417 1.000 25.51295 90 ARG B CA 1
ATOM 2804 C C . ARG B 1 90 ? 126.30709 178.30301 38.58851 1.000 27.17836 90 ARG B C 1
ATOM 2805 O O . ARG B 1 90 ? 126.24236 179.44614 39.04480 1.000 30.31098 90 ARG B O 1
ATOM 2813 N N . ALA B 1 91 ? 125.35075 177.40377 38.77777 1.000 25.95818 91 ALA B N 1
ATOM 2814 C CA . ALA B 1 91 ? 124.13580 177.69664 39.51964 1.000 23.25356 91 ALA B CA 1
ATOM 2815 C C . ALA B 1 91 ? 124.18355 177.03949 40.89293 1.000 23.89797 91 ALA B C 1
ATOM 2816 O O . ALA B 1 91 ? 124.73975 175.94845 41.05502 1.000 22.17290 91 ALA B O 1
ATOM 2818 N N . ASP B 1 92 ? 123.59494 177.71860 41.88318 1.000 26.06639 92 ASP B N 1
ATOM 2819 C CA . ASP B 1 92 ? 123.41573 177.12339 43.20663 1.000 25.79701 92 ASP B CA 1
ATOM 2820 C C . ASP B 1 92 ? 122.70869 175.77642 43.07888 1.000 24.95785 92 ASP B C 1
ATOM 2821 O O . ASP B 1 92 ? 121.73238 175.63607 42.33797 1.000 23.15562 92 ASP B O 1
ATOM 2826 N N . GLY B 1 93 ? 123.21530 174.78123 43.79213 1.000 24.62949 93 GLY B N 1
ATOM 2827 C CA . GLY B 1 93 ? 122.70289 173.42945 43.68475 1.000 25.57533 93 GLY B CA 1
ATOM 2828 C C . GLY B 1 93 ? 123.46991 172.54276 42.72344 1.000 30.08079 93 GLY B C 1
ATOM 2829 O O . GLY B 1 93 ? 123.29992 171.32253 42.77349 1.000 28.53875 93 GLY B O 1
ATOM 2830 N N . ASP B 1 94 ? 124.30600 173.11809 41.85553 1.000 28.80989 94 ASP B N 1
ATOM 2831 C CA . ASP B 1 94 ? 125.18857 172.32129 41.01145 1.000 27.01587 94 ASP B CA 1
ATOM 2832 C C . ASP B 1 94 ? 126.21008 171.56458 41.84824 1.000 31.18405 94 ASP B C 1
ATOM 2833 O O . ASP B 1 94 ? 126.71936 172.06525 42.85615 1.000 31.34476 94 ASP B O 1
ATOM 2838 N N . ARG B 1 95 ? 126.52365 170.35659 41.41015 1.000 32.34047 95 ARG B N 1
ATOM 2839 C CA . ARG B 1 95 ? 127.57812 169.57418 42.02876 1.000 28.46273 95 ARG B CA 1
ATOM 2840 C C . ARG B 1 95 ? 128.91134 170.01256 41.43928 1.000 35.68695 95 ARG B C 1
ATOM 2841 O O . ARG B 1 95 ? 129.03866 170.15529 40.22209 1.000 36.65757 95 ARG B O 1
ATOM 2849 N N . LEU B 1 96 ? 129.89222 170.26230 42.29735 1.000 34.20417 96 LEU B N 1
ATOM 2850 C CA . LEU B 1 96 ? 131.21879 170.66992 41.86736 1.000 34.63455 96 LEU B CA 1
ATOM 2851 C C . LEU B 1 96 ? 132.22230 169.60653 42.26965 1.000 32.97810 96 LEU B C 1
ATOM 2852 O O . LEU B 1 96 ? 132.05977 168.94802 43.29752 1.000 33.70498 96 LEU B O 1
ATOM 2857 N N . GLY B 1 97 ? 133.26827 169.45915 41.45405 1.000 35.98366 97 GLY B N 1
ATOM 2858 C CA . GLY B 1 97 ? 134.42101 168.66286 41.80697 1.000 34.87377 97 GLY B CA 1
ATOM 2859 C C . GLY B 1 97 ? 135.64593 169.54562 41.93522 1.000 34.75668 97 GLY B C 1
ATOM 2860 O O . GLY B 1 97 ? 135.59653 170.74359 41.63873 1.000 36.00259 97 GLY B O 1
ATOM 2861 N N . PRO B 1 98 ? 136.76712 168.98106 42.38637 1.000 36.49921 98 PRO B N 1
ATOM 2862 C CA . PRO B 1 98 ? 137.97461 169.79854 42.56501 1.000 36.21927 98 PRO B CA 1
ATOM 2863 C C . PRO B 1 98 ? 138.40791 170.43874 41.25361 1.000 37.55771 98 PRO B C 1
ATOM 2864 O O . PRO B 1 98 ? 138.41610 169.80105 40.19939 1.000 37.09356 98 PRO B O 1
ATOM 2868 N N . GLY B 1 99 ? 138.73743 171.72772 41.32554 1.000 34.81212 99 GLY B N 1
ATOM 2869 C CA . GLY B 1 99 ? 139.11131 172.48691 40.15607 1.000 31.95683 99 GLY B CA 1
ATOM 2870 C C . GLY B 1 99 ? 137.96712 173.03214 39.32932 1.000 34.48491 99 GLY B C 1
ATOM 2871 O O . GLY B 1 99 ? 138.21121 173.87738 38.45613 1.000 33.12515 99 GLY B O 1
ATOM 2872 N N . ASP B 1 100 ? 136.72868 172.59147 39.55549 1.000 30.13186 100 ASP B N 1
ATOM 2873 C CA . ASP B 1 100 ? 135.61744 173.16119 38.80107 1.000 30.85425 100 ASP B CA 1
ATOM 2874 C C . ASP B 1 100 ? 135.46441 174.64350 39.12032 1.000 34.61789 100 ASP B C 1
ATOM 2875 O O . ASP B 1 100 ? 135.58962 175.06666 40.27310 1.000 31.86521 100 ASP B O 1
ATOM 2880 N N . VAL B 1 101 ? 135.16714 175.42220 38.08632 1.000 27.97223 101 VAL B N 1
ATOM 2881 C CA . VAL B 1 101 ? 135.07184 176.87212 38.17720 1.000 30.98059 101 VAL B CA 1
ATOM 2882 C C . VAL B 1 101 ? 133.61946 177.24544 38.44492 1.000 31.10010 101 VAL B C 1
ATOM 2883 O O . VAL B 1 101 ? 132.74406 176.98708 37.61372 1.000 30.45754 101 VAL B O 1
ATOM 2887 N N . ALA B 1 102 ? 133.35922 177.85959 39.60704 1.000 25.18367 102 ALA B N 1
ATOM 2888 C CA . ALA B 1 102 ? 132.00697 178.29750 39.92505 1.000 25.51946 102 ALA B CA 1
ATOM 2889 C C . ALA B 1 102 ? 131.68593 179.65925 39.33904 1.000 24.73929 102 ALA B C 1
ATOM 2890 O O . ALA B 1 102 ? 130.50763 179.96894 39.13482 1.000 22.93578 102 ALA B O 1
ATOM 2892 N N . LEU B 1 103 ? 132.69905 180.47955 39.07400 1.000 22.97266 103 LEU B N 1
ATOM 2893 C CA . LEU B 1 103 ? 132.46550 181.87421 38.73917 1.000 18.81256 103 LEU B CA 1
ATOM 2894 C C . LEU B 1 103 ? 133.73556 182.44754 38.13482 1.000 24.04711 103 LEU B C 1
ATOM 2895 O O . LEU B 1 103 ? 134.82967 182.15273 38.61452 1.000 22.44622 103 LEU B O 1
ATOM 2900 N N . ARG B 1 104 ? 133.57945 183.27492 37.09562 1.000 22.99103 104 ARG B N 1
ATOM 2901 C CA . ARG B 1 104 ? 134.68413 184.01294 36.48961 1.000 27.79656 104 ARG B CA 1
ATOM 2902 C C . ARG B 1 104 ? 134.23620 185.45280 36.28407 1.000 25.94129 104 ARG B C 1
ATOM 2903 O O . ARG B 1 104 ? 133.25262 185.70518 35.58122 1.000 25.30561 104 ARG B O 1
ATOM 2911 N N . VAL B 1 105 ? 134.93463 186.39321 36.91994 1.000 24.67032 105 VAL B N 1
ATOM 2912 C CA . VAL B 1 105 ? 134.53647 187.79542 36.93820 1.000 23.98044 105 VAL B CA 1
ATOM 2913 C C . VAL B 1 105 ? 135.74824 188.66799 36.63780 1.000 25.76295 105 VAL B C 1
ATOM 2914 O O . VAL B 1 105 ? 136.89777 188.27900 36.84876 1.000 27.55190 105 VAL B O 1
ATOM 2918 N N . THR B 1 106 ? 135.46964 189.88365 36.18497 1.000 21.27416 106 THR B N 1
ATOM 2919 C CA . THR B 1 106 ? 136.49368 190.89559 35.97126 1.000 22.96494 106 THR B CA 1
ATOM 2920 C C . THR B 1 106 ? 136.08551 192.14329 36.73730 1.000 25.60919 106 THR B C 1
ATOM 2921 O O . THR B 1 106 ? 134.93244 192.57473 36.64619 1.000 27.42210 106 THR B O 1
ATOM 2925 N N . ALA B 1 107 ? 137.01336 192.70516 37.50732 1.000 23.75494 107 ALA B N 1
ATOM 2926 C CA . ALA B 1 107 ? 136.74439 193.93538 38.24074 1.000 20.53780 107 ALA B CA 1
ATOM 2927 C C . ALA B 1 107 ? 138.07183 194.59405 38.58701 1.000 24.74618 107 ALA B C 1
ATOM 2928 O O . ALA B 1 107 ? 139.13928 194.00025 38.42653 1.000 24.95089 107 ALA B O 1
ATOM 2930 N N . ALA B 1 108 ? 137.98998 195.84191 39.05170 1.000 21.57801 108 ALA B N 1
ATOM 2931 C CA . ALA B 1 108 ? 139.15846 196.53176 39.59201 1.000 26.64966 108 ALA B CA 1
ATOM 2932 C C . ALA B 1 108 ? 139.82295 195.68594 40.67481 1.000 27.52374 108 ALA B C 1
ATOM 2933 O O . ALA B 1 108 ? 139.15257 195.14297 41.55990 1.000 23.34626 108 ALA B O 1
ATOM 2935 N N . THR B 1 109 ? 141.14930 195.57888 40.60157 1.000 24.94387 109 THR B N 1
ATOM 2936 C CA . THR B 1 109 ? 141.86063 194.65528 41.47365 1.000 23.03106 109 THR B CA 1
ATOM 2937 C C . THR B 1 109 ? 141.68073 195.01830 42.94375 1.000 23.32622 109 THR B C 1
ATOM 2938 O O . THR B 1 109 ? 141.41953 194.14116 43.77465 1.000 20.84538 109 THR B O 1
ATOM 2942 N N . ARG B 1 110 ? 141.78876 196.30337 43.28546 1.000 19.78262 110 ARG B N 1
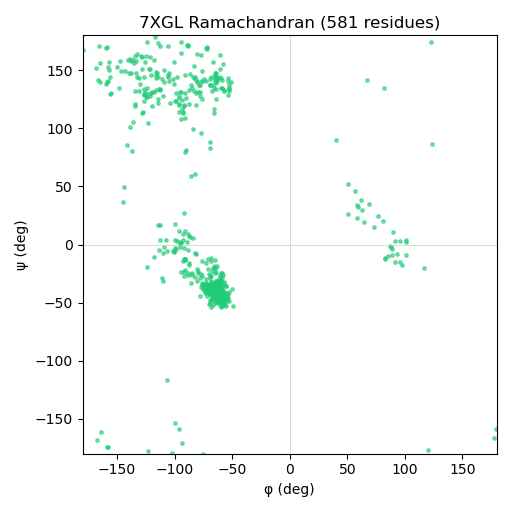ATOM 2943 C CA . ARG B 1 110 ? 141.60678 196.69142 44.67976 1.000 20.14646 110 ARG B CA 1
ATOM 2944 C C . ARG B 1 110 ? 140.21146 196.33849 45.17885 1.000 22.02977 110 ARG B C 1
ATOM 2945 O O . ARG B 1 110 ? 140.03296 195.99645 46.35434 1.000 21.72241 110 ARG B O 1
ATOM 2953 N N . GLU B 1 111 ? 139.20571 196.43220 44.30967 1.000 19.52778 111 GLU B N 1
ATOM 2954 C CA . GLU B 1 111 ? 137.85234 196.13613 44.76212 1.000 20.61276 111 GLU B CA 1
ATOM 2955 C C . GLU B 1 111 ? 137.63696 194.63868 44.94119 1.000 23.13221 111 GLU B C 1
ATOM 2956 O O . GLU B 1 111 ? 136.91707 194.23142 45.85608 1.000 23.30396 111 GLU B O 1
ATOM 2962 N N . LEU B 1 112 ? 138.26865 193.80567 44.11272 1.000 18.71882 112 LEU B N 1
ATOM 2963 C CA . LEU B 1 112 ? 138.20988 192.36784 44.35076 1.000 19.48061 112 LEU B CA 1
ATOM 2964 C C . LEU B 1 112 ? 138.88965 192.00573 45.66637 1.000 22.90180 112 LEU B C 1
ATOM 2965 O O . LEU B 1 112 ? 138.40707 191.13560 46.39926 1.000 20.32535 112 LEU B O 1
ATOM 2970 N N . LEU B 1 113 ? 140.01048 192.66550 45.98364 1.000 19.44535 113 LEU B N 1
ATOM 2971 C CA . LEU B 1 113 ? 140.72790 192.35040 47.21270 1.000 20.19209 113 LEU B CA 1
ATOM 2972 C C . LEU B 1 113 ? 139.94769 192.78304 48.45237 1.000 20.09865 113 LEU B C 1
ATOM 2973 O O . LEU B 1 113 ? 140.09258 192.17368 49.52106 1.000 20.31577 113 LEU B O 1
ATOM 2978 N N . VAL B 1 114 ? 139.12975 193.82978 48.34005 1.000 18.71604 114 VAL B N 1
ATOM 2979 C CA . VAL B 1 114 ? 138.24322 194.19145 49.44412 1.000 21.21636 114 VAL B CA 1
ATOM 2980 C C . VAL B 1 114 ? 137.07883 193.20673 49.54125 1.000 25.55067 114 VAL B C 1
ATOM 2981 O O . VAL B 1 114 ? 136.67180 192.81106 50.63959 1.000 21.77166 114 VAL B O 1
ATOM 2985 N N . ALA B 1 115 ? 136.53920 192.78361 48.39259 1.000 19.38537 115 ALA B N 1
ATOM 2986 C CA . ALA B 1 115 ? 135.32846 191.96937 48.36559 1.000 21.42096 115 ALA B CA 1
ATOM 2987 C C . ALA B 1 115 ? 135.57923 190.50145 48.70237 1.000 19.31200 115 ALA B C 1
ATOM 2988 O O . ALA B 1 115 ? 134.67575 189.83397 49.21817 1.000 19.29967 115 ALA B O 1
ATOM 2990 N N . GLU B 1 116 ? 136.77628 189.97724 48.42204 1.000 16.00955 116 GLU B N 1
ATOM 2991 C CA . GLU B 1 116 ? 136.90233 188.52941 48.25728 1.000 20.60726 116 GLU B CA 1
ATOM 2992 C C . GLU B 1 116 ? 136.64621 187.74975 49.54779 1.000 18.37506 116 GLU B C 1
ATOM 2993 O O . GLU B 1 116 ? 136.03659 186.67638 49.50194 1.000 19.59508 116 GLU B O 1
ATOM 2999 N N . ARG B 1 117 ? 137.11443 188.23002 50.70312 1.000 18.64378 117 ARG B N 1
ATOM 3000 C CA . ARG B 1 117 ? 136.97629 187.38326 51.88907 1.000 20.87666 117 ARG B CA 1
ATOM 3001 C C . ARG B 1 117 ? 135.52025 187.31908 52.34528 1.000 20.53786 117 ARG B C 1
ATOM 3002 O O . ARG B 1 117 ? 135.04715 186.25933 52.78088 1.000 20.07391 117 ARG B O 1
ATOM 3010 N N . THR B 1 118 ? 134.79165 188.43689 52.23762 1.000 17.18700 118 THR B N 1
ATOM 3011 C CA . THR B 1 118 ? 133.35471 188.42359 52.50974 1.000 19.53037 118 THR B CA 1
ATOM 3012 C C . THR B 1 118 ? 132.62357 187.48667 51.55234 1.000 21.35720 118 THR B C 1
ATOM 3013 O O . THR B 1 118 ? 131.76495 186.70237 51.97277 1.000 19.23859 118 THR B O 1
ATOM 3017 N N . MET B 1 119 ? 132.93619 187.57819 50.25018 1.000 20.10687 119 MET B N 1
ATOM 3018 C CA . MET B 1 119 ? 132.33957 186.67633 49.26466 1.000 19.69202 119 MET B CA 1
ATOM 3019 C C . MET B 1 119 ? 132.58638 185.21880 49.64058 1.000 19.30924 119 MET B C 1
ATOM 3020 O O . MET B 1 119 ? 131.66173 184.40066 49.63107 1.000 21.78140 119 MET B O 1
ATOM 3025 N N . LEU B 1 120 ? 133.83071 184.88913 49.99499 1.000 17.37521 120 LEU B N 1
ATOM 3026 C CA . LEU B 1 120 ? 134.20827 183.50552 50.28469 1.000 20.47155 120 LEU B CA 1
ATOM 3027 C C . LEU B 1 120 ? 133.67908 183.02606 51.64247 1.000 18.98679 120 LEU B C 1
ATOM 3028 O O . LEU B 1 120 ? 133.33140 181.85146 51.78398 1.000 17.57829 120 LEU B O 1
ATOM 3033 N N . ASN B 1 121 ? 133.64890 183.88954 52.66711 1.000 16.62008 121 ASN B N 1
ATOM 3034 C CA . ASN B 1 121 ? 133.04507 183.46678 53.93412 1.000 18.66000 121 ASN B CA 1
ATOM 3035 C C . ASN B 1 121 ? 131.58650 183.04631 53.73140 1.000 21.09915 121 ASN B C 1
ATOM 3036 O O . ASN B 1 121 ? 131.14652 182.01244 54.25776 1.000 21.00074 121 ASN B O 1
ATOM 3041 N N . LEU B 1 122 ? 130.82754 183.82526 52.95710 1.000 18.25136 122 LEU B N 1
ATOM 3042 C CA . LEU B 1 122 ? 129.44962 183.45726 52.63546 1.000 23.07610 122 LEU B CA 1
ATOM 3043 C C . LEU B 1 122 ? 129.40367 182.20299 51.77266 1.000 19.99887 122 LEU B C 1
ATOM 3044 O O . LEU B 1 122 ? 128.70522 181.23495 52.09614 1.000 17.70346 122 LEU B O 1
ATOM 3049 N N . LEU B 1 123 ? 130.15807 182.20101 50.67656 1.000 19.06499 123 LEU B N 1
ATOM 3050 C CA . LEU B 1 123 ? 130.09248 181.09997 49.72137 1.000 19.48495 123 LEU B CA 1
ATOM 3051 C C . LEU B 1 123 ? 130.53963 179.77875 50.34479 1.000 20.54165 123 LEU B C 1
ATOM 3052 O O . LEU B 1 123 ? 129.89872 178.73877 50.14510 1.000 20.67759 123 LEU B O 1
ATOM 3057 N N . CYS B 1 124 ? 131.63459 179.79036 51.10536 1.000 19.98579 124 CYS B N 1
ATOM 3058 C CA . CYS B 1 124 ? 132.12059 178.54515 51.69790 1.000 17.11076 124 CYS B CA 1
ATOM 3059 C C . CYS B 1 124 ? 131.17738 178.03524 52.78789 1.000 21.42895 124 CYS B C 1
ATOM 3060 O O . CYS B 1 124 ? 130.98640 176.82067 52.93732 1.000 18.57635 124 CYS B O 1
ATOM 3063 N N . HIS B 1 125 ? 130.56916 178.93775 53.55562 1.000 17.65115 125 HIS B N 1
ATOM 3064 C CA . HIS B 1 125 ? 129.64891 178.48217 54.59424 1.000 18.73275 125 HIS B CA 1
ATOM 3065 C C . HIS B 1 125 ? 128.38855 177.89289 53.97893 1.000 19.23153 125 HIS B C 1
ATOM 3066 O O . HIS B 1 125 ? 127.98377 176.76924 54.31408 1.000 18.20553 125 HIS B O 1
ATOM 3073 N N . LEU B 1 126 ? 127.76015 178.62637 53.05515 1.000 18.61240 126 LEU B N 1
ATOM 3074 C CA . LEU B 1 126 ? 126.48939 178.15340 52.51749 1.000 15.30554 126 LEU B CA 1
ATOM 3075 C C . LEU B 1 126 ? 126.67860 176.89309 51.67649 1.000 18.19572 126 LEU B C 1
ATOM 3076 O O . LEU B 1 126 ? 125.87983 175.95731 51.78581 1.000 18.27998 126 LEU B O 1
ATOM 3081 N N . SER B 1 127 ? 127.74033 176.83523 50.85637 1.000 15.15489 127 SER B N 1
ATOM 3082 C CA . SER B 1 127 ? 128.05449 175.59831 50.13671 1.000 19.68160 127 SER B CA 1
ATOM 3083 C C . SER B 1 127 ? 128.36134 174.45099 51.10222 1.000 18.89117 127 SER B C 1
ATOM 3084 O O . SER B 1 127 ? 128.04891 173.29526 50.80810 1.000 19.81088 127 SER B O 1
ATOM 3087 N N . GLY B 1 128 ? 128.96577 174.75079 52.25538 1.000 18.58555 128 GLY B N 1
ATOM 3088 C CA . GLY B 1 128 ? 129.18991 173.71823 53.25366 1.000 17.51577 128 GLY B CA 1
ATOM 3089 C C . GLY B 1 128 ? 127.88937 173.14030 53.77856 1.000 20.72962 128 GLY B C 1
ATOM 3090 O O . GLY B 1 128 ? 127.75769 171.92298 53.92966 1.000 19.22946 128 GLY B O 1
ATOM 3091 N N . VAL B 1 129 ? 126.90684 174.00939 54.03881 1.000 19.71180 129 VAL B N 1
ATOM 3092 C CA . VAL B 1 129 ? 125.57387 173.57298 54.45069 1.000 15.16446 129 VAL B CA 1
ATOM 3093 C C . VAL B 1 129 ? 124.92763 172.72157 53.36198 1.000 20.31791 129 VAL B C 1
ATOM 3094 O O . VAL B 1 129 ? 124.34908 171.66626 53.64006 1.000 17.04166 129 VAL B O 1
ATOM 3098 N N . ALA B 1 130 ? 124.98904 173.18125 52.10616 1.000 16.40167 130 ALA B N 1
ATOM 3099 C CA . ALA B 1 130 ? 124.37308 172.41528 51.02781 1.000 19.75735 130 ALA B CA 1
ATOM 3100 C C . ALA B 1 130 ? 125.09475 171.08680 50.82014 1.000 20.09257 130 ALA B C 1
ATOM 3101 O O . ALA B 1 130 ? 124.46128 170.06308 50.54032 1.000 21.42836 130 ALA B O 1
ATOM 3103 N N . THR B 1 131 ? 126.41421 171.08704 50.98166 1.000 18.15767 131 THR B N 1
ATOM 3104 C CA . THR B 1 131 ? 127.20545 169.88255 50.77749 1.000 19.63546 131 THR B CA 1
ATOM 3105 C C . THR B 1 131 ? 126.89457 168.82746 51.83066 1.000 22.42357 131 THR B C 1
ATOM 3106 O O . THR B 1 131 ? 126.72494 167.65273 51.49932 1.000 24.45522 131 THR B O 1
ATOM 3110 N N . LEU B 1 132 ? 126.79948 169.22807 53.10201 1.000 21.61605 132 LEU B N 1
ATOM 3111 C CA . LEU B 1 132 ? 126.45063 168.27787 54.15512 1.000 20.59328 132 LEU B CA 1
ATOM 3112 C C . LEU B 1 132 ? 125.02142 167.77589 53.99361 1.000 20.60257 132 LEU B C 1
ATOM 3113 O O . LEU B 1 132 ? 124.74503 166.58784 54.21038 1.000 23.09186 132 LEU B O 1
ATOM 3118 N N . THR B 1 133 ? 124.09677 168.66410 53.62158 1.000 19.21204 133 THR B N 1
ATOM 3119 C CA . THR B 1 133 ? 122.72741 168.23409 53.36074 1.000 17.74004 133 THR B CA 1
ATOM 3120 C C . THR B 1 133 ? 122.69534 167.16569 52.27329 1.000 20.93558 133 THR B C 1
ATOM 3121 O O . THR B 1 133 ? 121.96863 166.16859 52.38886 1.000 21.23087 133 THR B O 1
ATOM 3125 N N . ALA B 1 134 ? 123.48775 167.35416 51.21778 1.000 18.59410 134 ALA B N 1
ATOM 3126 C CA . ALA B 1 134 ? 123.50835 166.39838 50.11516 1.000 24.62418 134 ALA B CA 1
ATOM 3127 C C . ALA B 1 134 ? 124.05369 165.04431 50.55968 1.000 27.09150 134 ALA B C 1
ATOM 3128 O O . ALA B 1 134 ? 123.59287 164.00117 50.07770 1.000 27.53955 134 ALA B O 1
ATOM 3130 N N . ARG B 1 135 ? 125.03308 165.03440 51.47532 1.000 22.65363 135 ARG B N 1
ATOM 3131 C CA . ARG B 1 135 ? 125.51983 163.76104 52.00262 1.000 24.43438 135 ARG B CA 1
ATOM 3132 C C . ARG B 1 135 ? 124.43432 163.04420 52.79355 1.000 26.02719 135 ARG B C 1
ATOM 3133 O O . ARG B 1 135 ? 124.30196 161.82007 52.70165 1.000 25.65815 135 ARG B O 1
ATOM 3141 N N . TRP B 1 136 ? 123.65446 163.78012 53.58958 1.000 24.25136 136 TRP B N 1
ATOM 3142 C CA . TRP B 1 136 ? 122.53249 163.14952 54.28048 1.000 25.79610 136 TRP B CA 1
ATOM 3143 C C . TRP B 1 136 ? 121.52437 162.60054 53.28528 1.000 27.79027 136 TRP B C 1
ATOM 3144 O O . TRP B 1 136 ? 121.03040 161.47655 53.43946 1.000 27.15497 136 TRP B O 1
ATOM 3155 N N . ASN B 1 137 ? 121.21848 163.37842 52.25162 1.000 23.55996 137 ASN B N 1
ATOM 3156 C CA . ASN B 1 137 ? 120.32514 162.90170 51.20727 1.000 27.75076 137 ASN B CA 1
ATOM 3157 C C . ASN B 1 137 ? 120.84952 161.62160 50.56045 1.000 32.83819 137 ASN B C 1
ATOM 3158 O O . ASN B 1 137 ? 120.07620 160.69118 50.30727 1.000 33.44211 137 ASN B O 1
ATOM 3163 N N . ASP B 1 138 ? 122.16044 161.54700 50.29522 1.000 31.40929 138 ASP B N 1
ATOM 3164 C CA . ASP B 1 138 ? 122.71775 160.34018 49.68696 1.000 29.54010 138 ASP B CA 1
ATOM 3165 C C . ASP B 1 138 ? 122.55040 159.13141 50.59751 1.000 32.11915 138 ASP B C 1
ATOM 3166 O O . ASP B 1 138 ? 122.24333 158.03325 50.12573 1.000 30.60039 138 ASP B O 1
ATOM 3171 N N . ALA B 1 139 ? 122.76142 159.30802 51.90434 1.000 28.63920 139 ALA B N 1
ATOM 3172 C CA . ALA B 1 139 ? 122.59068 158.20205 52.83905 1.000 29.28418 139 ALA B CA 1
ATOM 3173 C C . ALA B 1 139 ? 121.15098 157.71170 52.88793 1.000 29.90933 139 ALA B C 1
ATOM 3174 O O . ALA B 1 139 ? 120.90970 156.55989 53.26500 1.000 30.47186 139 ALA B O 1
ATOM 3176 N N . LEU B 1 140 ? 120.19417 158.56078 52.52600 1.000 27.49684 140 LEU B N 1
ATOM 3177 C CA . LEU B 1 140 ? 118.77672 158.22460 52.53493 1.000 30.82555 140 LEU B CA 1
ATOM 3178 C C . LEU B 1 140 ? 118.27410 157.74872 51.18037 1.000 30.35708 140 LEU B C 1
ATOM 3179 O O . LEU B 1 140 ? 117.08276 157.45168 51.04749 1.000 35.11774 140 LEU B O 1
ATOM 3184 N N . ALA B 1 141 ? 119.14564 157.67561 50.18052 1.000 28.85535 141 ALA B N 1
ATOM 3185 C CA . ALA B 1 141 ? 118.73980 157.19872 48.86861 1.000 37.05202 141 ALA B CA 1
ATOM 3186 C C . ALA B 1 141 ? 118.29004 155.74501 48.95356 1.000 32.48151 141 ALA B C 1
ATOM 3187 O O . ALA B 1 141 ? 118.85034 154.94631 49.70996 1.000 38.90327 141 ALA B O 1
ATOM 3189 N N . GLY B 1 142 ? 117.26573 155.40668 48.17501 1.000 38.79138 142 GLY B N 1
ATOM 3190 C CA . GLY B 1 142 ? 116.67058 154.08521 48.21818 1.000 38.75155 142 GLY B CA 1
ATOM 3191 C C . GLY B 1 142 ? 115.57622 153.91968 49.24972 1.000 45.83196 142 GLY B C 1
ATOM 3192 O O . GLY B 1 142 ? 115.00642 152.82272 49.35734 1.000 42.78437 142 GLY B O 1
ATOM 3193 N N . THR B 1 143 ? 115.27644 154.96194 50.02213 1.000 36.07497 143 THR B N 1
ATOM 3194 C CA . THR B 1 143 ? 114.21128 154.95127 51.00697 1.000 31.65122 143 THR B CA 1
ATOM 3195 C C . THR B 1 143 ? 113.26227 156.10079 50.69823 1.000 35.51243 143 THR B C 1
ATOM 3196 O O . THR B 1 143 ? 113.50129 156.90297 49.79674 1.000 36.49899 143 THR B O 1
ATOM 3200 N N . HIS B 1 144 ? 112.16509 156.16947 51.44276 1.000 36.86715 144 HIS B N 1
ATOM 3201 C CA . HIS B 1 144 ? 111.26351 157.30818 51.36209 1.000 43.59863 144 HIS B CA 1
ATOM 3202 C C . HIS B 1 144 ? 111.55399 158.34740 52.43377 1.000 41.51425 144 HIS B C 1
ATOM 3203 O O . HIS B 1 144 ? 110.90443 159.39662 52.45869 1.000 41.92376 144 HIS B O 1
ATOM 3210 N N . CYS B 1 145 ? 112.52346 158.08112 53.30439 1.000 32.17066 145 CYS B N 1
ATOM 3211 C CA . CYS B 1 145 ? 112.88750 159.02060 54.35233 1.000 34.14353 145 CYS B CA 1
ATOM 3212 C C . CYS B 1 145 ? 113.55393 160.25888 53.74872 1.000 31.21702 145 CYS B C 1
ATOM 3213 O O . CYS B 1 145 ? 114.37825 160.15377 52.83826 1.000 30.28579 145 CYS B O 1
ATOM 3216 N N . LYS B 1 146 ? 113.18063 161.43850 54.24405 1.000 26.88004 146 LYS B N 1
ATOM 3217 C CA . LYS B 1 146 ? 113.79288 162.69229 53.81480 1.000 28.09451 146 LYS B CA 1
ATOM 3218 C C . LYS B 1 146 ? 114.48375 163.36783 54.99566 1.000 29.57743 146 LYS B C 1
ATOM 3219 O O . LYS B 1 146 ? 114.17422 163.09801 56.15757 1.000 26.47322 146 LYS B O 1
ATOM 3225 N N . VAL B 1 147 ? 115.43436 164.24838 54.69725 1.000 22.33842 147 VAL B N 1
ATOM 3226 C CA . VAL B 1 147 ? 116.14885 164.97853 55.74012 1.000 24.90212 147 VAL B CA 1
ATOM 3227 C C . VAL B 1 147 ? 115.57655 166.38741 55.82409 1.000 28.04210 147 VAL B C 1
ATOM 3228 O O . VAL B 1 147 ? 115.19432 166.98351 54.80811 1.000 23.72827 147 VAL B O 1
ATOM 3232 N N . ARG B 1 148 ? 115.47117 166.91153 57.03916 1.000 25.12029 148 ARG B N 1
ATOM 3233 C CA . ARG B 1 148 ? 115.08113 168.29791 57.20861 1.000 27.54539 148 ARG B CA 1
ATOM 3234 C C . ARG B 1 148 ? 115.98633 168.97517 58.22829 1.000 29.18999 148 ARG B C 1
ATOM 3235 O O . ARG B 1 148 ? 116.68213 168.31953 59.01131 1.000 22.83958 148 ARG B O 1
ATOM 3243 N N . ASP B 1 149 ? 115.96846 170.30886 58.20130 1.000 24.56399 149 ASP B N 1
ATOM 3244 C CA . ASP B 1 149 ? 116.74649 171.13808 59.10596 1.000 25.61125 149 ASP B CA 1
ATOM 3245 C C . ASP B 1 149 ? 115.87589 171.56324 60.29962 1.000 25.40112 149 ASP B C 1
ATOM 3246 O O . ASP B 1 149 ? 114.84839 170.94328 60.59088 1.000 24.25997 149 ASP B O 1
ATOM 3251 N N . SER B 1 150 ? 116.26208 172.63882 60.97302 1.000 21.62232 150 SER B N 1
ATOM 3252 C CA . SER B 1 150 ? 115.68216 173.00551 62.26171 1.000 22.88418 150 SER B CA 1
ATOM 3253 C C . SER B 1 150 ? 115.91645 174.49249 62.49156 1.000 22.92046 150 SER B C 1
ATOM 3254 O O . SER B 1 150 ? 116.46624 175.18592 61.63016 1.000 21.47594 150 SER B O 1
ATOM 3257 N N . ARG B 1 151 ? 115.55099 174.97250 63.68417 1.000 20.28568 151 ARG B N 1
ATOM 3258 C CA . ARG B 1 151 ? 115.84608 176.34051 64.09399 1.000 23.70512 151 ARG B CA 1
ATOM 3259 C C . ARG B 1 151 ? 117.20314 176.46486 64.77263 1.000 24.10992 151 ARG B C 1
ATOM 3260 O O . ARG B 1 151 ? 117.51366 177.52786 65.31365 1.000 20.73608 151 ARG B O 1
ATOM 3268 N N . LYS B 1 152 ? 118.02068 175.40936 64.74498 1.000 18.68193 152 LYS B N 1
ATOM 3269 C CA . LYS B 1 152 ? 119.38415 175.46930 65.26784 1.000 18.14388 152 LYS B CA 1
ATOM 3270 C C . LYS B 1 152 ? 120.31650 176.07875 64.22157 1.000 20.16385 152 LYS B C 1
ATOM 3271 O O . LYS B 1 152 ? 121.26751 175.47015 63.74258 1.000 24.17621 152 LYS B O 1
ATOM 3277 N N . THR B 1 153 ? 120.01174 177.31066 63.86422 1.000 20.51628 153 THR B N 1
ATOM 3278 C CA . THR B 1 153 ? 120.77551 178.03093 62.86331 1.000 19.13892 153 THR B CA 1
ATOM 3279 C C . THR B 1 153 ? 121.73586 179.00515 63.53387 1.000 20.14373 153 THR B C 1
ATOM 3280 O O . THR B 1 153 ? 121.56049 179.39674 64.68923 1.000 22.77625 153 THR B O 1
ATOM 3284 N N . LEU B 1 154 ? 122.78465 179.36342 62.81448 1.000 20.88732 154 LEU B N 1
ATOM 3285 C CA . LEU B 1 154 ? 123.69775 180.36328 63.34068 1.000 20.90679 154 LEU B CA 1
ATOM 3286 C C . LEU B 1 154 ? 123.01181 181.72912 63.37520 1.000 23.59246 154 LEU B C 1
ATOM 3287 O O . LEU B 1 154 ? 122.31062 182.09185 62.42686 1.000 21.95998 154 LEU B O 1
ATOM 3292 N N . PRO B 1 155 ? 123.19271 182.49801 64.45122 1.000 21.04792 155 PRO B N 1
ATOM 3293 C CA . PRO B 1 155 ? 122.45509 183.76642 64.60534 1.000 21.42892 155 PRO B CA 1
ATOM 3294 C C . PRO B 1 155 ? 122.70231 184.70171 63.42898 1.000 22.62998 155 PRO B C 1
ATOM 3295 O O . PRO B 1 155 ? 123.84337 184.91184 63.01332 1.000 22.82817 155 PRO B O 1
ATOM 3299 N N . GLY B 1 156 ? 121.61210 185.25653 62.88447 1.000 21.24706 156 GLY B N 1
ATOM 3300 C CA . GLY B 1 156 ? 121.68102 186.14377 61.73724 1.000 16.93766 156 GLY B CA 1
ATOM 3301 C C . GLY B 1 156 ? 121.75034 185.46500 60.38017 1.000 22.98324 156 GLY B C 1
ATOM 3302 O O . GLY B 1 156 ? 121.57622 186.14223 59.35505 1.000 20.45306 156 GLY B O 1
ATOM 3303 N N . LEU B 1 157 ? 121.97606 184.15034 60.32488 1.000 19.92867 157 LEU B N 1
ATOM 3304 C CA . LEU B 1 157 ? 122.14077 183.46144 59.05401 1.000 18.07254 157 LEU B CA 1
ATOM 3305 C C . LEU B 1 157 ? 120.99913 182.49736 58.74477 1.000 17.41158 157 LEU B C 1
ATOM 3306 O O . LEU B 1 157 ? 121.14131 181.64766 57.85358 1.000 20.06654 157 LEU B O 1
ATOM 3311 N N . ARG B 1 158 ? 119.86029 182.61660 59.43366 1.000 18.70832 158 ARG B N 1
ATOM 3312 C CA . ARG B 1 158 ? 118.80787 181.60355 59.29327 1.000 20.91299 158 ARG B CA 1
ATOM 3313 C C . ARG B 1 158 ? 118.29474 181.48464 57.85680 1.000 19.32879 158 ARG B C 1
ATOM 3314 O O . ARG B 1 158 ? 118.21178 180.37726 57.31284 1.000 16.90551 158 ARG B O 1
ATOM 3322 N N . LEU B 1 159 ? 117.89844 182.59982 57.23128 1.000 17.20225 159 LEU B N 1
ATOM 3323 C CA . LEU B 1 159 ? 117.21708 182.45474 55.94144 1.000 19.01716 159 LEU B CA 1
ATOM 3324 C C . LEU B 1 159 ? 118.17877 181.97826 54.85518 1.000 17.79652 159 LEU B C 1
ATOM 3325 O O . LEU B 1 159 ? 117.79572 181.18333 53.98492 1.000 16.08344 159 LEU B O 1
ATOM 3330 N N . LEU B 1 160 ? 119.42825 182.44399 54.89346 1.000 13.64610 160 LEU B N 1
ATOM 3331 C CA . LEU B 1 160 ? 120.42544 181.95282 53.94561 1.000 15.15837 160 LEU B CA 1
ATOM 3332 C C . LEU B 1 160 ? 120.76308 180.48753 54.19702 1.000 18.42718 160 LEU B C 1
ATOM 3333 O O . LEU B 1 160 ? 120.97078 179.71856 53.24906 1.000 18.35765 160 LEU B O 1
ATOM 3338 N N . GLU B 1 161 ? 120.83282 180.08025 55.46504 1.000 14.92119 161 GLU B N 1
ATOM 3339 C CA . GLU B 1 161 ? 121.15500 178.68712 55.75799 1.000 17.19836 161 GLU B CA 1
ATOM 3340 C C . GLU B 1 161 ? 120.01522 177.75676 55.36164 1.000 17.67178 161 GLU B C 1
ATOM 3341 O O . GLU B 1 161 ? 120.26162 176.65923 54.85351 1.000 18.78939 161 GLU B O 1
ATOM 3347 N N . LYS B 1 162 ? 118.76682 178.17251 55.59290 1.000 15.28217 162 LYS B N 1
ATOM 3348 C CA . LYS B 1 162 ? 117.62360 177.37762 55.14408 1.000 18.57141 162 LYS B CA 1
ATOM 3349 C C . LYS B 1 162 ? 117.58022 177.29643 53.62388 1.000 22.67576 162 LYS B C 1
ATOM 3350 O O . LYS B 1 162 ? 117.27971 176.23909 53.05951 1.000 19.41779 162 LYS B O 1
ATOM 3356 N N . TYR B 1 163 ? 117.89380 178.40064 52.94509 1.000 17.64136 163 TYR B N 1
ATOM 3357 C CA . TYR B 1 163 ? 118.05027 178.36051 51.49124 1.000 18.59192 163 TYR B CA 1
ATOM 3358 C C . TYR B 1 163 ? 119.09721 177.33295 51.07672 1.000 20.90309 163 TYR B C 1
ATOM 3359 O O . TYR B 1 163 ? 118.87617 176.54296 50.14767 1.000 20.63252 163 TYR B O 1
ATOM 3368 N N . ALA B 1 164 ? 120.24852 177.32197 51.75729 1.000 14.90629 164 ALA B N 1
ATOM 3369 C CA . ALA B 1 164 ? 121.30881 176.38291 51.38560 1.000 16.78453 164 ALA B CA 1
ATOM 3370 C C . ALA B 1 164 ? 120.89482 174.92487 51.61249 1.000 20.00193 164 ALA B C 1
ATOM 3371 O O . ALA B 1 164 ? 121.31887 174.03519 50.86382 1.000 19.04720 164 ALA B O 1
ATOM 3373 N N . VAL B 1 165 ? 120.08397 174.65603 52.63979 1.000 19.88548 165 VAL B N 1
ATOM 3374 C CA . VAL B 1 165 ? 119.57481 173.30023 52.85123 1.000 18.61911 165 VAL B CA 1
ATOM 3375 C C . VAL B 1 165 ? 118.71024 172.86542 51.67240 1.000 23.26977 165 VAL B C 1
ATOM 3376 O O . VAL B 1 165 ? 118.80272 171.72143 51.20451 1.000 21.03059 165 VAL B O 1
ATOM 3380 N N . ARG B 1 166 ? 117.86132 173.76718 51.16742 1.000 20.68541 166 ARG B N 1
ATOM 3381 C CA . ARG B 1 166 ? 117.06042 173.41993 49.99549 1.000 25.12645 166 ARG B CA 1
ATOM 3382 C C . ARG B 1 166 ? 117.94682 173.17063 48.78397 1.000 24.39124 166 ARG B C 1
ATOM 3383 O O . ARG B 1 166 ? 117.69838 172.24027 48.00933 1.000 23.84043 166 ARG B O 1
ATOM 3391 N N . ARG B 1 167 ? 118.99037 173.98635 48.59741 1.000 21.12171 167 ARG B N 1
ATOM 3392 C CA . ARG B 1 167 ? 119.89875 173.74683 47.47769 1.000 25.68567 167 ARG B CA 1
ATOM 3393 C C . ARG B 1 167 ? 120.64920 172.42059 47.61133 1.000 25.09025 167 ARG B C 1
ATOM 3394 O O . ARG B 1 167 ? 121.07280 171.85939 46.59808 1.000 23.59632 167 ARG B O 1
ATOM 3402 N N . GLY B 1 168 ? 120.82088 171.90716 48.82518 1.000 22.81036 168 GLY B N 1
ATOM 3403 C CA . GLY B 1 168 ? 121.41156 170.59746 49.00198 1.000 21.25586 168 GLY B CA 1
ATOM 3404 C C . GLY B 1 168 ? 120.42757 169.44517 48.93011 1.000 25.33003 168 GLY B C 1
ATOM 3405 O O . GLY B 1 168 ? 120.81436 168.30165 49.18247 1.000 26.63119 168 GLY B O 1
ATOM 3406 N N . GLY B 1 169 ? 119.16299 169.70277 48.59446 1.000 24.08640 169 GLY B N 1
ATOM 3407 C CA . GLY B 1 169 ? 118.17160 168.65086 48.49268 1.000 24.70221 169 GLY B CA 1
ATOM 3408 C C . GLY B 1 169 ? 117.40589 168.34323 49.76447 1.000 30.77777 169 GLY B C 1
ATOM 3409 O O . GLY B 1 169 ? 116.70776 167.32642 49.81296 1.000 29.80789 169 GLY B O 1
ATOM 3410 N N . GLY B 1 170 ? 117.51704 169.17985 50.80227 1.000 28.78841 170 GLY B N 1
ATOM 3411 C CA . GLY B 1 170 ? 116.78641 168.95135 52.03320 1.000 25.74591 170 GLY B CA 1
ATOM 3412 C C . GLY B 1 170 ? 115.46014 169.69971 52.09151 1.000 25.56633 170 GLY B C 1
ATOM 3413 O O . GLY B 1 170 ? 115.11034 170.48136 51.21313 1.000 27.44271 170 GLY B O 1
ATOM 3414 N N . GLN B 1 171 ? 114.70813 169.42849 53.15263 1.000 26.05663 171 GLN B N 1
ATOM 3415 C CA . GLN B 1 171 ? 113.44161 170.08584 53.43483 1.000 26.05786 171 GLN B CA 1
ATOM 3416 C C . GLN B 1 171 ? 113.62656 171.09260 54.56136 1.000 26.81305 171 GLN B C 1
ATOM 3417 O O . GLN B 1 171 ? 114.43019 170.87376 55.47046 1.000 25.53311 171 GLN B O 1
ATOM 3423 N N . ASN B 1 172 ? 112.86968 172.18622 54.50963 1.000 24.39117 172 ASN B N 1
ATOM 3424 C CA . ASN B 1 172 ? 112.72307 173.08275 55.65225 1.000 28.13561 172 ASN B CA 1
ATOM 3425 C C . ASN B 1 172 ? 111.43049 172.75956 56.38804 1.000 30.49028 172 ASN B C 1
ATOM 3426 O O . ASN B 1 172 ? 110.40921 172.45607 55.76394 1.000 30.04313 172 ASN B O 1
ATOM 3431 N N . HIS B 1 173 ? 111.44811 172.88397 57.70838 1.000 29.27145 173 HIS B N 1
ATOM 3432 C CA . HIS B 1 173 ? 110.14981 172.95514 58.36342 1.000 38.19942 173 HIS B CA 1
ATOM 3433 C C . HIS B 1 173 ? 109.89080 174.38538 58.83847 1.000 37.00766 173 HIS B C 1
ATOM 3434 O O . HIS B 1 173 ? 109.79898 175.30241 58.01795 1.000 44.87925 173 HIS B O 1
ATOM 3441 N N . ARG B 1 174 ? 109.76590 174.58360 60.14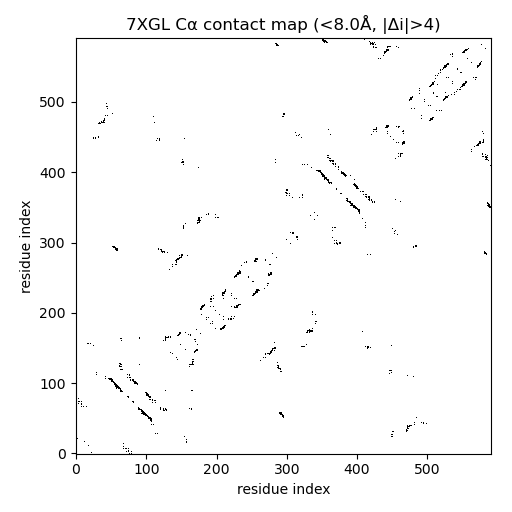241 1.000 24.74203 174 ARG B N 1
ATOM 3442 C CA . ARG B 1 174 ? 109.40771 175.88361 60.70193 1.000 27.61699 174 ARG B CA 1
ATOM 3443 C C . ARG B 1 174 ? 110.48225 176.92522 60.40020 1.000 26.85018 174 ARG B C 1
ATOM 3444 O O . ARG B 1 174 ? 111.67022 176.68049 60.61992 1.000 21.56179 174 ARG B O 1
ATOM 3452 N N . LEU B 1 175 ? 110.06910 178.11336 59.95137 1.000 25.96163 175 LEU B N 1
ATOM 3453 C CA . LEU B 1 175 ? 111.02102 179.22018 59.88479 1.000 21.70318 175 LEU B CA 1
ATOM 3454 C C . LEU B 1 175 ? 111.24376 179.89839 61.23365 1.000 23.68673 175 LEU B C 1
ATOM 3455 O O . LEU B 1 175 ? 112.29159 180.52499 61.43245 1.000 23.74192 175 LEU B O 1
ATOM 3460 N N . GLY B 1 176 ? 110.28841 179.81780 62.14824 1.000 22.04635 176 GLY B N 1
ATOM 3461 C CA . GLY B 1 176 ? 110.43449 180.45420 63.43430 1.000 17.48634 176 GLY B CA 1
ATOM 3462 C C . GLY B 1 176 ? 109.43934 179.91097 64.42288 1.000 23.16849 176 GLY B C 1
ATOM 3463 O O . GLY B 1 176 ? 108.87179 178.83544 64.23603 1.000 23.40259 176 GLY B O 1
ATOM 3464 N N . LEU B 1 177 ? 109.20957 180.67127 65.49349 1.000 21.34108 177 LEU B N 1
ATOM 3465 C CA . LEU B 1 177 ? 108.25817 180.20861 66.49609 1.000 19.90363 177 LEU B CA 1
ATOM 3466 C C . LEU B 1 177 ? 106.81003 180.39019 66.05917 1.000 23.65831 177 LEU B C 1
ATOM 3467 O O . LEU B 1 177 ? 105.92959 179.65870 66.52992 1.000 23.55593 177 LEU B O 1
ATOM 3472 N N . GLY B 1 178 ? 106.53321 181.33652 65.16440 1.000 21.87543 178 GLY B N 1
ATOM 3473 C CA . GLY B 1 178 ? 105.15148 181.70568 64.91874 1.000 20.71889 178 GLY B CA 1
ATOM 3474 C C . GLY B 1 178 ? 104.40769 180.96711 63.82744 1.000 23.56898 178 GLY B C 1
ATOM 3475 O O . GLY B 1 178 ? 103.17935 181.08651 63.75388 1.000 28.35503 178 GLY B O 1
ATOM 3476 N N . ASP B 1 179 ? 105.08546 180.20976 62.96472 1.000 23.09348 179 ASP B N 1
ATOM 3477 C CA . ASP B 1 179 ? 104.43057 179.71403 61.75821 1.000 26.88676 179 ASP B CA 1
ATOM 3478 C C . ASP B 1 179 ? 103.95451 178.26428 61.85446 1.000 28.36581 179 ASP B C 1
ATOM 3479 O O . ASP B 1 179 ? 103.29495 177.79308 60.92101 1.000 24.80745 179 ASP B O 1
ATOM 3484 N N . ALA B 1 180 ? 104.21619 177.56769 62.96324 1.000 22.37488 180 ALA B N 1
ATOM 3485 C CA . ALA B 1 180 ? 103.68630 176.21627 63.16326 1.000 23.51642 180 ALA B CA 1
ATOM 3486 C C . ALA B 1 180 ? 103.82437 175.83371 64.62934 1.000 24.57291 180 ALA B C 1
ATOM 3487 O O . ALA B 1 180 ? 104.68473 176.35473 65.34920 1.000 19.24490 180 ALA B O 1
ATOM 3489 N N . ILE B 1 181 ? 102.98355 174.89122 65.04984 1.000 19.90738 181 ILE B N 1
ATOM 3490 C CA . ILE B 1 181 ? 102.99531 174.37399 66.41449 1.000 24.97614 181 ILE B CA 1
ATOM 3491 C C . ILE B 1 181 ? 103.93469 173.17989 66.49684 1.000 26.21700 181 ILE B C 1
ATOM 3492 O O . ILE B 1 181 ? 103.81081 172.21607 65.73417 1.000 27.13435 181 ILE B O 1
ATOM 3497 N N . LEU B 1 182 ? 104.87442 173.23791 67.42795 1.000 24.67591 182 LEU B N 1
ATOM 3498 C CA . LEU B 1 182 ? 105.73102 172.09866 67.72360 1.000 19.15565 182 LEU B CA 1
ATOM 3499 C C . LEU B 1 182 ? 105.82844 172.00160 69.23955 1.000 24.12269 182 LEU B C 1
ATOM 3500 O O . LEU B 1 182 ? 106.47906 172.83253 69.87948 1.000 20.80518 182 LEU B O 1
ATOM 3505 N N . ILE B 1 183 ? 105.14040 171.02146 69.81423 1.000 22.70633 183 ILE B N 1
ATOM 3506 C CA . ILE B 1 183 ? 105.12595 170.84821 71.26307 1.000 20.84081 183 ILE B CA 1
ATOM 3507 C C . ILE B 1 183 ? 106.39067 170.09833 71.66644 1.000 24.13065 183 ILE B C 1
ATOM 3508 O O . ILE B 1 183 ? 106.62844 168.97000 71.21774 1.000 23.11142 183 ILE B O 1
ATOM 3513 N N . LYS B 1 184 ? 107.21175 170.72710 72.49972 1.000 22.43690 184 LYS B N 1
ATOM 3514 C CA . LYS B 1 184 ? 108.51447 170.19070 72.87323 1.000 27.01649 184 LYS B CA 1
ATOM 3515 C C . LYS B 1 184 ? 108.48382 169.64586 74.29251 1.000 33.71184 184 LYS B C 1
ATOM 3516 O O . LYS B 1 184 ? 107.52900 169.85993 75.05085 1.000 27.96288 184 LYS B O 1
ATOM 3522 N N . ASP B 1 185 ? 109.57939 168.96711 74.65118 1.000 31.40771 185 ASP B N 1
ATOM 3523 C CA . ASP B 1 185 ? 109.69511 168.38771 75.98280 1.000 29.53161 185 ASP B CA 1
ATOM 3524 C C . ASP B 1 185 ? 109.46314 169.43177 77.06573 1.000 31.22999 185 ASP B C 1
ATOM 3525 O O . ASP B 1 185 ? 108.74713 169.16994 78.03865 1.000 28.13089 185 ASP B O 1
ATOM 3530 N N . ASN B 1 186 ? 110.02539 170.63879 76.90361 1.000 28.61378 186 ASN B N 1
ATOM 3531 C CA . ASN B 1 186 ? 109.83286 171.65709 77.93658 1.000 29.57281 186 ASN B CA 1
ATOM 3532 C C . ASN B 1 186 ? 108.37237 172.08396 78.05566 1.000 27.08850 186 ASN B C 1
ATOM 3533 O O . ASN B 1 186 ? 107.93455 172.45611 79.14833 1.000 30.76340 186 ASN B O 1
ATOM 3538 N N . HIS B 1 187 ? 107.60893 172.06512 76.95326 1.000 25.84367 187 HIS B N 1
ATOM 3539 C CA . HIS B 1 187 ? 106.18281 172.36148 77.05845 1.000 26.18131 187 HIS B CA 1
ATOM 3540 C C . HIS B 1 187 ? 105.48522 171.30658 77.89925 1.000 30.09387 187 HIS B C 1
ATOM 3541 O O . HIS B 1 187 ? 104.62053 171.62191 78.72373 1.000 27.79153 187 HIS B O 1
ATOM 3548 N N . ILE B 1 188 ? 105.87187 170.04479 77.71257 1.000 31.93389 188 ILE B N 1
ATOM 3549 C CA . ILE B 1 188 ? 105.23175 168.94559 78.42032 1.000 31.72704 188 ILE B CA 1
ATOM 3550 C C . ILE B 1 188 ? 105.64679 168.93110 79.88708 1.000 34.98076 188 ILE B C 1
ATOM 3551 O O . ILE B 1 188 ? 104.82510 168.66672 80.77210 1.000 39.94840 188 ILE B O 1
ATOM 3556 N N . VAL B 1 189 ? 106.91845 169.22162 80.17329 1.000 34.40934 189 VAL B N 1
ATOM 3557 C CA . VAL B 1 189 ? 107.34713 169.37966 81.56323 1.000 39.05002 189 VAL B CA 1
ATOM 3558 C C . VAL B 1 189 ? 106.51928 170.46193 82.24196 1.000 40.93480 189 VAL B C 1
ATOM 3559 O O . VAL B 1 189 ? 105.96328 170.25780 83.32837 1.000 41.26924 189 VAL B O 1
ATOM 3563 N N . ALA B 1 190 ? 106.40200 171.62309 81.58915 1.000 39.68782 190 ALA B N 1
ATOM 3564 C CA . ALA B 1 190 ? 105.64269 172.73028 82.15823 1.000 37.87402 190 ALA B CA 1
ATOM 3565 C C . ALA B 1 190 ? 104.17861 172.36409 82.37136 1.000 50.51356 190 ALA B C 1
ATOM 3566 O O . ALA B 1 190 ? 103.56422 172.81572 83.34410 1.000 50.98837 190 ALA B O 1
ATOM 3568 N N . GLY B 1 191 ? 103.60400 171.54917 81.48567 1.000 45.57091 191 GLY B N 1
ATOM 3569 C CA . GLY B 1 191 ? 102.20278 171.19696 81.60031 1.000 42.63289 191 GLY B CA 1
ATOM 3570 C C . GLY B 1 191 ? 101.92862 169.93060 82.39053 1.000 47.00986 191 GLY B C 1
ATOM 3571 O O . GLY B 1 191 ? 100.84551 169.77311 82.95761 1.000 54.19563 191 GLY B O 1
ATOM 3572 N N . GLY B 1 192 ? 102.88737 169.00884 82.42307 1.000 47.82517 192 GLY B N 1
ATOM 3573 C CA . GLY B 1 192 ? 102.71743 167.75391 83.12023 1.000 45.25161 192 GLY B CA 1
ATOM 3574 C C . GLY B 1 192 ? 102.19766 166.59048 82.29340 1.000 50.24862 192 GLY B C 1
ATOM 3575 O O . GLY B 1 192 ? 102.19205 165.46052 82.79775 1.000 47.38372 192 GLY B O 1
ATOM 3576 N N . SER B 1 193 ? 101.77004 166.81001 81.04407 1.000 49.38683 193 SER B N 1
ATOM 3577 C CA . SER B 1 193 ? 101.18019 165.72655 80.25860 1.000 42.03538 193 SER B CA 1
ATOM 3578 C C . SER B 1 193 ? 101.32283 165.98759 78.76336 1.000 42.81893 193 SER B C 1
ATOM 3579 O O . SER B 1 193 ? 100.97103 167.07069 78.28466 1.000 43.54645 193 SER B O 1
ATOM 3582 N N . ALA B 1 194 ? 101.81645 164.98325 78.02911 1.000 33.58153 194 ALA B N 1
ATOM 3583 C CA . ALA B 1 194 ? 101.96467 165.12060 76.58412 1.000 39.93894 194 ALA B CA 1
ATOM 3584 C C . ALA B 1 194 ? 100.61090 165.14382 75.88669 1.000 41.62744 194 ALA B C 1
ATOM 3585 O O . ALA B 1 194 ? 100.40639 165.91817 74.94350 1.000 36.29899 194 ALA B O 1
ATOM 3587 N N . GLY B 1 195 ? 99.67837 164.29836 76.32910 1.000 39.72712 195 GLY B N 1
ATOM 3588 C CA . GLY B 1 195 ? 98.35980 164.28555 75.71993 1.000 33.28068 195 GLY B CA 1
ATOM 3589 C C . GLY B 1 195 ? 97.56646 165.54016 76.02789 1.000 32.05422 195 GLY B C 1
ATOM 3590 O O . GLY B 1 195 ? 96.84571 166.05379 75.17013 1.000 34.81985 195 GLY B O 1
ATOM 3591 N N . ALA B 1 196 ? 97.69441 166.05369 77.25199 1.000 34.82820 196 ALA B N 1
ATOM 3592 C CA . ALA B 1 196 ? 97.03380 167.30274 77.60674 1.000 34.20437 196 ALA B CA 1
ATOM 3593 C C . ALA B 1 196 ? 97.54953 168.45760 76.75706 1.000 38.59258 196 ALA B C 1
ATOM 3594 O O . ALA B 1 196 ? 96.76378 169.29477 76.29173 1.000 34.61160 196 ALA B O 1
ATOM 3596 N N . ALA B 1 197 ? 98.87137 168.52254 76.54846 1.000 33.97071 197 ALA B N 1
ATOM 3597 C CA . ALA B 1 197 ? 99.43958 169.59375 75.73200 1.000 31.71407 197 ALA B CA 1
ATOM 3598 C C . ALA B 1 197 ? 98.91072 169.52899 74.30919 1.000 29.03053 197 ALA B C 1
ATOM 3599 O O . ALA B 1 197 ? 98.54902 170.55776 73.72266 1.000 29.44570 197 ALA B O 1
ATOM 3601 N N . LEU B 1 198 ? 98.84290 168.32403 73.74159 1.000 26.73196 198 LEU B N 1
ATOM 3602 C CA . LEU B 1 198 ? 98.33888 168.17682 72.38294 1.000 25.93067 198 LEU B CA 1
ATOM 3603 C C . LEU B 1 198 ? 96.89291 168.65562 72.27594 1.000 29.25365 198 LEU B C 1
ATOM 3604 O O . LEU B 1 198 ? 96.52848 169.36949 71.33437 1.000 27.37744 198 LEU B O 1
ATOM 3609 N N . GLN B 1 199 ? 96.04925 168.26844 73.22941 1.000 29.85834 199 GLN B N 1
ATOM 3610 C CA . GLN B 1 199 ? 94.64227 168.63064 73.11807 1.000 31.66735 199 GLN B CA 1
ATOM 3611 C C . GLN B 1 199 ? 94.45357 170.12871 73.27841 1.000 26.44816 199 GLN B C 1
ATOM 3612 O O . GLN B 1 199 ? 93.65416 170.73440 72.55546 1.000 32.68656 199 GLN B O 1
ATOM 3618 N N . ALA B 1 200 ? 95.20557 170.74863 74.19413 1.000 25.69652 200 ALA B N 1
ATOM 3619 C CA . ALA B 1 200 ? 95.13766 172.20237 74.33957 1.000 27.50669 200 ALA B CA 1
ATOM 3620 C C . ALA B 1 200 ? 95.55662 172.90240 73.05000 1.000 30.72380 200 ALA B C 1
ATOM 3621 O O . ALA B 1 200 ? 94.88213 173.83061 72.58882 1.000 31.84488 200 ALA B O 1
ATOM 3623 N N . ALA B 1 201 ? 96.65008 172.44554 72.42673 1.000 30.99156 201 ALA B N 1
ATOM 3624 C CA . ALA B 1 201 ? 97.09700 173.07323 71.18440 1.000 31.54723 201 ALA B CA 1
ATOM 3625 C C . ALA B 1 201 ? 96.05133 172.91377 70.08270 1.000 35.77628 201 ALA B C 1
ATOM 3626 O O . ALA B 1 201 ? 95.72338 173.87998 69.37873 1.000 29.55591 201 ALA B O 1
ATOM 3628 N N A ARG B 1 202 ? 95.53868 171.68957 69.90794 0.549 33.62703 202 ARG B N 1
ATOM 3629 N N B ARG B 1 202 ? 95.49830 171.70434 69.93222 0.451 33.51144 202 ARG B N 1
ATOM 3630 C CA A ARG B 1 202 ? 94.49079 171.42878 68.92242 0.549 34.15105 202 ARG B CA 1
ATOM 3631 C CA B ARG B 1 202 ? 94.50654 171.46651 68.88356 0.451 34.06442 202 ARG B CA 1
ATOM 3632 C C A ARG B 1 202 ? 93.30197 172.35681 69.11601 0.549 33.99439 202 ARG B C 1
ATOM 3633 C C B ARG B 1 202 ? 93.24608 172.29731 69.10061 0.451 34.03256 202 ARG B C 1
ATOM 3634 O O A ARG B 1 202 ? 92.79909 172.95697 68.15805 0.549 35.69615 202 ARG B O 1
ATOM 3635 O O B ARG B 1 202 ? 92.64077 172.78034 68.13555 0.451 35.64654 202 ARG B O 1
ATOM 3650 N N . ALA B 1 203 ? 92.82662 172.45922 70.35849 1.000 31.18266 203 ALA B N 1
ATOM 3651 C CA . ALA B 1 203 ? 91.65485 173.27237 70.65215 1.000 34.88558 203 ALA B CA 1
ATOM 3652 C C . ALA B 1 203 ? 91.88136 174.73055 70.27895 1.000 35.24677 203 ALA B C 1
ATOM 3653 O O . ALA B 1 203 ? 91.01693 175.35841 69.65488 1.000 36.39092 203 ALA B O 1
ATOM 3655 N N . HIS B 1 204 ? 93.05503 175.26941 70.62875 1.000 32.32077 204 HIS B N 1
ATOM 3656 C CA . HIS B 1 204 ? 93.30026 176.70766 70.55799 1.000 31.13010 204 HIS B CA 1
ATOM 3657 C C . HIS B 1 204 ? 93.20222 177.23666 69.12705 1.000 34.95736 204 HIS B C 1
ATOM 3658 O O . HIS B 1 204 ? 92.63108 178.30907 68.89933 1.000 35.25524 204 HIS B O 1
ATOM 3665 N N . THR B 1 205 ? 93.75566 176.51190 68.15164 1.000 30.15088 205 THR B N 1
ATOM 3666 C CA . THR B 1 205 ? 93.76624 176.95980 66.75546 1.000 35.60049 205 THR B CA 1
ATOM 3667 C C . THR B 1 205 ? 93.51821 175.74354 65.87871 1.000 35.19173 205 THR B C 1
ATOM 3668 O O . THR B 1 205 ? 94.46233 175.11775 65.37802 1.000 39.09909 205 THR B O 1
ATOM 3672 N N . PRO B 1 206 ? 92.24789 175.39035 65.65496 1.000 34.76096 206 PRO B N 1
ATOM 3673 C CA . PRO B 1 206 ? 91.93149 174.05381 65.11652 1.000 32.58598 206 PRO B CA 1
ATOM 3674 C C . PRO B 1 206 ? 92.58273 173.73264 63.78621 1.000 32.43617 206 PRO B C 1
ATOM 3675 O O . PRO B 1 206 ? 92.81628 172.55283 63.50500 1.000 34.24243 206 PRO B O 1
ATOM 3679 N N . GLY B 1 207 ? 92.90289 174.72953 62.96300 1.000 28.39394 207 GLY B N 1
ATOM 3680 C CA . GLY B 1 207 ? 93.43722 174.42916 61.65007 1.000 26.62766 207 GLY B CA 1
ATOM 3681 C C . GLY B 1 207 ? 94.93907 174.32256 61.56303 1.000 31.98135 207 GLY B C 1
ATOM 3682 O O . GLY B 1 207 ? 95.45705 173.84977 60.54614 1.000 31.35983 207 GLY B O 1
ATOM 3683 N N . LEU B 1 208 ? 95.64923 174.75753 62.59461 1.000 28.74550 208 LEU B N 1
ATOM 3684 C CA . LEU B 1 208 ? 97.10830 174.72056 62.60322 1.000 34.13311 208 LEU B CA 1
ATOM 3685 C C . LEU B 1 208 ? 97.58829 173.29054 62.85011 1.000 34.93427 208 LEU B C 1
ATOM 3686 O O . LEU B 1 208 ? 97.18176 172.66696 63.83561 1.000 35.87579 208 LEU B O 1
ATOM 3691 N N . PRO B 1 209 ? 98.42910 172.73093 61.98464 1.000 42.40236 209 PRO B N 1
ATOM 3692 C CA . PRO B 1 209 ? 98.90754 171.36093 62.22645 1.000 42.55602 209 PRO B CA 1
ATOM 3693 C C . PRO B 1 209 ? 99.79917 171.32968 63.46257 1.000 37.48499 209 PRO B C 1
ATOM 3694 O O . PRO B 1 209 ? 100.67095 172.18706 63.63467 1.000 41.55257 209 PRO B O 1
ATOM 3698 N N . CYS B 1 210 ? 99.53912 170.36917 64.34941 1.000 40.41435 210 CYS B N 1
ATOM 3699 C CA . CYS B 1 210 ? 100.34057 170.17521 65.55260 1.000 38.72507 210 CYS B CA 1
ATOM 3700 C C . CYS B 1 210 ? 101.34365 169.05729 65.31551 1.000 36.87521 210 CYS B C 1
ATOM 3701 O O . CYS B 1 210 ? 100.97641 167.97574 64.84678 1.000 44.00941 210 CYS B O 1
ATOM 3704 N N . GLU B 1 211 ? 102.60082 169.31629 65.63888 1.000 31.78951 211 GLU B N 1
ATOM 3705 C CA . GLU B 1 211 ? 103.57653 168.25793 65.83430 1.000 29.52433 211 GLU B CA 1
ATOM 3706 C C . GLU B 1 211 ? 103.90541 168.18529 67.32078 1.000 25.93188 211 GLU B C 1
ATOM 3707 O O . GLU B 1 211 ? 103.98917 169.21577 67.99380 1.000 22.74385 211 GLU B O 1
ATOM 3713 N N . VAL B 1 212 ? 104.04530 166.97314 67.85160 1.000 22.74567 212 VAL B N 1
ATOM 3714 C CA . VAL B 1 212 ? 104.33015 166.79669 69.26980 1.000 23.49600 212 VAL B CA 1
ATOM 3715 C C . VAL B 1 212 ? 105.56484 165.91160 69.41567 1.000 26.03287 212 VAL B C 1
ATOM 3716 O O . VAL B 1 212 ? 105.69366 164.88734 68.73626 1.000 26.05226 212 VAL B O 1
ATOM 3720 N N . GLU B 1 213 ? 106.48012 166.32923 70.27840 1.000 22.48831 213 GLU B N 1
ATOM 3721 C CA . GLU B 1 213 ? 107.73725 165.63749 70.50994 1.000 29.65358 213 GLU B CA 1
ATOM 3722 C C . GLU B 1 213 ? 107.60222 164.72903 71.72517 1.000 34.52520 213 GLU B C 1
ATOM 3723 O O . GLU B 1 213 ? 107.16851 165.17941 72.79244 1.000 32.14432 213 GLU B O 1
ATOM 3729 N N . VAL B 1 214 ? 107.96217 163.45088 71.55922 1.000 32.14009 214 VAL B N 1
ATOM 3730 C CA . VAL B 1 214 ? 107.90411 162.47258 72.64131 1.000 30.68493 214 VAL B CA 1
ATOM 3731 C C . VAL B 1 214 ? 109.29441 161.89236 72.87431 1.000 33.66855 214 VAL B C 1
ATOM 3732 O O . VAL B 1 214 ? 110.12052 161.80445 71.95846 1.000 27.38199 214 VAL B O 1
ATOM 3736 N N . THR B 1 215 ? 109.54926 161.49587 74.12320 1.000 30.13041 215 THR B N 1
ATOM 3737 C CA . THR B 1 215 ? 110.82146 160.90628 74.50750 1.000 32.55451 215 THR B CA 1
ATOM 3738 C C . THR B 1 215 ? 110.72143 159.44496 74.91134 1.000 33.82545 215 THR B C 1
ATOM 3739 O O . THR B 1 215 ? 111.75913 158.83784 75.19530 1.000 34.90255 215 THR B O 1
ATOM 3743 N N . THR B 1 216 ? 109.51563 158.87498 74.97785 1.000 32.72002 216 THR B N 1
ATOM 3744 C CA . THR B 1 216 ? 109.32720 157.49004 75.39616 1.000 34.37781 216 THR B CA 1
ATOM 3745 C C . THR B 1 216 ? 108.25049 156.84612 74.53721 1.000 32.50684 216 THR B C 1
ATOM 3746 O O . THR B 1 216 ? 107.40926 157.52441 73.94130 1.000 30.08391 216 THR B O 1
ATOM 3750 N N . LEU B 1 217 ? 108.27451 155.51047 74.49771 1.000 28.26547 217 LEU B N 1
ATOM 3751 C CA . LEU B 1 217 ? 107.25834 154.77771 73.74664 1.000 33.09681 217 LEU B CA 1
ATOM 3752 C C . LEU B 1 217 ? 105.88662 154.85401 74.41833 1.000 36.24573 217 LEU B C 1
ATOM 3753 O O . LEU B 1 217 ? 104.85877 154.73367 73.74086 1.000 33.38961 217 LEU B O 1
ATOM 3758 N N . ALA B 1 218 ? 105.84512 155.06124 75.73686 1.000 34.84002 218 ALA B N 1
ATOM 3759 C CA . ALA B 1 218 ? 104.56278 155.26911 76.40352 1.000 35.98456 218 ALA B CA 1
ATOM 3760 C C . ALA B 1 218 ? 103.95560 156.61347 76.01649 1.000 40.89505 218 ALA B C 1
ATOM 3761 O O . ALA B 1 218 ? 102.74416 156.70825 75.77845 1.000 35.52998 218 ALA B O 1
ATOM 3763 N N . GLU B 1 219 ? 104.77942 157.66925 75.95813 1.000 41.19792 219 GLU B N 1
ATOM 3764 C CA . GLU B 1 219 ? 104.30069 158.94756 75.43601 1.000 36.76131 219 GLU B CA 1
ATOM 3765 C C . GLU B 1 219 ? 103.78283 158.79526 74.01401 1.000 33.67641 219 GLU B C 1
ATOM 3766 O O . GLU B 1 219 ? 102.74967 159.37333 73.65409 1.000 31.95258 219 GLU B O 1
ATOM 3772 N N . LEU B 1 220 ? 104.48585 158.01037 73.19418 1.000 32.82449 220 LEU B N 1
ATOM 3773 C CA . LEU B 1 220 ? 104.04167 157.77180 71.82455 1.000 30.56125 220 LEU B CA 1
ATOM 3774 C C . LEU B 1 220 ? 102.65312 157.14821 71.80257 1.000 36.35755 220 LEU B C 1
ATOM 3775 O O . LEU B 1 220 ? 101.78787 157.57018 71.02420 1.000 35.54126 220 LEU B O 1
ATOM 3780 N N . ASP B 1 221 ? 102.43562 156.12071 72.64102 1.000 34.18845 221 ASP B N 1
ATOM 3781 C CA . ASP B 1 221 ? 101.11900 155.49503 72.77289 1.000 37.73019 221 ASP B CA 1
ATOM 3782 C C . ASP B 1 221 ? 100.05492 156.52841 73.10072 1.000 36.78395 221 ASP B C 1
ATOM 3783 O O . ASP B 1 221 ? 98.95242 156.50819 72.53986 1.000 35.56265 221 ASP B O 1
ATOM 3788 N N . GLU B 1 222 ? 100.37750 157.43444 74.02321 1.000 33.20882 222 GLU B N 1
ATOM 3789 C CA . GLU B 1 222 ? 99.41167 158.41767 74.49198 1.000 33.20660 222 GLU B CA 1
ATOM 3790 C C . GLU B 1 222 ? 98.98456 159.35832 73.36941 1.000 39.99531 222 GLU B C 1
ATOM 3791 O O . GLU B 1 222 ? 97.79206 159.65185 73.22000 1.000 43.19271 222 GLU B O 1
ATOM 3797 N N . VAL B 1 223 ? 99.93280 159.81307 72.54204 1.000 34.89849 223 VAL B N 1
ATOM 3798 C CA . VAL B 1 223 ? 99.56748 160.76325 71.49492 1.000 30.47985 223 VAL B CA 1
ATOM 3799 C C . VAL B 1 223 ? 98.99932 160.05057 70.26916 1.000 33.34941 223 VAL B C 1
ATOM 3800 O O . VAL B 1 223 ? 98.17875 160.62609 69.54318 1.000 34.34582 223 VAL B O 1
ATOM 3804 N N . LEU B 1 224 ? 99.40188 158.80209 70.01342 1.000 33.83598 224 LEU B N 1
ATOM 3805 C CA . LEU B 1 224 ? 98.75967 158.03697 68.94645 1.000 34.52279 224 LEU B CA 1
ATOM 3806 C C . LEU B 1 224 ? 97.29141 157.78055 69.26526 1.000 38.45937 224 LEU B C 1
ATOM 3807 O O . LEU B 1 224 ? 96.44036 157.79979 68.36537 1.000 37.30804 224 LEU B O 1
ATOM 3812 N N . ALA B 1 225 ? 96.97729 157.52600 70.54241 1.000 35.60268 225 ALA B N 1
ATOM 3813 C CA . ALA B 1 225 ? 95.58500 157.30935 70.93335 1.000 40.98909 225 ALA B CA 1
ATOM 3814 C C . ALA B 1 225 ? 94.73308 158.53869 70.64271 1.000 44.91261 225 ALA B C 1
ATOM 3815 O O . ALA B 1 225 ? 93.55994 158.41447 70.27426 1.000 46.06572 225 ALA B O 1
ATOM 3817 N N . LEU B 1 226 ? 95.30792 159.73495 70.78542 1.000 41.61485 226 LEU B N 1
ATOM 3818 C CA . LEU B 1 226 ? 94.59805 160.96644 70.45947 1.000 40.06468 226 LEU B CA 1
ATOM 3819 C C . LEU B 1 226 ? 94.66616 161.30611 68.97389 1.000 37.90495 226 LEU B C 1
ATOM 3820 O O . LEU B 1 226 ? 94.19044 162.36890 68.57321 1.000 38.86408 226 LEU B O 1
ATOM 3825 N N . GLY B 1 227 ? 95.23366 160.43062 68.15222 1.000 37.33051 227 GLY B N 1
ATOM 3826 C CA . GLY B 1 227 ? 95.27890 160.65514 66.71463 1.000 39.42608 227 GLY B CA 1
ATOM 3827 C C . GLY B 1 227 ? 96.16874 161.79127 66.24536 1.000 45.09227 227 GLY B C 1
ATOM 3828 O O . GLY B 1 227 ? 95.83604 162.46093 65.25611 1.000 42.08415 227 GLY B O 1
ATOM 3829 N N . ALA B 1 228 ? 97.29492 162.02510 66.92517 1.000 39.40051 228 ALA B N 1
ATOM 3830 C CA . ALA B 1 228 ? 98.24502 163.04637 66.49182 1.000 38.65636 228 ALA B CA 1
ATOM 3831 C C . ALA B 1 228 ? 98.61175 162.87162 65.02124 1.000 37.97043 228 ALA B C 1
ATOM 3832 O O . ALA B 1 228 ? 98.79165 161.75041 64.53668 1.000 37.67233 228 ALA B O 1
ATOM 3834 N N . ASP B 1 229 ? 98.71204 164.00000 64.31028 1.000 35.79278 229 ASP B N 1
ATOM 3835 C CA . ASP B 1 229 ? 99.05566 163.98426 62.89430 1.000 34.79909 229 ASP B CA 1
ATOM 3836 C C . ASP B 1 229 ? 100.55132 163.83079 62.66784 1.000 37.31859 229 ASP B C 1
ATOM 3837 O O . ASP B 1 229 ? 100.96422 163.26578 61.65016 1.000 31.64767 229 ASP B O 1
ATOM 3842 N N . GLU B 1 230 ? 101.37761 164.34852 63.57320 1.000 36.06227 230 GLU B N 1
ATOM 3843 C CA . GLU B 1 230 ? 102.81815 164.27306 63.37835 1.000 32.23967 230 GLU B CA 1
ATOM 3844 C C . GLU B 1 230 ? 103.50562 164.17006 64.72978 1.000 29.80906 230 GLU B C 1
ATOM 3845 O O . GLU B 1 230 ? 103.16579 164.89967 65.66665 1.000 26.53603 230 GLU B O 1
ATOM 3851 N N . VAL B 1 231 ? 104.46992 163.26177 64.82769 1.000 26.53358 231 VAL B N 1
ATOM 3852 C CA . VAL B 1 231 ? 105.14094 162.99165 66.08672 1.000 27.29330 231 VAL B CA 1
ATOM 3853 C C . VAL B 1 231 ? 106.63944 163.01625 65.84759 1.000 26.97805 231 VAL B C 1
ATOM 3854 O O . VAL B 1 231 ? 107.13664 162.40206 64.89774 1.000 26.37554 231 VAL B O 1
ATOM 3858 N N . MET B 1 232 ? 107.35193 163.73367 66.69802 1.000 26.68206 232 MET B N 1
ATOM 3859 C CA . MET B 1 232 ? 108.80282 163.74777 66.67379 1.000 27.60510 232 MET B CA 1
ATOM 3860 C C . MET B 1 232 ? 109.31199 162.80768 67.75575 1.000 27.07469 232 MET B C 1
ATOM 3861 O O . MET B 1 232 ? 108.97563 162.97789 68.93207 1.000 27.33059 232 MET B O 1
ATOM 3866 N N . LEU B 1 233 ? 110.12494 161.83608 67.36098 1.000 22.73955 233 LEU B N 1
ATOM 3867 C CA . LEU B 1 233 ? 110.74050 160.89705 68.29558 1.000 28.28147 233 LEU B CA 1
ATOM 3868 C C . LEU B 1 233 ? 112.08852 161.46741 68.72529 1.000 31.10272 233 LEU B C 1
ATOM 3869 O O . LEU B 1 233 ? 113.03723 161.49942 67.93654 1.000 33.14070 233 LEU B O 1
ATOM 3874 N N . ASP B 1 234 ? 112.17623 161.91522 69.97031 1.000 26.88746 234 ASP B N 1
ATOM 3875 C CA . ASP B 1 234 ? 113.35887 162.60925 70.46895 1.000 29.17602 234 ASP B CA 1
ATOM 3876 C C . ASP B 1 234 ? 114.30335 161.59351 71.10827 1.000 34.08743 234 ASP B C 1
ATOM 3877 O O . ASP B 1 234 ? 113.96516 160.98853 72.13171 1.000 30.10380 234 ASP B O 1
ATOM 3882 N N . ASN B 1 235 ? 115.47888 161.39692 70.49788 1.000 29.21102 235 ASN B N 1
ATOM 3883 C CA . ASN B 1 235 ? 116.52685 160.50443 71.02387 1.000 35.43924 235 ASN B CA 1
ATOM 3884 C C . ASN B 1 235 ? 116.09088 159.04110 71.09446 1.000 30.33895 235 ASN B C 1
ATOM 3885 O O . ASN B 1 235 ? 116.55718 158.29274 71.95269 1.000 31.18384 235 ASN B O 1
ATOM 3890 N N . PHE B 1 236 ? 115.19745 158.61302 70.21276 1.000 26.94096 236 PHE B N 1
ATOM 3891 C CA . PHE B 1 236 ? 114.91550 157.18834 70.08649 1.000 30.20081 236 PHE B CA 1
ATOM 3892 C C . PHE B 1 236 ? 116.08890 156.49766 69.40148 1.000 33.78874 236 PHE B C 1
ATOM 3893 O O . PHE B 1 236 ? 116.67699 157.03822 68.45631 1.000 28.50532 236 PHE B O 1
ATOM 3901 N N . THR B 1 237 ? 116.42478 155.29365 69.86734 1.000 31.18656 237 THR B N 1
ATOM 3902 C CA . THR B 1 237 ? 117.41511 154.48719 69.16115 1.000 31.24504 237 THR B CA 1
ATOM 3903 C C . THR B 1 237 ? 116.82359 153.95116 67.85969 1.000 30.81107 237 THR B C 1
ATOM 3904 O O . THR B 1 237 ? 115.61481 154.03585 67.61077 1.000 30.74733 237 THR B O 1
ATOM 3908 N N . VAL B 1 238 ? 117.69682 153.38066 67.02017 1.000 31.94974 238 VAL B N 1
ATOM 3909 C CA . VAL B 1 238 ? 117.22357 152.74987 65.78954 1.000 29.88686 238 VAL B CA 1
ATOM 3910 C C . VAL B 1 238 ? 116.15666 151.70556 66.10001 1.000 31.09643 238 VAL B C 1
ATOM 3911 O O . VAL B 1 238 ? 115.13209 151.61938 65.41145 1.000 32.91906 238 VAL B O 1
ATOM 3915 N N . GLU B 1 239 ? 116.36224 150.91556 67.15484 1.000 29.16601 239 GLU B N 1
ATOM 3916 C CA . GLU B 1 239 ? 115.40858 149.85334 67.46094 1.000 33.93409 239 GLU B CA 1
ATOM 3917 C C . GLU B 1 239 ? 114.09076 150.42503 67.97413 1.000 31.76682 239 GLU B C 1
ATOM 3918 O O . GLU B 1 239 ? 113.01223 149.93563 67.61553 1.000 28.98921 239 GLU B O 1
ATOM 3924 N N . GLN B 1 240 ? 114.15393 151.48026 68.79172 1.000 30.18585 240 GLN B N 1
ATOM 3925 C CA . GLN B 1 240 ? 112.92654 152.12096 69.25090 1.000 25.36782 240 GLN B CA 1
ATOM 3926 C C . GLN B 1 240 ? 112.15142 152.75671 68.10100 1.000 28.00690 240 GLN B C 1
ATOM 3927 O O . GLN B 1 240 ? 110.91358 152.76129 68.12708 1.000 30.19868 240 GLN B O 1
ATOM 3933 N N . CYS B 1 241 ? 112.84686 153.28670 67.07689 1.000 26.11839 241 CYS B N 1
ATOM 3934 C CA . CYS B 1 241 ? 112.13175 153.83210 65.92102 1.000 25.61270 241 CYS B CA 1
ATOM 3935 C C . CYS B 1 241 ? 111.39627 152.73531 65.16408 1.000 26.28935 241 CYS B C 1
ATOM 3936 O O . CYS B 1 241 ? 110.25864 152.93693 64.72214 1.000 26.34769 241 CYS B O 1
ATOM 3939 N N . VAL B 1 242 ? 112.03933 151.57808 64.97411 1.000 28.11674 242 VAL B N 1
ATOM 3940 C CA . VAL B 1 242 ? 111.34627 150.43777 64.37325 1.000 28.47147 242 VAL B CA 1
ATOM 3941 C C . VAL B 1 242 ? 110.10387 150.09197 65.18804 1.000 26.77983 242 VAL B C 1
ATOM 3942 O O . VAL B 1 242 ? 109.00988 149.90519 64.64352 1.000 30.59801 242 VAL B O 1
ATOM 3946 N N . GLU B 1 243 ? 110.26223 150.00143 66.50932 1.000 29.10262 243 GLU B N 1
ATOM 3947 C CA . GLU B 1 243 ? 109.12253 149.75049 67.38570 1.000 35.52886 243 GLU B CA 1
ATOM 3948 C C . GLU B 1 243 ? 108.06395 150.83899 67.24040 1.000 37.29209 243 GLU B C 1
ATOM 3949 O O . GLU B 1 243 ? 106.86076 150.54553 67.17688 1.000 33.58411 243 GLU B O 1
ATOM 3955 N N . ALA B 1 244 ? 108.49784 152.10373 67.17456 1.000 32.57250 244 ALA B N 1
ATOM 3956 C CA . ALA B 1 244 ? 107.56045 153.21321 67.00115 1.000 30.78190 244 ALA B CA 1
ATOM 3957 C C . ALA B 1 244 ? 106.77633 153.06619 65.70920 1.000 28.98033 244 ALA B C 1
ATOM 3958 O O . ALA B 1 244 ? 105.55842 153.26792 65.68321 1.000 29.91383 244 ALA B O 1
ATOM 3960 N N . VAL B 1 245 ? 107.46666 152.73226 64.61631 1.000 29.26643 245 VAL B N 1
ATOM 3961 C CA . VAL B 1 245 ? 106.78454 152.51137 63.34575 1.000 28.27151 245 VAL B CA 1
ATOM 3962 C C . VAL B 1 245 ? 105.76002 151.38996 63.48190 1.000 37.33340 245 VAL B C 1
ATOM 3963 O O . VAL B 1 245 ? 104.65274 151.46830 62.93497 1.000 38.26807 245 VAL B O 1
ATOM 3967 N N . ARG B 1 246 ? 106.10227 150.34032 64.23187 1.000 35.78730 246 ARG B N 1
ATOM 3968 C CA . ARG B 1 246 ? 105.16745 149.23519 64.41913 1.000 43.89133 246 ARG B CA 1
ATOM 3969 C C . ARG B 1 246 ? 103.90317 149.70698 65.12807 1.000 40.84253 246 ARG B C 1
ATOM 3970 O O . ARG B 1 246 ? 102.78582 149.44254 64.66782 1.000 42.53328 246 ARG B O 1
ATOM 3978 N N . ARG B 1 247 ? 104.06067 150.42819 66.24365 1.000 36.04386 247 ARG B N 1
ATOM 3979 C CA . ARG B 1 247 ? 102.89068 150.89010 66.98653 1.000 37.41734 247 ARG B CA 1
ATOM 3980 C C . ARG B 1 247 ? 102.06086 151.87658 66.17314 1.000 42.40902 247 ARG B C 1
ATOM 3981 O O . ARG B 1 247 ? 100.82669 151.87429 66.25891 1.000 44.25396 247 ARG B O 1
ATOM 3989 N N . ARG B 1 248 ? 102.71594 152.73381 65.38400 1.000 38.79314 248 ARG B N 1
ATOM 3990 C CA . ARG B 1 248 ? 101.97448 153.62799 64.49868 1.000 38.88590 248 ARG B CA 1
ATOM 3991 C C . ARG B 1 248 ? 101.16301 152.83667 63.48283 1.000 40.98808 248 ARG B C 1
ATOM 3992 O O . ARG B 1 248 ? 99.99931 153.15823 63.22050 1.000 42.68749 248 ARG B O 1
ATOM 4000 N N . ASP B 1 249 ? 101.76373 151.80049 62.89450 1.000 43.08486 249 ASP B N 1
ATOM 4001 C CA . ASP B 1 249 ? 101.03253 150.96520 61.94470 1.000 43.14542 249 ASP B CA 1
ATOM 4002 C C . ASP B 1 249 ? 99.88870 150.21638 62.62996 1.000 49.07172 249 ASP B C 1
ATOM 4003 O O . ASP B 1 249 ? 98.79931 150.08169 62.06107 1.000 51.37043 249 ASP B O 1
ATOM 4008 N N . ALA B 1 250 ? 100.10677 149.74668 63.86483 1.000 46.90181 250 ALA B N 1
ATOM 4009 C CA . ALA B 1 250 ? 99.06054 149.01342 64.57540 1.000 43.05720 250 ALA B CA 1
ATOM 4010 C C . ALA B 1 250 ? 97.91118 149.92899 64.97920 1.000 55.41768 250 ALA B C 1
ATOM 4011 O O . ALA B 1 250 ? 96.74192 149.53030 64.91512 1.000 54.60558 250 ALA B O 1
ATOM 4013 N N . ALA B 1 251 ? 98.21889 151.15595 65.40931 1.000 52.38418 251 ALA B N 1
ATOM 4014 C CA . ALA B 1 251 ? 97.16748 152.10216 65.75865 1.000 49.28198 251 ALA B CA 1
ATOM 4015 C C . ALA B 1 251 ? 96.37932 152.56738 64.54289 1.000 55.74197 251 ALA B C 1
ATOM 4016 O O . ALA B 1 251 ? 95.32834 153.20000 64.70972 1.000 57.41288 251 ALA B O 1
ATOM 4018 N N . ARG B 1 252 ? 96.86240 152.27082 63.33623 1.000 55.03362 252 ARG B N 1
ATOM 4019 C CA . ARG B 1 252 ? 96.18031 152.56857 62.07671 1.000 65.10602 252 ARG B CA 1
ATOM 4020 C C . ARG B 1 252 ? 95.89933 154.06031 61.89278 1.000 63.33165 252 ARG B C 1
ATOM 4021 O O . ARG B 1 252 ? 95.00087 154.43735 61.13075 1.000 63.18601 252 ARG B O 1
ATOM 4029 N N . THR B 1 253 ? 96.64986 154.92155 62.57686 1.000 59.73974 253 THR B N 1
ATOM 4030 C CA . THR B 1 253 ? 96.59996 156.34506 62.28635 1.000 54.78681 253 THR B CA 1
ATOM 4031 C C . THR B 1 253 ? 97.47079 156.65087 61.07012 1.000 53.30667 253 THR B C 1
ATOM 4032 O O . THR B 1 253 ? 98.30145 155.84198 60.64746 1.000 58.32011 253 THR B O 1
ATOM 4036 N N . ARG B 1 254 ? 97.25837 157.82974 60.48928 1.000 51.39483 254 ARG B N 1
ATOM 4037 C CA . ARG B 1 254 ? 98.13258 158.33332 59.43662 1.000 56.82727 254 ARG B CA 1
ATOM 4038 C C . ARG B 1 254 ? 99.26247 159.20358 59.98591 1.000 46.08549 254 ARG B C 1
ATOM 4039 O O . ARG B 1 254 ? 99.76249 160.08543 59.27559 1.000 46.22100 254 ARG B O 1
ATOM 4047 N N . THR B 1 255 ? 99.67028 158.97482 61.23328 1.000 41.66935 255 THR B N 1
ATOM 4048 C CA . THR B 1 255 ? 100.65010 159.82694 61.89323 1.000 35.75627 255 THR B CA 1
ATOM 4049 C C . THR B 1 255 ? 101.99984 159.75758 61.18984 1.000 34.27802 255 THR B C 1
ATOM 4050 O O . THR B 1 255 ? 102.56163 158.67238 61.00460 1.000 35.46436 255 THR B O 1
ATOM 4054 N N . ARG B 1 256 ? 102.51648 160.92018 60.79841 1.000 30.59264 256 ARG B N 1
ATOM 4055 C CA . ARG B 1 256 ? 103.86601 161.01379 60.26767 1.000 30.45939 256 ARG B CA 1
ATOM 4056 C C . ARG B 1 256 ? 104.87490 160.98878 61.40547 1.000 26.62054 256 ARG B C 1
ATOM 4057 O O . ARG B 1 256 ? 104.67964 161.63113 62.44016 1.000 28.61538 256 ARG B O 1
ATOM 4065 N N . LEU B 1 257 ? 105.95088 160.23225 61.21451 1.000 24.43491 257 LEU B N 1
ATOM 4066 C CA . LEU B 1 257 ? 106.96904 160.03652 62.23693 1.000 28.63211 257 LEU B CA 1
ATOM 4067 C C . LEU B 1 257 ? 108.27845 160.68781 61.81531 1.000 27.11130 257 LEU B C 1
ATOM 4068 O O . LEU B 1 257 ? 108.76352 160.47426 60.70076 1.000 27.43809 257 LEU B O 1
ATOM 4073 N N . GLU B 1 258 ? 108.86802 161.42829 62.73024 1.000 26.55085 258 GLU B N 1
ATOM 4074 C CA . GLU B 1 258 ? 110.10825 162.13964 62.49804 1.000 29.06447 258 GLU B CA 1
ATOM 4075 C C . GLU B 1 258 ? 111.05017 161.80272 63.64759 1.000 28.24546 258 GLU B C 1
ATOM 4076 O O . GLU B 1 258 ? 110.61827 161.69721 64.79610 1.000 32.00028 258 GLU B O 1
ATOM 4082 N N . ALA B 1 259 ? 112.32074 161.57259 63.34746 1.000 27.93217 259 ALA B N 1
ATOM 4083 C CA . ALA B 1 259 ? 113.29503 161.26947 64.38498 1.000 27.49586 259 ALA B CA 1
ATOM 4084 C C . ALA B 1 259 ? 114.32327 162.38686 64.46410 1.000 27.79616 259 ALA B C 1
ATOM 4085 O O . ALA B 1 259 ? 114.69779 162.97355 63.44525 1.000 25.72790 259 ALA B O 1
ATOM 4087 N N . SER B 1 260 ? 114.77540 162.68225 65.67786 1.000 26.49738 260 SER B N 1
ATOM 4088 C CA . SER B 1 260 ? 115.86585 163.63040 65.85391 1.000 34.71610 260 SER B CA 1
ATOM 4089 C C . SER B 1 260 ? 116.50861 163.39648 67.21253 1.000 30.26044 260 SER B C 1
ATOM 4090 O O . SER B 1 260 ? 115.98825 162.66153 68.05784 1.000 27.03665 260 SER B O 1
ATOM 4093 N N . GLY B 1 261 ? 117.65090 164.04658 67.40942 1.000 27.58154 261 GLY B N 1
ATOM 4094 C CA . GLY B 1 261 ? 118.37690 163.94804 68.66022 1.000 29.91582 261 GLY B CA 1
ATOM 4095 C C . GLY B 1 261 ? 119.80023 163.47517 68.46824 1.000 31.37473 261 GLY B C 1
ATOM 4096 O O . GLY B 1 261 ? 120.07574 162.27592 68.53479 1.000 35.41769 261 GLY B O 1
ATOM 4097 N N . GLY B 1 262 ? 120.71261 164.40807 68.21008 1.000 34.42480 262 GLY B N 1
ATOM 4098 C CA . GLY B 1 262 ? 122.11248 164.05733 68.04085 1.000 36.34177 262 GLY B CA 1
ATOM 4099 C C . GLY B 1 262 ? 122.42753 163.18510 66.84401 1.000 38.56769 262 GLY B C 1
ATOM 4100 O O . GLY B 1 262 ? 123.49144 162.55855 66.81149 1.000 41.22569 262 GLY B O 1
ATOM 4101 N N . LEU B 1 263 ? 121.54294 163.13291 65.84962 1.000 36.10814 263 LEU B N 1
ATOM 4102 C CA . LEU B 1 263 ? 121.76873 162.27028 64.69701 1.000 33.60608 263 LEU B CA 1
ATOM 4103 C C . LEU B 1 263 ? 123.07503 162.62943 64.00068 1.000 37.25409 263 LEU B C 1
ATOM 4104 O O . LEU B 1 263 ? 123.36186 163.80951 63.76376 1.000 33.46086 263 LEU B O 1
ATOM 4109 N N . THR B 1 264 ? 123.86671 161.60469 63.66727 1.000 28.32934 264 THR B N 1
ATOM 4110 C CA . THR B 1 264 ? 125.10855 161.79204 62.93469 1.000 28.26674 264 THR B CA 1
ATOM 4111 C C . THR B 1 264 ? 125.07998 160.99468 61.63866 1.000 30.96641 264 THR B C 1
ATOM 4112 O O . THR B 1 264 ? 124.30471 160.04803 61.47690 1.000 29.24211 264 THR B O 1
ATOM 4116 N N . LEU B 1 265 ? 125.96299 161.38460 60.72017 1.000 30.22844 265 LEU B N 1
ATOM 4117 C CA . LEU B 1 265 ? 125.96178 160.80625 59.38223 1.000 31.48587 265 LEU B CA 1
ATOM 4118 C C . LEU B 1 265 ? 126.26397 159.31172 59.39484 1.000 31.61688 265 LEU B C 1
ATOM 4119 O O . LEU B 1 265 ? 125.73313 158.57434 58.55924 1.000 30.02687 265 LEU B O 1
ATOM 4124 N N . ASP B 1 266 ? 127.10619 158.83976 60.31888 1.000 28.75095 266 ASP B N 1
ATOM 4125 C CA . ASP B 1 266 ? 127.46427 157.42433 60.28578 1.000 31.40724 266 ASP B CA 1
ATOM 4126 C C . ASP B 1 266 ? 126.31353 156.50416 60.69318 1.000 30.61984 266 ASP B C 1
ATOM 4127 O O . ASP B 1 266 ? 126.41673 155.29644 60.46910 1.000 32.60384 266 ASP B O 1
ATOM 4132 N N . VAL B 1 267 ? 125.22453 157.03203 61.25898 1.000 28.55025 267 VAL B N 1
ATOM 4133 C CA . VAL B 1 267 ? 124.01529 156.25164 61.52159 1.000 26.55328 267 VAL B CA 1
ATOM 4134 C C . VAL B 1 267 ? 122.84840 156.70319 60.65322 1.000 29.44192 267 VAL B C 1
ATOM 4135 O O . VAL B 1 267 ? 121.73533 156.18521 60.80211 1.000 29.08466 267 VAL B O 1
ATOM 4139 N N . ALA B 1 268 ? 123.07307 157.65274 59.73801 1.000 25.43799 268 ALA B N 1
ATOM 4140 C CA . ALA B 1 268 ? 121.97887 158.16624 58.91975 1.000 26.56774 268 ALA B CA 1
ATOM 4141 C C . ALA B 1 268 ? 121.31618 157.05206 58.11865 1.000 28.07100 268 ALA B C 1
ATOM 4142 O O . ALA B 1 268 ? 120.08638 156.93268 58.09656 1.000 25.30542 268 ALA B O 1
ATOM 4144 N N . ALA B 1 269 ? 122.12076 156.23574 57.43304 1.000 26.49866 269 ALA B N 1
ATOM 4145 C CA . ALA B 1 269 ? 121.54751 155.22882 56.55277 1.000 25.37565 269 ALA B CA 1
ATOM 4146 C C . ALA B 1 269 ? 120.76574 154.18314 57.34414 1.000 29.12039 269 ALA B C 1
ATOM 4147 O O . ALA B 1 269 ? 119.73958 153.68896 56.86685 1.000 28.64827 269 ALA B O 1
ATOM 4149 N N . ALA B 1 270 ? 121.21153 153.85608 58.56172 1.000 26.90306 270 ALA B N 1
ATOM 4150 C CA . ALA B 1 270 ? 120.46041 152.91581 59.39185 1.000 26.95076 270 ALA B CA 1
ATOM 4151 C C . ALA B 1 270 ? 119.12132 153.50638 59.83071 1.000 27.04215 270 ALA B C 1
ATOM 4152 O O . ALA B 1 270 ? 118.08696 152.83342 59.76138 1.000 27.35452 270 ALA B O 1
ATOM 4154 N N . TYR B 1 271 ? 119.11208 154.77032 60.27990 1.000 26.22034 271 TYR B N 1
ATOM 4155 C CA . TYR B 1 271 ? 117.84927 155.37308 60.71320 1.000 28.41157 271 TYR B CA 1
ATOM 4156 C C . TYR B 1 271 ? 116.85819 155.49556 59.56095 1.000 24.76445 271 TYR B C 1
ATOM 4157 O O . TYR B 1 271 ? 115.65073 155.34309 59.76442 1.000 25.18648 271 TYR B O 1
ATOM 4166 N N . ALA B 1 272 ? 117.34811 155.74825 58.34719 1.000 25.17578 272 ALA B N 1
ATOM 4167 C CA . ALA B 1 272 ? 116.47632 155.82023 57.18004 1.000 26.59512 272 ALA B CA 1
ATOM 4168 C C . ALA B 1 272 ? 115.77778 154.49803 56.87708 1.000 32.68574 272 ALA B C 1
ATOM 4169 O O . ALA B 1 272 ? 114.79199 154.50162 56.13123 1.000 32.33338 272 ALA B O 1
ATOM 4171 N N . ARG B 1 273 ? 116.27097 153.37045 57.40759 1.000 28.69293 273 ARG B N 1
ATOM 4172 C CA . ARG B 1 273 ? 115.64393 152.06857 57.19732 1.000 29.07867 273 ARG B CA 1
ATOM 4173 C C . ARG B 1 273 ? 114.78360 151.63389 58.37539 1.000 30.56214 273 ARG B C 1
ATOM 4174 O O . ARG B 1 273 ? 114.49858 150.44345 58.50646 1.000 33.49441 273 ARG B O 1
ATOM 4182 N N . THR B 1 274 ? 114.40273 152.55530 59.25889 1.000 30.92219 274 THR B N 1
ATOM 4183 C CA . THR B 1 274 ? 113.50644 152.21963 60.35696 1.000 26.51231 274 THR B CA 1
ATOM 4184 C C . THR B 1 274 ? 112.03989 152.33388 59.98125 1.000 31.39500 274 THR B C 1
ATOM 4185 O O . THR B 1 274 ? 111.18492 151.80975 60.70417 1.000 30.61119 274 THR B O 1
ATOM 4189 N N . GLY B 1 275 ? 111.72862 153.01084 58.88376 1.000 27.69876 275 GLY B N 1
ATOM 4190 C CA . GLY B 1 275 ? 110.36476 153.31873 58.52521 1.000 27.65183 275 GLY B CA 1
ATOM 4191 C C . GLY B 1 275 ? 109.92088 154.73409 58.84250 1.000 29.58915 275 GLY B C 1
ATOM 4192 O O . GLY B 1 275 ? 108.83234 155.12625 58.41558 1.000 28.09788 275 GLY B O 1
ATOM 4193 N N . VAL B 1 276 ? 110.71843 155.51533 59.57740 1.000 27.73037 276 VAL B N 1
ATOM 4194 C CA . VAL B 1 276 ? 110.29710 156.88436 59.86983 1.000 25.93663 276 VAL B CA 1
ATOM 4195 C C . VAL B 1 276 ? 110.27485 157.69915 58.58145 1.000 28.07376 276 VAL B C 1
ATOM 4196 O O . VAL B 1 276 ? 110.92423 157.36832 57.58324 1.000 27.97922 276 VAL B O 1
ATOM 4200 N N . ASP B 1 277 ? 109.49347 158.77425 58.60083 1.000 26.61860 277 ASP B N 1
ATOM 4201 C CA . ASP B 1 277 ? 109.31039 159.58328 57.40194 1.000 28.37046 277 ASP B CA 1
ATOM 4202 C C . ASP B 1 277 ? 110.38948 160.64445 57.21994 1.000 25.08707 277 ASP B C 1
ATOM 4203 O O . ASP B 1 277 ? 110.75326 160.96316 56.08111 1.000 27.10485 277 ASP B O 1
ATOM 4208 N N . LEU B 1 278 ? 110.91430 161.19529 58.30976 1.000 27.50134 278 LEU B N 1
ATOM 4209 C CA . LEU B 1 278 ? 111.84350 162.31209 58.24663 1.000 25.95389 278 LEU B CA 1
ATOM 4210 C C . LEU B 1 278 ? 112.89703 162.16079 59.32956 1.000 26.44669 278 LEU B C 1
ATOM 4211 O O . LEU B 1 278 ? 112.63712 161.59866 60.39875 1.000 25.75497 278 LEU B O 1
ATOM 4216 N N . LEU B 1 279 ? 114.09285 162.65644 59.04038 1.000 20.66906 279 LEU B N 1
ATOM 4217 C CA . LEU B 1 279 ? 115.11471 162.86635 60.05467 1.000 23.80258 279 LEU B CA 1
ATOM 4218 C C . LEU B 1 279 ? 115.35955 164.36398 60.16431 1.000 25.71605 279 LEU B C 1
ATOM 4219 O O . LEU B 1 279 ? 115.63339 165.02030 59.15619 1.000 23.04338 279 LEU B O 1
ATOM 4224 N N . ALA B 1 280 ? 115.23312 164.90283 61.37363 1.000 24.06495 280 ALA B N 1
ATOM 4225 C CA . ALA B 1 280 ? 115.53886 166.30490 61.63797 1.000 26.75105 280 ALA B CA 1
ATOM 4226 C C . ALA B 1 280 ? 116.96438 166.39899 62.17765 1.000 24.04949 280 ALA B C 1
ATOM 4227 O O . ALA B 1 280 ? 117.28408 165.80287 63.21290 1.000 27.00938 280 ALA B O 1
ATOM 4229 N N . VAL B 1 281 ? 117.81825 167.13987 61.47432 1.000 24.99136 281 VAL B N 1
ATOM 4230 C CA . VAL B 1 281 ? 119.26302 167.12087 61.69273 1.000 22.29175 281 VAL B CA 1
ATOM 4231 C C . VAL B 1 281 ? 119.72895 168.54667 61.99219 1.000 24.39056 281 VAL B C 1
ATOM 4232 O O . VAL B 1 281 ? 119.84090 169.38185 61.08698 1.000 21.44574 281 VAL B O 1
ATOM 4236 N N . GLY B 1 282 ? 120.01983 168.83400 63.26130 1.000 22.23352 282 GLY B N 1
ATOM 4237 C CA . GLY B 1 282 ? 120.54240 170.14689 63.60048 1.000 24.03461 282 GLY B CA 1
ATOM 4238 C C . GLY B 1 282 ? 121.88586 170.44427 62.95726 1.000 26.07232 282 GLY B C 1
ATOM 4239 O O . GLY B 1 282 ? 122.16112 171.58947 62.59087 1.000 21.37393 282 GLY B O 1
ATOM 4240 N N . ALA B 1 283 ? 122.72848 169.41732 62.79252 1.000 20.97302 283 ALA B N 1
ATOM 4241 C CA . ALA B 1 283 ? 124.08856 169.60633 62.30719 1.000 22.84886 283 ALA B CA 1
ATOM 4242 C C . ALA B 1 283 ? 124.15447 170.25946 60.93004 1.000 23.06979 283 ALA B C 1
ATOM 4243 O O . ALA B 1 283 ? 125.18433 170.85709 60.60741 1.000 21.03080 283 ALA B O 1
ATOM 4245 N N . LEU B 1 284 ? 123.09538 170.14620 60.11374 1.000 15.66439 284 LEU B N 1
ATOM 4246 C CA . LEU B 1 284 ? 123.10913 170.73825 58.78042 1.000 21.19875 284 LEU B CA 1
ATOM 4247 C C . LEU B 1 284 ? 123.42493 172.21926 58.85087 1.000 20.31392 284 LEU B C 1
ATOM 4248 O O . LEU B 1 284 ? 124.09556 172.76249 57.97056 1.000 24.00596 284 LEU B O 1
ATOM 4253 N N . THR B 1 285 ? 122.94978 172.88784 59.89552 1.000 18.11099 285 THR B N 1
ATOM 4254 C CA . THR B 1 285 ? 123.11441 174.32284 60.02211 1.000 22.24679 285 THR B CA 1
ATOM 4255 C C . THR B 1 285 ? 124.06279 174.75024 61.13979 1.000 23.67535 285 THR B C 1
ATOM 4256 O O . THR B 1 285 ? 124.69889 175.79529 61.00958 1.000 32.26518 285 THR B O 1
ATOM 4260 N N . HIS B 1 286 ? 124.20972 173.98897 62.22304 1.000 22.78877 286 HIS B N 1
ATOM 4261 C CA . HIS B 1 286 ? 125.12941 174.43152 63.27100 1.000 24.51285 286 HIS B CA 1
ATOM 4262 C C . HIS B 1 286 ? 126.48534 173.71673 63.26033 1.000 24.18959 286 HIS B C 1
ATOM 4263 O O . HIS B 1 286 ? 127.37097 174.11018 64.02153 1.000 23.78986 286 HIS B O 1
ATOM 4270 N N . SER B 1 287 ? 126.69395 172.70531 62.41204 1.000 17.03894 287 SER B N 1
ATOM 4271 C CA . SER B 1 287 ? 127.97468 171.98973 62.40436 1.000 20.37980 287 SER B CA 1
ATOM 4272 C C . SER B 1 287 ? 128.37278 171.55780 60.99949 1.000 21.59578 287 SER B C 1
ATOM 4273 O O . SER B 1 287 ? 128.94681 170.48350 60.80831 1.000 26.16260 287 SER B O 1
ATOM 4276 N N . ALA B 1 288 ? 128.08519 172.37794 59.99799 1.000 23.33887 288 ALA B N 1
ATOM 4277 C CA . ALA B 1 288 ? 128.45858 172.04778 58.62781 1.000 23.58997 288 ALA B CA 1
ATOM 4278 C C . ALA B 1 288 ? 129.87438 172.53456 58.35455 1.000 25.87064 288 ALA B C 1
ATOM 4279 O O . ALA B 1 288 ? 130.13336 173.73869 58.47797 1.000 22.55496 288 ALA B O 1
ATOM 4281 N N . PRO B 1 289 ? 130.81041 171.66043 57.98432 1.000 23.46411 289 PRO B N 1
ATOM 4282 C CA . PRO B 1 289 ? 132.15661 172.13930 57.63679 1.000 24.30590 289 PRO B CA 1
ATOM 4283 C C . PRO B 1 289 ? 132.08845 173.00649 56.38830 1.000 22.57191 289 PRO B C 1
ATOM 4284 O O . PRO B 1 289 ? 131.32261 172.72639 55.46548 1.000 20.36639 289 PRO B O 1
ATOM 4288 N N . ALA B 1 290 ? 132.87336 174.08299 56.37651 1.000 20.63381 290 ALA B N 1
ATOM 4289 C CA . ALA B 1 290 ? 132.93940 174.94566 55.20046 1.000 20.10704 290 ALA B CA 1
ATOM 4290 C C . ALA B 1 290 ? 133.39218 174.15586 53.97515 1.000 19.86732 290 ALA B C 1
ATOM 4291 O O . ALA B 1 290 ? 134.24900 173.27980 54.07285 1.000 25.52411 290 ALA B O 1
ATOM 4293 N N . LEU B 1 291 ? 132.81429 174.45495 52.81721 1.000 18.60966 291 LEU B N 1
ATOM 4294 C CA . LEU B 1 291 ? 133.36511 173.92178 51.57554 1.000 24.18291 291 LEU B CA 1
ATOM 4295 C C . LEU B 1 291 ? 134.54769 174.78131 51.13719 1.000 23.14757 291 LEU B C 1
ATOM 4296 O O . LEU B 1 291 ? 134.45780 176.01266 51.10419 1.000 24.34811 291 LEU B O 1
ATOM 4301 N N . ASP B 1 292 ? 135.66571 174.13998 50.82021 1.000 26.21998 292 ASP B N 1
ATOM 4302 C CA . ASP B 1 292 ? 136.89567 174.87488 50.51790 1.000 25.94291 292 ASP B CA 1
ATOM 4303 C C . ASP B 1 292 ? 136.81249 175.44435 49.10142 1.000 26.70209 292 ASP B C 1
ATOM 4304 O O . ASP B 1 292 ? 137.12443 174.77645 48.11358 1.000 27.26077 292 ASP B O 1
ATOM 4309 N N . LEU B 1 293 ? 136.40191 176.70426 48.99481 1.000 28.48701 293 LEU B N 1
ATOM 4310 C CA . LEU B 1 293 ? 136.42778 177.42623 47.72777 1.000 27.58842 293 LEU B CA 1
ATOM 4311 C C . LEU B 1 293 ? 137.48187 178.52148 47.80544 1.000 29.62354 293 LEU B C 1
ATOM 4312 O O . LEU B 1 293 ? 137.65580 179.14445 48.85297 1.000 23.80530 293 LEU B O 1
ATOM 4317 N N . GLY B 1 294 ? 138.19235 178.74787 46.70112 1.000 28.85623 294 GLY B N 1
ATOM 4318 C CA . GLY B 1 294 ? 139.15746 179.83093 46.66179 1.000 26.08884 294 GLY B CA 1
ATOM 4319 C C . GLY B 1 294 ? 138.92623 180.80202 45.52088 1.000 29.38329 294 GLY B C 1
ATOM 4320 O O . GLY B 1 294 ? 138.21205 180.48638 44.56273 1.000 26.85566 294 GLY B O 1
ATOM 4321 N N . LEU B 1 295 ? 139.51021 181.99452 45.61473 1.000 28.23917 295 LEU B N 1
ATOM 4322 C CA . LEU B 1 295 ? 139.41712 183.00038 44.56222 1.000 28.79701 295 LEU B CA 1
ATOM 4323 C C . LEU B 1 295 ? 140.83153 183.29145 44.07940 1.000 28.11823 295 LEU B C 1
ATOM 4324 O O . LEU B 1 295 ? 141.68039 183.71337 44.86708 1.000 26.67517 295 LEU B O 1
ATOM 4329 N N . ASP B 1 296 ? 141.08853 183.04383 42.79810 1.000 23.87022 296 ASP B N 1
ATOM 4330 C CA . ASP B 1 296 ? 142.42402 183.15312 42.22087 1.000 26.23828 296 ASP B CA 1
ATOM 4331 C C . ASP B 1 296 ? 142.42036 184.20044 41.11996 1.000 29.09645 296 ASP B C 1
ATOM 4332 O O . ASP B 1 296 ? 141.54873 184.17799 40.24618 1.000 28.45685 296 ASP B O 1
ATOM 4337 N N . PHE B 1 297 ? 143.38323 185.11577 41.16454 1.000 27.94752 297 PHE B N 1
ATOM 4338 C CA . PHE B 1 297 ? 143.49169 186.13757 40.12123 1.000 30.96051 297 PHE B CA 1
ATOM 4339 C C . PHE B 1 297 ? 144.05896 185.52206 38.86000 1.000 31.00430 297 PHE B C 1
ATOM 4340 O O . PHE B 1 297 ? 144.87703 184.60946 38.92187 1.000 32.81049 297 PHE B O 1
#

Sequence (591 aa):
AEAWSPATDERLRAAGIDAEDARRVVVTALEEDLRYGADVTSDATVPADAVTEAVVASRQPGVLAGLPVALAVLDLVTGGRFEVAECRADGDRLGPGDVALRVTAATRELLVAERTMLNLLCHLSGVATLTARWNDALAGTHCKVRDSRKTLPGLRLLEKYAVRRGGGQNHRLGLGDAILIKDNHIVAGGSAGAALQAARAHTPGLPCEVEVTTLAELDEVLALGADEVMLDNFTVEQCVEAVRRRDAARTRTRLEASGGLTLDVAAAYARTGVDLLAVGALTHSAPALDLGLDFAPEAWSPATDERLRAAGIDAEDARRVVVTALEEDLRYGADVTSDATVPADAVTEAVVASRQPGVLAGLPVALAVLDLVTGGRFEVAEECRADGDRLGPGDVALRVTAATRELLVAERTMLNLLCHLSGVATLTARWNDALAGTHCKVRDSRKTLPGLRLLEKYAVRRGGGQNHRLGLGDAILIKDNHIVAGGSAGAALQAARRAHTPGLPCEVEVTTLAELDEVLALGADEVMLDNFTVEQCVEAVRRRDAARTRTRLEASGGLTLDVAAAYARTGVDLLAVGALTHSAPALDLGLDF

Nearest PDB structures (foldseek):
  7xgn-assembly1_B  TM=1.002E+00  e=7.604E-57  Streptomyces pyridomyceticus
  1qpn-assembly1_A  TM=9.771E-01  e=3.935E-38  Mycobacterium tuberculosis H37Rv
  3tqv-assembly1_B  TM=9.524E-01  e=5.393E-29  Francisella tularensis subsp. tularensis SCHU S4
  5huo-assembly2_H-2  TM=9.373E-01  e=6.076E-29  Streptococcus pyogenes GA06023
  1qap-assembly1_B  TM=8.872E-01  e=1.577E-28  Salmonella enterica subsp. enterica serovar Typhimurium

B-factor: mean 30.33, std 10.59, range [12.83, 97.67]

Secondary structure (DSSP, 8-state):
--S--HHHHHHHHHTT--HHHHHHHHHHHHHHHHTT-S-HHHHHHS-TT-EEEEEEEESS-EE---HHHHHHHHHHHHTT-EEEEEE--TT-EE-TT-EEEEEEEEHHHHHHHHHHHHHHHHHHHHHHHHHHHHHHHTTTSS-EEE--S-PPTT-HHHHHHHHHHTT-B---SSSSSSEEE-HHHHHHHSSHHHHHHHHHHH-TTS-EEEEESSHHHHHHHHHTT-SEEEEET--HHHHHHHHHHHHHHTS--EEEEESS--GGGHHHHHHTT-SEEE-THHHHS-PPP-EEEEE--/----HHHHHHHHHHT--HHHHHHHHHHHHHHHHTT-S-HHHHHHS-TT-EEEEEEEESS-EE---HHHHHHHHHHHHTT-EEEEEE--TT-EE-TT-EEEEEEEEHHHHHHHHHHHHHHHHHHHHHHHHHHHHHHHTTTSS-EEE--S-PPTT-HHHHHHHHHHTT-B---SSSSSSEEE-HHHHHHHS-HHHHHHHHHHHSTTSPEEEEESSHHHHHHHHHTT-SEEEEES--HHHHHHHHHHHHHHT---EEEEESS--GGGHHHHTTSS-SEEE-THHHHSPPPP-EEEE-

Solvent-accessible surface area: 22732 Å² total; per-residue (Å²): 97,157,56,27,42,103,61,11,38,121,136,0,158,93,33,45,6,61,9,79,15,0,95,76,4,0,55,20,8,16,95,15,2,64,113,63,34,67,6,33,1,0,54,18,18,4,82,75,124,25,101,19,65,0,32,0,11,1,106,72,92,4,5,0,0,0,5,24,0,0,13,0,0,0,5,10,30,7,66,38,194,56,112,61,71,74,60,86,60,24,32,44,135,5,21,92,55,52,37,0,0,70,0,30,5,28,2,68,58,0,12,26,0,31,34,5,0,1,14,2,0,12,7,2,0,2,0,0,23,21,0,6,138,9,43,77,28,4,84,88,45,182,7,86,0,35,0,19,22,83,2,9,7,9,3,7,30,2,0,2,4,0,0,88,75,6,36,8,76,41,18,26,46,0,10,6,39,12,4,9,0,68,74,42,13,14,110,44,30,64,38,1,8,42,0,3,84,34,0,74,80,96,25,111,74,57,91,18,7,0,22,0,61,67,40,70,28,0,62,72,0,9,91,65,29,2,83,18,0,10,0,32,94,10,63,42,125,75,0,78,44,0,15,139,63,9,79,68,41,210,59,140,0,102,0,0,2,21,29,63,28,70,47,126,47,0,37,28,19,3,172,17,34,4,31,14,0,8,7,16,31,0,1,52,28,9,80,16,6,66,6,10,7,62,10,39,169,170,81,18,31,111,55,0,58,128,70,0,73,93,32,50,11,61,26,119,19,0,54,75,4,0,44,21,6,16,100,17,2,64,124,67,36,59,7,18,2,1,49,23,12,4,79,70,132,28,101,31,75,1,27,1,16,2,124,93,70,0,8,0,0,0,5,19,0,0,8,0,0,0,2,26,34,7,64,36,192,35,124,66,73,62,74,80,59,26,33,43,124,3,20,89,53,55,41,0,0,82,0,30,5,28,13,70,55,0,12,25,0,30,43,6,0,5,17,2,0,17,9,1,0,1,0,0,18,19,0,10,133,4,60,94,22,5,65,80,36,171,8,99,1,9,0,20,21,81,2,7,6,8,2,8,32,3,0,1,4,0,0,90,77,7,40,8,76,35,60,19,54,0,11,14,60,25,4,10,0,64,45,12,10,17,63,44,52,65,39,3,3,54,7,1,94,42,0,70,78,107,45,122,74,52,90,6,10,0,15,0,63,67,38,73,35,0,65,68,0,7,90,58,31,2,88,28,0,7,0,20,103,8,67,41,129,74,0,76,44,0,20,133,64,33,84,68,49,216,39,242,2,107,0,0,2,17,30,66,17,73,48,131,55,0,44,50,24,5,141,8,40,6,43,7,0,7,1,15,25,0,1,49,28,11,79,24,9,66,5,3,18,73,78

=== Feature glossary ===
A reading guide for the features in this record.

Start from the sequence.

  · Sequence gives the chain of amino acids in standard one-letter code (A=alanine, C=cysteine, …, Y=tyrosine), read N→C. It is the only feature that is directly encoded by the gene; all structural features are derived from the folded form of this sequence.

Fold it, and you get atomic coordinates and the backbone conformation that goes with them.

  · Structure coordinates are given as an mmCIF _atom_site loop: one row per atom with element, residue name, chain id, sequence number, and x/y/z position in Å. Only the four main-chain atoms per residue are included here; side chains are omitted to keep the record compact.

  · Backbone dihedral angles. Every residue except chain termini has a φ (preceding-C → N → Cα → C) and a ψ (N → Cα → C → next-N). They are reported in degrees following the IUPAC sign convention. Secondary structure is essentially a statement about which (φ, ψ) basin each residue occupies.

  · Eight-state secondary structure (DSSP): H is the canonical α-helix, G the tighter 3₁₀-helix, I the wider π-helix; E/B are β-structure, T and S are turns and bends, and '-' is everything else. DSSP derives these from the pattern of main-chain N–H···O=C hydrogen bonds, not from the sequence.

  · SS3 is a coarse helix/strand/coil call (letters a/b/c) made by the P-SEA algorithm from inter-Cα distances and dihedrals. It is less detailed than DSSP but needs only Cα positions.

Summarize the fold with a handful of shape descriptors and a per-residue structural alphabet.

  · Radius of gyration (Rg) is the root-mean-square distance of Cα atoms from their centroid — a single number for overall size and compactness. A globular domain of N residues has Rg ≈ 2.2·N^0.38 Å; an extended or disordered chain has a much larger Rg. The Cα contact count is the number of residue pairs whose Cα atoms are within 8 Å and are more than four positions apart in sequence — a standard proxy for tertiary packing density. The bounding box is the smallest axis-aligned box enclosing all Cα atoms.

  · 3Di is Foldseek's structural alphabet. Each residue is assigned one of twenty discrete states based on how its Cα sits relative to its spatial (not sequential) neighbors. Aligning 3Di strings finds structural homologs roughly as well as full 3D superposition, but orders of magnitude faster.

  · Solvent-accessible surface area (SASA) is the area in Å² traced out by the centre of a 1.4 Å probe sphere (a water molecule) rolled over the protein's van der Waals surface (Shrake–Rupley / Lee–Richards construction). Buried residues have near-zero SASA; fully exposed residues can exceed 200 Å². The total SASA scales roughly with the number of surface residues.

Ask how reliable the model is.

  · For AlphaFold models, the B-factor field carries pLDDT — the model's own estimate of local accuracy on a 0–100 scale. Regions with pLDDT<50 should be treated as essentially unmodeled; they often correspond to intrinsically disordered segments.

  · For experimental (PDB) structures, the B-factor (temperature factor) quantifies the positional spread of each atom in the crystal — a combination of thermal vibration and static disorder — in units of Å². High B-factors mark flexible loops or poorly resolved regions; low B-factors mark the rigid, well-ordered core.

  · Predicted Aligned Error (PAE) is an AlphaFold confidence matrix: entry (i, j) is the expected error in the position of residue j, in ångströms, when the prediction is superimposed on the true structure at residue i. Low PAE within a block of residues means that block is internally rigid and well-predicted; high PAE between two blocks means their relative placement is uncertain even if each block individually is confident.

Place it in context: what it resembles, what it is annotated as, and how it looks.

  · Structural nearest neighbors (via Foldseek easy-search vs the PDB). Reported per hit: target PDB id, E-value, and alignment TM-score. A TM-score above ~0.5 is the conventional threshold for 'same fold'.

  · Functional annotations link the protein to curated databases. InterPro entries identify conserved domains and families by matching the sequence against member-database signatures (Pfam, PROSITE, CDD, …). Gene Ontology (GO) terms describe molecular function, biological process, and cellular component in a controlled vocabulary. CATH places the structure in a hierarchical fold classification (Class/Architecture/Topology/Homologous-superfamily). The organism is the source species.

  · The contact map is a binary N×N matrix image: pixel (i, j) is dark where Cα_i and Cα_j are within 8 Å and |i−j|>4. Because the |i−j|>4 filter removes local helical contacts, off-diagonal stripes parallel to the main diagonal indicate parallel β-sheets; stripes perpendicular to it indicate antiparallel β-sheets. The Ramachandran plot scatters every residue's (φ, ψ) pair against the sterically allowed regions. The PAE heatmap renders the predicted-aligned-error matrix.

  · Six rendered views show the 3D structure from the faces of a cube — i.e. along ±x, ±y, ±z. Rendering representation is drawn randomly per protein from cartoon (secondary-structure ribbons), sticks (backbone bonds), or molecular surface; coloring is either N→C rainbow (blue at the N-terminus through red at the C-terminus) or one color per chain.